Protein AF-A0A843TTU0-F1 (afdb_monomer_lite)

Organism: Colocasia esculenta (NCBI:txid4460)

Sequence (401 aa):
MVRTRQRRSTPIAGDSSRAPAEQRSKHRADRNPELNVPPDLNLLRVRGVFKKIMQPRFVDFPSLEDMFDGLKPLFQKQGWIPFLREQKTYSPKAVTEFFNNMGMSDQQAYYTTVKGITFQLTPNLFSRALQIPNRGVHILATHLNPSEYHTVITQQPYDSTKKIAKLNANTFPPLHRMIHHIITTVIAPKDGSRELVTELQKNLLYYLLLGEQINLPMLMFGLIKKCYSNPKRSMPYACPITSIISYAGIPLTAGQEAEEEQEAEEEQEAEEEEEDSEEEQPQEHMDMSGGDEDVPHLPIHPDFQHASQVPIVEDLKQFLADQLLQFKQHVDTRLNAIEDSHGQLQRHLDSIETGMTRLHDDFQQIKNFYNPPDPQAQNFTISSFGAQGACRPTTTGEDNP

InterPro domains:
  IPR046796 Putative plant retrotransposon-related domain [PF20167] (77-251)

Structure (mmCIF, N/CA/C/O backbone):
data_AF-A0A843TTU0-F1
#
_entry.id   AF-A0A843TTU0-F1
#
loop_
_atom_site.group_PDB
_atom_site.id
_atom_site.type_symbol
_atom_site.label_atom_id
_atom_site.label_alt_id
_atom_site.label_comp_id
_atom_site.label_asym_id
_atom_site.label_entity_id
_atom_site.label_seq_id
_atom_site.pdbx_PDB_ins_code
_atom_site.Cartn_x
_atom_site.Cartn_y
_atom_site.Cartn_z
_atom_site.occupancy
_atom_site.B_iso_or_equiv
_atom_site.auth_seq_id
_atom_site.auth_comp_id
_atom_site.auth_asym_id
_atom_site.auth_atom_id
_atom_site.pdbx_PDB_model_num
ATOM 1 N N . MET A 1 1 ? -69.366 -44.073 63.922 1.00 32.72 1 MET A N 1
ATOM 2 C CA . MET A 1 1 ? -68.531 -44.863 64.854 1.00 32.72 1 MET A CA 1
ATOM 3 C C . MET A 1 1 ? -67.324 -45.370 64.081 1.00 32.72 1 MET A C 1
ATOM 5 O O . MET A 1 1 ? -67.564 -45.969 63.048 1.00 32.72 1 MET A O 1
ATOM 9 N N . VAL A 1 2 ? -66.104 -45.197 64.630 1.00 29.89 2 VAL A N 1
ATOM 10 C CA . VAL A 1 2 ? -64.970 -46.152 64.495 1.00 29.89 2 VAL A CA 1
ATOM 11 C C . VAL A 1 2 ? -64.301 -46.143 63.094 1.00 29.89 2 VAL A C 1
ATOM 13 O O . VAL A 1 2 ? -64.960 -46.385 62.104 1.00 29.89 2 VAL A O 1
ATOM 16 N N . ARG A 1 3 ? -62.999 -45.899 62.877 1.00 30.39 3 ARG A N 1
ATOM 17 C CA . ARG A 1 3 ? -61.792 -45.941 63.721 1.00 30.39 3 ARG A CA 1
ATOM 18 C C . ARG A 1 3 ? -60.593 -45.401 62.892 1.00 30.39 3 ARG A C 1
ATOM 20 O O . ARG A 1 3 ? -60.542 -45.675 61.704 1.00 30.39 3 ARG A O 1
ATOM 27 N N . THR A 1 4 ? -59.677 -44.662 63.546 1.00 32.19 4 THR A N 1
ATOM 28 C CA . THR A 1 4 ? -58.181 -44.781 63.564 1.00 32.19 4 THR A CA 1
ATOM 29 C C . THR A 1 4 ? -57.414 -45.267 62.319 1.00 32.19 4 THR A C 1
ATOM 31 O O . THR A 1 4 ? -57.862 -46.182 61.654 1.00 32.19 4 THR A O 1
ATOM 34 N N . ARG A 1 5 ? -56.151 -44.925 62.021 1.00 29.94 5 ARG A N 1
ATOM 35 C CA . ARG A 1 5 ? -55.005 -44.169 62.596 1.00 29.94 5 ARG A CA 1
ATOM 36 C C . ARG A 1 5 ? -53.937 -44.254 61.470 1.00 29.94 5 ARG A C 1
ATOM 38 O O . ARG A 1 5 ? -53.825 -45.304 60.859 1.00 29.94 5 ARG A O 1
ATOM 45 N N . GLN A 1 6 ? -53.255 -43.197 61.028 1.00 29.34 6 GLN A N 1
ATOM 46 C CA . GLN A 1 6 ? -52.133 -42.493 61.671 1.00 29.34 6 GLN A CA 1
ATOM 47 C C . GLN A 1 6 ? -50.796 -43.272 61.694 1.00 29.34 6 GLN A C 1
ATOM 49 O O . GLN A 1 6 ? -50.726 -44.320 62.331 1.00 29.34 6 GLN A O 1
ATOM 54 N N . ARG A 1 7 ? -49.760 -42.650 61.086 1.00 30.75 7 ARG A N 1
ATOM 55 C CA . ARG A 1 7 ? -48.307 -42.535 61.436 1.00 30.75 7 ARG A CA 1
ATOM 56 C C . ARG A 1 7 ? -47.491 -42.527 60.126 1.00 30.75 7 ARG A C 1
ATOM 58 O O . ARG A 1 7 ? -47.520 -43.514 59.414 1.00 30.75 7 ARG A O 1
ATOM 65 N N . ARG A 1 8 ? -46.878 -41.442 59.622 1.00 28.28 8 ARG A N 1
ATOM 66 C CA . ARG A 1 8 ? -45.876 -40.492 60.171 1.00 28.28 8 ARG A CA 1
ATOM 67 C C . ARG A 1 8 ? -44.828 -41.132 61.084 1.00 28.28 8 ARG A C 1
ATOM 69 O O . ARG A 1 8 ? -45.134 -41.362 62.248 1.00 28.28 8 ARG A O 1
ATOM 76 N N . SER A 1 9 ? -43.603 -41.250 60.559 1.00 30.28 9 SER A N 1
ATOM 77 C CA . SER A 1 9 ? -42.347 -40.871 61.234 1.00 30.28 9 SER A CA 1
ATOM 78 C C . SER A 1 9 ? -41.134 -41.080 60.308 1.00 30.28 9 SER A C 1
ATOM 80 O O . SER A 1 9 ? -40.779 -42.213 60.000 1.00 30.28 9 SER A O 1
ATOM 82 N N . THR A 1 10 ? -40.507 -39.978 59.886 1.00 35.03 10 THR A N 1
ATOM 83 C CA . THR A 1 10 ? -39.053 -39.854 59.635 1.00 35.03 10 THR A CA 1
ATOM 84 C C . THR A 1 10 ? -38.299 -40.058 60.969 1.00 35.03 10 THR A C 1
ATOM 86 O O . THR A 1 10 ? -38.957 -39.891 62.005 1.00 35.03 10 THR A O 1
ATOM 89 N N . PRO A 1 11 ? -36.992 -40.433 61.024 1.00 40.19 11 PRO A N 1
ATOM 90 C CA . PRO A 1 11 ? -35.911 -39.417 60.976 1.00 40.19 11 PRO A CA 1
ATOM 91 C C . PRO A 1 11 ? -34.464 -39.854 60.560 1.00 40.19 11 PRO A C 1
ATOM 93 O O . PRO A 1 11 ? -34.026 -40.959 60.842 1.00 40.19 11 PRO A O 1
ATOM 96 N N . ILE A 1 12 ? -33.726 -38.887 59.979 1.00 27.14 12 ILE A N 1
ATOM 97 C CA . ILE A 1 12 ? -32.356 -38.393 60.314 1.00 27.14 12 ILE A CA 1
ATOM 98 C C . ILE A 1 12 ? -31.144 -39.366 60.291 1.00 27.14 12 ILE A C 1
ATOM 100 O O . ILE A 1 12 ? -31.050 -40.227 61.156 1.00 27.14 12 ILE A O 1
ATOM 104 N N . ALA A 1 13 ? -30.131 -39.097 59.438 1.00 28.84 13 ALA A N 1
ATOM 105 C CA . ALA A 1 13 ? -28.785 -38.602 59.841 1.00 28.84 13 ALA A CA 1
ATOM 106 C C . ALA A 1 13 ? -27.708 -38.679 58.722 1.00 28.84 13 ALA A C 1
ATOM 108 O O . ALA A 1 13 ? -27.515 -39.749 58.157 1.00 28.84 13 ALA A O 1
ATOM 109 N N . GLY A 1 14 ? -26.945 -37.583 58.529 1.00 27.16 14 GLY A N 1
ATOM 110 C CA . GLY A 1 14 ? -25.614 -37.510 57.873 1.00 27.16 14 GLY A CA 1
ATOM 111 C C . GLY A 1 14 ? -25.605 -37.683 56.343 1.00 27.16 14 GLY A C 1
ATOM 112 O O . GLY A 1 14 ? -26.389 -38.442 55.807 1.00 27.16 14 GLY A O 1
ATOM 113 N N . ASP A 1 15 ? -24.787 -37.030 55.525 1.00 28.80 15 ASP A N 1
ATOM 114 C CA . ASP A 1 15 ? -23.520 -36.342 55.755 1.00 28.80 15 ASP A CA 1
ATOM 115 C C . ASP A 1 15 ? -23.213 -35.379 54.573 1.00 28.80 15 ASP A C 1
ATOM 117 O O . ASP A 1 15 ? -23.905 -35.330 53.558 1.00 28.80 15 ASP A O 1
ATOM 121 N N . SER A 1 16 ? -22.173 -34.588 54.779 1.00 32.00 16 SER A N 1
ATOM 122 C CA . SER A 1 16 ? -21.597 -33.447 54.076 1.00 32.00 16 SER A CA 1
ATOM 123 C C . SER A 1 16 ? -21.369 -33.534 52.547 1.00 32.00 16 SER A C 1
ATOM 125 O O . SER A 1 16 ? -20.916 -34.534 52.009 1.00 32.00 16 SER A O 1
ATOM 127 N N . SER A 1 17 ? -21.517 -32.370 51.893 1.00 30.31 17 SER A N 1
ATOM 128 C CA . SER A 1 17 ? -20.562 -31.799 50.917 1.00 30.31 17 SER A CA 1
ATOM 129 C C . SER A 1 17 ? -20.277 -32.499 49.560 1.00 30.31 17 SER A C 1
ATOM 131 O O . SER A 1 17 ? -19.386 -33.332 49.450 1.00 30.31 17 SER A O 1
ATOM 133 N N . ARG A 1 18 ? -20.812 -31.854 48.500 1.00 27.27 18 ARG A N 1
ATOM 134 C CA . ARG A 1 18 ? -20.100 -31.369 47.280 1.00 27.27 18 ARG A CA 1
ATOM 135 C C . ARG A 1 18 ? -19.953 -32.327 46.069 1.00 27.27 18 ARG A C 1
ATOM 137 O O . ARG A 1 18 ? -19.423 -33.422 46.155 1.00 27.27 18 ARG A O 1
ATOM 144 N N . ALA A 1 19 ? -20.434 -31.820 44.924 1.00 28.50 19 ALA A N 1
ATOM 145 C CA . ALA A 1 19 ? -20.437 -32.369 43.551 1.00 28.50 19 ALA A CA 1
ATOM 146 C C . ALA A 1 19 ? -19.000 -32.510 42.949 1.00 28.50 19 ALA A C 1
ATOM 148 O O . ALA A 1 19 ? -18.078 -32.070 43.643 1.00 28.50 19 ALA A O 1
ATOM 149 N N . PRO A 1 20 ? -18.741 -32.996 41.694 1.00 40.78 20 PRO A N 1
ATOM 150 C CA . PRO A 1 20 ? -19.406 -32.549 40.452 1.00 40.78 20 PRO A CA 1
ATOM 151 C C . PRO A 1 20 ? -19.513 -33.544 39.262 1.00 40.78 20 PRO A C 1
ATOM 153 O O . PRO A 1 20 ? -19.162 -34.715 39.326 1.00 40.78 20 PRO A O 1
ATOM 156 N N . ALA A 1 21 ? -20.078 -32.990 38.185 1.00 34.69 21 ALA A N 1
ATOM 157 C CA . ALA A 1 21 ? -20.618 -33.567 36.962 1.00 34.69 21 ALA A CA 1
ATOM 158 C C . ALA A 1 21 ? -19.607 -33.939 35.854 1.00 34.69 21 ALA A C 1
ATOM 160 O O . ALA A 1 21 ? -18.644 -33.220 35.608 1.00 34.69 21 ALA A O 1
ATOM 161 N N . GLU A 1 22 ? -19.953 -34.981 35.096 1.00 31.78 22 GLU A N 1
ATOM 162 C CA . GLU A 1 22 ? -19.380 -35.457 33.824 1.00 31.78 22 GLU A CA 1
ATOM 163 C C . GLU A 1 22 ? -20.508 -36.258 33.131 1.00 31.78 22 GLU A C 1
ATOM 165 O O . GLU A 1 22 ? -21.276 -36.917 33.818 1.00 31.78 22 GLU A O 1
ATOM 170 N N . GLN A 1 23 ? -20.797 -36.279 31.831 1.00 31.81 23 GLN A N 1
ATOM 171 C CA . GLN A 1 23 ? -20.174 -35.836 30.591 1.00 31.81 23 GLN A CA 1
ATOM 172 C C . GLN A 1 23 ? -21.318 -35.612 29.581 1.00 31.81 23 GLN A C 1
ATOM 174 O O . GLN A 1 23 ? -22.177 -36.476 29.400 1.00 31.81 23 GLN A O 1
ATOM 179 N N . ARG A 1 24 ? -21.319 -34.490 28.854 1.00 30.81 24 ARG A N 1
ATOM 180 C CA . ARG A 1 24 ? -22.102 -34.355 27.614 1.00 30.81 24 ARG A CA 1
ATOM 181 C C . ARG A 1 24 ? -21.341 -33.462 26.642 1.00 30.81 24 ARG A C 1
ATOM 183 O O . ARG A 1 24 ? -21.425 -32.243 26.707 1.00 30.81 24 ARG A O 1
ATOM 190 N N . SER A 1 25 ? -20.554 -34.068 25.760 1.00 35.38 25 SER A N 1
ATOM 191 C CA . SER A 1 25 ? -19.905 -33.365 24.652 1.00 35.38 25 SER A CA 1
ATOM 192 C C . SER A 1 25 ? -19.553 -34.358 23.557 1.00 35.38 25 SER A C 1
ATOM 194 O O . SER A 1 25 ? -18.825 -35.310 23.828 1.00 35.38 25 SER A O 1
ATOM 196 N N . LYS A 1 26 ? -20.082 -34.129 22.349 1.00 36.53 26 LYS A N 1
ATOM 197 C CA . LYS A 1 26 ? -19.422 -34.357 21.049 1.00 36.53 26 LYS A CA 1
ATOM 198 C C . LYS A 1 26 ? -20.402 -34.040 19.915 1.00 36.53 26 LYS A C 1
ATOM 200 O O . LYS A 1 26 ? -21.086 -34.915 19.411 1.00 36.53 26 LYS A O 1
ATOM 205 N N . HIS A 1 27 ? -20.482 -32.756 19.578 1.00 33.41 27 HIS A N 1
ATOM 206 C CA . HIS A 1 27 ? -20.629 -32.236 18.213 1.00 33.41 27 HIS A CA 1
ATOM 207 C C . HIS A 1 27 ? -20.616 -30.708 18.298 1.00 33.41 27 HIS A C 1
ATOM 209 O O . HIS A 1 27 ? -21.650 -30.051 18.379 1.00 33.41 27 HIS A O 1
ATOM 215 N N . ARG A 1 28 ? -19.414 -30.127 18.348 1.00 32.75 28 ARG A N 1
ATOM 216 C CA . ARG A 1 28 ? -19.219 -28.689 18.167 1.00 32.75 28 ARG A CA 1
ATOM 217 C C . ARG A 1 28 ? -18.071 -28.505 17.185 1.00 32.75 28 ARG A C 1
ATOM 219 O O . ARG A 1 28 ? -16.944 -28.828 17.527 1.00 32.75 28 ARG A O 1
ATOM 226 N N . ALA A 1 29 ? -18.464 -28.068 15.991 1.00 32.69 29 ALA A N 1
ATOM 227 C CA . ALA A 1 29 ? -17.748 -27.294 14.985 1.00 32.69 29 ALA A CA 1
ATOM 228 C C . ALA A 1 29 ? -16.213 -27.342 14.996 1.00 32.69 29 ALA A C 1
ATOM 230 O O . ALA A 1 29 ? -15.583 -26.927 15.970 1.00 32.69 29 ALA A O 1
ATOM 231 N N . ASP A 1 30 ? -15.648 -27.691 13.839 1.00 36.50 30 ASP A N 1
ATOM 232 C CA . ASP A 1 30 ? -14.376 -27.146 13.362 1.00 36.50 30 ASP A CA 1
ATOM 233 C C . ASP A 1 30 ? -14.289 -25.654 13.716 1.00 36.50 30 ASP A C 1
ATOM 235 O O . ASP A 1 30 ? -14.996 -24.816 13.153 1.00 36.50 30 ASP A O 1
ATOM 239 N N . ARG A 1 31 ? -13.468 -25.318 14.713 1.00 43.53 31 ARG A N 1
ATOM 240 C CA . ARG A 1 31 ? -13.180 -23.936 15.095 1.00 43.53 31 ARG A CA 1
ATOM 241 C C . ARG A 1 31 ? -11.826 -23.543 14.549 1.00 43.53 31 ARG A C 1
ATOM 243 O O . ARG A 1 31 ? -10.838 -24.238 14.759 1.00 43.53 31 ARG A O 1
ATOM 250 N N . ASN A 1 32 ? -11.808 -22.385 13.906 1.00 45.91 32 ASN A N 1
ATOM 251 C CA . ASN A 1 32 ? -10.616 -21.726 13.405 1.00 45.91 32 ASN A CA 1
ATOM 252 C C . ASN A 1 32 ? -9.601 -21.524 14.556 1.00 45.91 32 ASN A C 1
ATOM 254 O O . ASN A 1 32 ? -9.927 -20.826 15.521 1.00 45.91 32 ASN A O 1
ATOM 258 N N . PRO A 1 33 ? -8.390 -22.106 14.493 1.00 48.16 33 PRO A N 1
ATOM 259 C CA . PRO A 1 33 ? -7.416 -22.032 15.587 1.00 48.16 33 PRO A CA 1
ATOM 260 C C . PRO A 1 33 ? -6.867 -20.616 15.843 1.00 48.16 33 PRO A C 1
ATOM 262 O O . PRO A 1 33 ? -6.312 -20.367 16.907 1.00 48.16 33 PRO A O 1
ATOM 265 N N . GLU A 1 34 ? -7.065 -19.670 14.918 1.00 46.44 34 GLU A N 1
ATOM 266 C CA . GLU A 1 34 ? -6.620 -18.268 15.043 1.00 46.44 34 GLU A CA 1
ATOM 267 C C . GLU A 1 34 ? -7.495 -17.400 15.973 1.00 46.44 34 GLU A C 1
ATOM 269 O O . GLU A 1 34 ? -7.132 -16.265 16.268 1.00 46.44 34 GLU A O 1
ATOM 274 N N . LEU A 1 35 ? -8.634 -17.912 16.453 1.00 52.53 3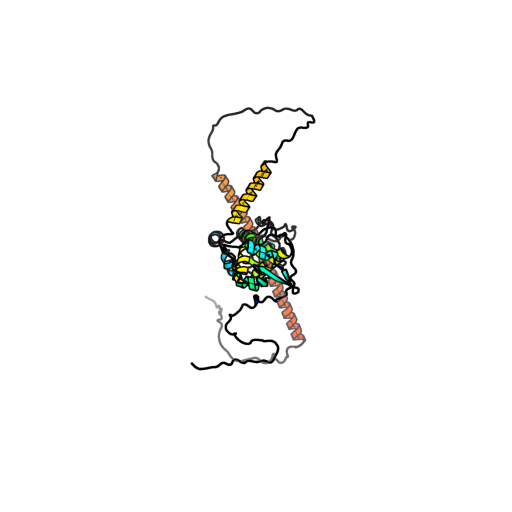5 LEU A N 1
ATOM 275 C CA . LEU A 1 35 ? -9.559 -17.177 17.334 1.00 52.53 35 LEU A CA 1
ATOM 276 C C . LEU A 1 35 ? -9.417 -17.549 18.820 1.00 52.53 35 LEU A C 1
ATOM 278 O O . LEU A 1 35 ? -10.199 -17.087 19.650 1.00 52.53 35 LEU A O 1
ATOM 282 N N . ASN A 1 36 ? -8.456 -18.406 19.179 1.00 51.28 36 ASN A N 1
ATOM 283 C CA . ASN A 1 36 ? -8.285 -18.855 20.559 1.00 51.28 36 ASN A CA 1
ATOM 284 C C . ASN A 1 36 ? -7.386 -17.873 21.327 1.00 51.28 36 ASN A C 1
ATOM 286 O O . ASN A 1 36 ? -6.169 -18.038 21.375 1.00 51.28 36 ASN A O 1
ATOM 290 N N . VAL A 1 37 ? -7.980 -16.814 21.880 1.00 57.47 37 VAL A N 1
ATOM 291 C CA . VAL A 1 37 ? -7.245 -15.829 22.686 1.00 57.47 37 VAL A CA 1
ATOM 292 C C . VAL A 1 37 ? -7.044 -16.366 24.109 1.00 57.47 37 VAL A C 1
ATOM 294 O O . VAL A 1 37 ? -8.020 -16.793 24.730 1.00 57.47 37 VAL A O 1
ATOM 297 N N . PRO A 1 38 ? -5.811 -16.363 24.647 1.00 56.38 38 PRO A N 1
ATOM 298 C CA . PRO A 1 38 ? -5.570 -16.749 26.032 1.00 56.38 38 PRO A CA 1
ATOM 299 C C . PRO A 1 38 ? -6.320 -15.833 27.023 1.00 56.38 38 PRO A C 1
ATOM 301 O O . PRO A 1 38 ? -6.417 -14.632 26.767 1.00 56.38 38 PRO A O 1
ATOM 304 N N . PRO A 1 39 ? -6.826 -16.357 28.157 1.00 51.25 39 PRO A N 1
ATOM 305 C CA . PRO A 1 39 ? -7.711 -15.608 29.060 1.00 51.25 39 PRO A CA 1
ATOM 306 C C . PRO A 1 39 ? -7.098 -14.361 29.720 1.00 51.25 39 PRO A C 1
ATOM 308 O O . PRO A 1 39 ? -7.848 -13.464 30.084 1.00 51.25 39 PRO A O 1
ATOM 311 N N . ASP A 1 40 ? -5.767 -14.266 29.820 1.00 54.31 40 ASP A N 1
ATOM 312 C CA . ASP A 1 40 ? -5.068 -13.226 30.590 1.00 54.31 40 ASP A CA 1
ATOM 313 C C . ASP A 1 40 ? -3.957 -12.545 29.768 1.00 54.31 40 ASP A C 1
ATOM 315 O O . ASP A 1 40 ? -2.768 -12.658 30.074 1.00 54.31 40 ASP A O 1
ATOM 319 N N . LEU A 1 41 ? -4.309 -11.853 28.678 1.00 61.84 41 LEU A N 1
ATOM 320 C CA . LEU A 1 41 ? -3.320 -11.045 27.957 1.00 61.84 41 LEU A CA 1
ATOM 321 C C . LEU A 1 41 ? -3.133 -9.675 28.611 1.00 61.84 41 LEU A C 1
ATOM 323 O O . LEU A 1 41 ? -3.986 -8.793 28.496 1.00 61.84 41 LEU A O 1
ATOM 327 N N . ASN A 1 42 ? -1.950 -9.460 29.185 1.00 70.69 42 ASN A N 1
ATOM 328 C CA . ASN A 1 42 ? -1.440 -8.119 29.446 1.00 70.69 42 ASN A CA 1
ATOM 329 C C . ASN A 1 42 ? -1.119 -7.452 28.104 1.00 70.69 42 ASN A C 1
ATOM 331 O O . ASN A 1 42 ? -0.081 -7.698 27.492 1.00 70.69 42 ASN A O 1
ATOM 335 N N . LEU A 1 43 ? -2.055 -6.645 27.611 1.00 75.69 43 LEU A N 1
ATOM 336 C CA . LEU A 1 43 ? -1.872 -5.867 26.395 1.00 75.69 43 LEU A CA 1
ATOM 337 C C . LEU A 1 43 ? -1.332 -4.487 26.750 1.00 75.69 43 LEU A C 1
ATOM 339 O O . LEU A 1 43 ? -2.016 -3.686 27.390 1.00 75.69 43 LEU A O 1
ATOM 343 N N . LEU A 1 44 ? -0.137 -4.177 26.258 1.00 76.88 44 LEU A N 1
ATOM 344 C CA . LEU A 1 44 ? 0.321 -2.798 26.167 1.00 76.88 44 LEU A CA 1
ATOM 345 C C . LEU A 1 44 ? -0.601 -2.087 25.179 1.00 76.88 44 LEU A C 1
ATOM 347 O O . LEU A 1 44 ? -0.644 -2.462 24.011 1.00 76.88 44 LEU A O 1
ATOM 351 N N . ARG A 1 45 ? -1.369 -1.103 25.651 1.00 76.88 45 ARG A N 1
ATOM 352 C CA . ARG A 1 45 ? -2.232 -0.258 24.816 1.00 76.88 45 ARG A CA 1
ATOM 353 C C . ARG A 1 45 ? -1.655 1.146 24.778 1.00 76.88 45 ARG A C 1
ATOM 355 O O . ARG A 1 45 ? -1.336 1.714 25.823 1.00 76.88 45 ARG A O 1
ATOM 362 N N . VAL A 1 46 ? -1.545 1.719 23.587 1.00 67.44 46 VAL A N 1
ATOM 363 C CA . VAL A 1 46 ? -1.184 3.130 23.439 1.00 67.44 46 VAL A CA 1
ATOM 364 C C . VAL A 1 46 ? -2.452 3.952 23.635 1.00 67.44 46 VAL A C 1
ATOM 366 O O . VAL A 1 46 ? -3.427 3.775 22.913 1.00 67.44 46 VAL A O 1
ATOM 369 N N . ARG A 1 47 ? -2.450 4.845 24.629 1.00 59.31 47 ARG A N 1
ATOM 370 C CA . ARG A 1 47 ? -3.524 5.827 24.810 1.00 59.31 47 ARG A CA 1
ATOM 371 C C . ARG A 1 47 ? -3.242 7.031 23.917 1.00 59.31 47 ARG A C 1
ATOM 373 O O . ARG A 1 47 ? -2.219 7.692 24.078 1.00 59.31 47 ARG A O 1
ATOM 380 N N . GLY A 1 48 ? -4.145 7.311 22.990 1.00 59.84 48 GLY A N 1
ATOM 381 C CA . GLY A 1 48 ? -4.109 8.486 22.129 1.00 59.84 48 GLY A CA 1
ATOM 382 C C . GLY A 1 48 ? -5.423 8.617 21.370 1.00 59.84 48 GLY A C 1
ATOM 383 O O . GLY A 1 48 ? -6.085 7.615 21.118 1.00 59.84 48 GLY A O 1
ATOM 384 N N . VAL A 1 49 ? -5.807 9.848 21.038 1.00 61.94 49 VAL A N 1
ATOM 385 C CA . VAL A 1 49 ? -6.969 10.111 20.183 1.00 61.94 49 VAL A CA 1
ATOM 386 C C . VAL A 1 49 ? -6.510 9.968 18.736 1.00 61.94 49 VAL A C 1
ATOM 388 O O . VAL A 1 49 ? -5.600 10.683 18.307 1.00 61.94 49 VAL A O 1
ATOM 391 N N . PHE A 1 50 ? -7.086 9.013 18.005 1.00 70.00 50 PHE A N 1
ATOM 392 C CA . PHE A 1 50 ? -6.830 8.881 16.573 1.00 70.00 50 PHE A CA 1
ATOM 393 C C . PHE A 1 50 ? -7.466 10.048 15.818 1.00 70.00 50 PHE A C 1
ATOM 395 O O . PHE A 1 50 ? -8.586 10.435 16.124 1.00 70.00 50 PHE A O 1
ATOM 402 N N . LYS A 1 51 ? -6.742 10.602 14.836 1.00 69.38 51 LYS A N 1
ATOM 403 C CA . LYS A 1 51 ? -7.142 11.834 14.133 1.00 69.38 51 LYS A CA 1
ATOM 404 C C . LYS A 1 51 ? -8.493 11.718 13.418 1.00 69.38 51 LYS A C 1
ATOM 406 O O . LYS A 1 51 ? -9.371 12.525 13.666 1.00 69.38 51 LYS A O 1
ATOM 411 N N . LYS A 1 52 ? -8.606 10.758 12.492 1.00 87.69 52 LYS A N 1
ATOM 412 C CA . LYS A 1 52 ? -9.806 10.488 11.683 1.00 87.69 52 LYS A CA 1
ATOM 413 C C . LYS A 1 52 ? -9.707 9.153 10.954 1.00 87.69 52 LYS A C 1
ATOM 415 O O . LYS A 1 52 ? -8.599 8.634 10.757 1.00 87.69 52 LYS A O 1
ATOM 420 N N . ILE A 1 53 ? -10.845 8.612 10.527 1.00 88.62 53 ILE A N 1
ATOM 421 C CA . ILE A 1 53 ? -10.903 7.481 9.596 1.00 88.62 53 ILE A CA 1
ATOM 422 C C . ILE A 1 53 ? -10.598 7.996 8.187 1.00 88.62 53 ILE A C 1
ATOM 424 O O . ILE A 1 53 ? -11.071 9.047 7.772 1.00 88.62 53 ILE A O 1
ATOM 428 N N . MET A 1 54 ? -9.753 7.283 7.443 1.00 88.00 54 MET A N 1
ATOM 429 C CA . MET A 1 54 ? -9.508 7.621 6.045 1.00 88.00 54 MET A CA 1
ATOM 430 C C . MET A 1 54 ? -10.688 7.172 5.185 1.00 88.00 54 MET A C 1
ATOM 432 O O . MET A 1 54 ? -11.035 5.990 5.200 1.00 88.00 54 MET A O 1
ATOM 436 N N . GLN A 1 55 ? -11.222 8.102 4.391 1.00 85.50 55 GLN A N 1
ATOM 437 C CA . GLN A 1 55 ? -12.269 7.842 3.403 1.00 85.50 55 GLN A CA 1
ATOM 438 C C . GLN A 1 55 ? -11.888 6.647 2.502 1.00 85.50 55 GLN A C 1
ATOM 440 O O . GLN A 1 55 ? -10.827 6.686 1.858 1.00 85.50 55 GLN A O 1
ATOM 445 N N . PRO A 1 56 ? -12.697 5.570 2.462 1.00 85.88 56 PRO A N 1
ATOM 446 C CA . PRO A 1 56 ? -12.444 4.421 1.603 1.00 85.88 56 PRO A CA 1
ATOM 447 C C . PRO A 1 56 ? -12.430 4.795 0.123 1.00 85.88 56 PRO A C 1
ATOM 449 O O . PRO A 1 56 ? -13.179 5.653 -0.339 1.00 85.88 56 PRO A O 1
ATOM 452 N N . ARG A 1 57 ? -11.569 4.129 -0.646 1.00 87.75 57 ARG A N 1
ATOM 453 C CA . ARG A 1 57 ? -11.450 4.315 -2.095 1.00 87.75 57 ARG A CA 1
ATOM 454 C C . ARG A 1 57 ? -11.377 2.951 -2.764 1.00 87.75 57 ARG A C 1
ATOM 456 O O . ARG A 1 57 ? -10.797 2.021 -2.204 1.00 87.75 57 ARG A O 1
ATOM 463 N N . PHE A 1 58 ? -11.929 2.860 -3.968 1.00 87.50 58 PHE A N 1
ATOM 464 C CA . PHE A 1 58 ? -11.982 1.632 -4.760 1.00 87.50 58 PHE A CA 1
ATOM 465 C C . PHE A 1 58 ? -11.495 1.897 -6.176 1.00 87.50 58 PHE A C 1
ATOM 467 O O . PHE A 1 58 ? -11.444 3.043 -6.624 1.00 87.50 58 PHE A O 1
ATOM 474 N N . VAL A 1 59 ? -11.123 0.825 -6.868 1.00 87.62 59 VAL A N 1
ATOM 475 C CA . VAL A 1 59 ? -10.668 0.888 -8.253 1.00 87.62 59 VAL A CA 1
ATOM 476 C C . VAL A 1 59 ? -11.781 0.386 -9.161 1.00 87.62 59 VAL A C 1
ATOM 478 O O . VAL A 1 59 ? -12.135 -0.796 -9.133 1.00 87.62 59 VAL A O 1
ATOM 481 N N . ASP A 1 60 ? -12.302 1.283 -9.992 1.00 87.38 60 ASP A N 1
ATOM 482 C CA . ASP A 1 60 ? -13.225 0.932 -11.064 1.00 87.38 60 ASP A CA 1
ATOM 483 C C . ASP A 1 60 ? -12.440 0.444 -12.289 1.00 87.38 60 ASP A C 1
ATOM 485 O O . ASP A 1 60 ? -12.028 1.216 -13.154 1.00 87.38 60 ASP A O 1
ATOM 489 N N . PHE A 1 61 ? -12.151 -0.859 -12.314 1.00 85.81 61 PHE A N 1
ATOM 490 C CA . PHE A 1 61 ? -11.381 -1.470 -13.397 1.00 85.81 61 PHE A CA 1
ATOM 491 C C . PHE A 1 61 ? -12.024 -1.317 -14.783 1.00 85.81 61 PHE A C 1
ATOM 493 O O . PHE A 1 61 ? -11.270 -0.961 -15.681 1.00 85.81 61 PHE A O 1
ATOM 500 N N . PRO A 1 62 ? -13.341 -1.541 -14.984 1.00 84.69 62 PRO A N 1
ATOM 501 C CA . PRO A 1 62 ? -13.992 -1.310 -16.275 1.00 84.69 62 PRO A CA 1
ATOM 502 C C . PRO A 1 62 ? -13.676 0.057 -16.890 1.00 84.69 62 PRO A C 1
ATOM 504 O O . PRO A 1 62 ? -13.181 0.113 -18.008 1.00 84.69 62 PRO A O 1
ATOM 507 N N . SER A 1 63 ? -13.860 1.144 -16.135 1.00 83.94 63 SER A N 1
ATOM 508 C CA . SER A 1 63 ? -13.598 2.502 -16.634 1.00 83.94 63 SER A CA 1
ATOM 509 C C . SER A 1 63 ? -12.113 2.776 -16.893 1.00 83.94 63 SER A C 1
ATOM 511 O O . SER A 1 63 ? -11.764 3.613 -17.720 1.00 83.94 63 SER A O 1
ATOM 513 N N . LEU A 1 64 ? -11.216 2.099 -16.170 1.00 85.19 64 LEU A N 1
ATOM 514 C CA . LEU A 1 64 ? -9.771 2.280 -16.318 1.00 85.19 64 LEU A CA 1
ATOM 515 C C . LEU A 1 64 ? -9.156 1.405 -17.413 1.00 85.19 64 LEU A C 1
ATOM 517 O O . LEU A 1 64 ? -8.113 1.781 -17.942 1.00 85.19 64 LEU A O 1
ATOM 521 N N . GLU A 1 65 ? -9.759 0.260 -17.743 1.00 82.19 65 GLU A N 1
ATOM 522 C CA . GLU A 1 65 ? -9.283 -0.631 -18.808 1.00 82.19 65 GLU A CA 1
ATOM 523 C C . GLU A 1 65 ? -9.272 0.083 -20.162 1.00 82.19 65 GLU A C 1
ATOM 525 O O . GLU A 1 65 ? -8.287 -0.036 -20.880 1.00 82.19 65 GLU A O 1
ATOM 530 N N . ASP A 1 66 ? -10.286 0.903 -20.451 1.00 82.88 66 ASP A N 1
ATOM 531 C CA . ASP A 1 66 ? -10.386 1.650 -21.713 1.00 82.88 66 ASP A CA 1
ATOM 532 C C . ASP A 1 66 ? -9.289 2.720 -21.878 1.00 82.88 66 ASP A C 1
ATOM 534 O O . ASP A 1 66 ? -8.958 3.119 -22.994 1.00 82.88 66 ASP A O 1
ATOM 538 N N . MET A 1 67 ? -8.718 3.206 -20.770 1.00 85.94 67 MET A N 1
ATOM 539 C CA . MET A 1 67 ? -7.687 4.253 -20.768 1.00 85.94 67 MET A CA 1
ATOM 540 C C . MET A 1 67 ? -6.267 3.713 -20.557 1.00 85.94 67 MET A C 1
ATOM 542 O O . MET A 1 67 ? -5.295 4.359 -20.951 1.00 85.94 67 MET A O 1
ATOM 546 N N . PHE A 1 68 ? -6.127 2.568 -19.888 1.00 87.50 68 PHE A N 1
ATOM 547 C CA . PHE A 1 68 ? -4.847 2.034 -19.432 1.00 87.50 68 PHE A CA 1
ATOM 548 C C . PHE A 1 68 ? -4.752 0.528 -19.681 1.00 87.50 68 PHE A C 1
ATOM 550 O O . PHE A 1 68 ? -4.925 -0.293 -18.768 1.00 87.50 68 PHE A O 1
ATOM 557 N N . ASP A 1 69 ? -4.379 0.174 -20.909 1.00 83.69 69 ASP A N 1
ATOM 558 C CA . ASP A 1 69 ? -4.067 -1.201 -21.287 1.00 83.69 69 ASP A CA 1
ATOM 559 C C . ASP A 1 69 ? -3.036 -1.821 -20.326 1.00 83.69 69 ASP A C 1
ATOM 561 O O . ASP A 1 69 ? -1.986 -1.249 -20.022 1.00 83.69 69 ASP A O 1
ATOM 565 N N . GLY A 1 70 ? -3.340 -3.017 -19.818 1.00 83.56 70 GLY A N 1
ATOM 566 C CA . GLY A 1 70 ? -2.443 -3.773 -18.935 1.00 83.56 70 GLY A CA 1
ATOM 567 C C . GLY A 1 70 ? -2.553 -3.463 -17.435 1.00 83.56 70 GLY A C 1
ATOM 568 O O . GLY A 1 70 ? -1.988 -4.211 -16.632 1.00 83.56 70 GLY A O 1
ATOM 569 N N . LEU A 1 71 ? -3.340 -2.460 -17.020 1.00 90.25 71 LEU A N 1
ATOM 570 C CA . LEU A 1 71 ? -3.508 -2.112 -15.602 1.00 90.25 71 LEU A CA 1
ATOM 571 C C . LEU A 1 71 ? -4.145 -3.249 -14.786 1.00 90.25 71 LEU A C 1
ATOM 573 O O . LEU A 1 71 ? -3.611 -3.678 -13.762 1.00 90.25 71 LEU A O 1
ATOM 577 N N . LYS A 1 72 ? -5.289 -3.771 -15.234 1.00 90.62 72 LYS A N 1
ATOM 578 C CA . LYS A 1 72 ? -5.977 -4.868 -14.538 1.00 90.62 72 LYS A CA 1
ATOM 579 C C . LYS A 1 72 ? -5.170 -6.170 -14.542 1.00 90.62 72 LYS A C 1
ATOM 581 O O . LYS A 1 72 ? -5.053 -6.750 -13.461 1.00 90.62 72 LYS A O 1
ATOM 586 N N . PRO A 1 73 ? -4.560 -6.624 -15.659 1.00 92.06 73 PRO A N 1
ATOM 587 C CA . PRO A 1 73 ? -3.655 -7.775 -15.643 1.00 92.06 73 PRO A CA 1
ATOM 588 C C . PRO A 1 73 ? -2.549 -7.674 -14.587 1.00 92.06 73 PRO A C 1
ATOM 590 O O . PRO A 1 73 ? -2.270 -8.659 -13.899 1.00 92.06 73 PRO A O 1
ATOM 593 N N . LEU A 1 74 ? -1.969 -6.483 -14.398 1.00 92.81 74 LEU A N 1
ATOM 594 C CA . LEU A 1 74 ? -0.941 -6.239 -13.386 1.00 92.81 74 LEU A CA 1
ATOM 595 C C . LEU A 1 74 ? -1.461 -6.546 -11.974 1.00 92.81 74 LEU A C 1
ATOM 597 O O . LEU A 1 74 ? -0.824 -7.302 -11.240 1.00 92.81 74 LEU A O 1
ATOM 601 N N . PHE A 1 75 ? -2.642 -6.048 -11.601 1.00 93.56 75 PHE A N 1
ATOM 602 C CA . PHE A 1 75 ? -3.238 -6.321 -10.284 1.00 93.56 75 PHE A CA 1
ATOM 603 C C . PHE A 1 75 ? -3.853 -7.722 -10.157 1.00 93.56 75 PHE A C 1
ATOM 605 O O . PHE A 1 75 ? -3.919 -8.283 -9.059 1.00 93.56 75 PHE A O 1
ATOM 612 N N . GLN A 1 76 ? -4.265 -8.324 -11.270 1.00 93.44 76 GLN A N 1
ATOM 613 C CA . GLN A 1 76 ? -4.728 -9.707 -11.315 1.00 93.44 76 GLN A CA 1
ATOM 614 C C . GLN A 1 76 ? -3.590 -10.685 -11.035 1.00 93.44 76 GLN A C 1
ATOM 616 O O . GLN A 1 76 ? -3.781 -11.618 -10.257 1.00 93.44 76 GLN A O 1
ATOM 621 N N . LYS A 1 77 ? -2.388 -10.428 -11.567 1.00 93.62 77 LYS A N 1
ATOM 622 C CA . LYS A 1 77 ? -1.179 -11.207 -11.256 1.00 93.62 77 LYS A CA 1
ATOM 623 C C . LYS A 1 77 ? -0.849 -11.194 -9.759 1.00 93.62 77 LYS A C 1
ATOM 625 O O . LYS A 1 77 ? -0.372 -12.194 -9.227 1.00 93.62 77 LYS A O 1
ATOM 630 N N . GLN A 1 78 ? -1.145 -10.089 -9.074 1.00 94.25 78 GLN A N 1
ATOM 631 C CA . GLN A 1 78 ? -0.980 -9.965 -7.622 1.00 94.25 78 GLN A CA 1
ATOM 632 C C . GLN A 1 78 ? -2.065 -10.698 -6.816 1.00 94.25 78 GLN A C 1
ATOM 634 O O . GLN A 1 78 ? -1.897 -10.936 -5.622 1.00 94.25 78 GLN A O 1
ATOM 639 N N . GLY A 1 79 ? -3.196 -11.043 -7.439 1.00 92.94 79 GLY A N 1
ATOM 640 C CA . GLY A 1 79 ? -4.373 -11.559 -6.738 1.00 92.94 79 GLY A CA 1
ATOM 641 C C . GLY A 1 79 ? -5.103 -10.491 -5.917 1.00 92.94 79 GLY A C 1
ATOM 642 O O . GLY A 1 79 ? -5.745 -10.822 -4.926 1.00 92.94 79 GLY A O 1
ATOM 643 N N . TRP A 1 80 ? -4.989 -9.211 -6.289 1.00 93.31 80 TRP A N 1
ATOM 644 C CA . TRP A 1 80 ? -5.555 -8.092 -5.518 1.00 93.31 80 TRP A CA 1
ATOM 645 C C . TRP A 1 80 ? -6.922 -7.622 -6.013 1.00 93.31 80 TRP A C 1
ATOM 647 O O . TRP A 1 80 ? -7.538 -6.775 -5.376 1.00 93.31 80 TRP A O 1
ATOM 657 N N . ILE A 1 81 ? -7.426 -8.171 -7.120 1.00 91.06 81 ILE A N 1
ATOM 658 C CA . ILE A 1 81 ? -8.715 -7.766 -7.702 1.00 91.06 81 ILE A CA 1
ATOM 659 C C . ILE A 1 81 ? -9.879 -7.831 -6.694 1.00 91.06 81 ILE A C 1
ATOM 661 O O . ILE A 1 81 ? -10.628 -6.856 -6.643 1.00 91.06 81 ILE A O 1
ATOM 665 N N . PRO A 1 82 ? -10.038 -8.884 -5.859 1.00 87.38 82 PRO A N 1
ATOM 666 C CA . PRO A 1 82 ? -11.114 -8.919 -4.862 1.00 87.38 82 PRO A CA 1
ATOM 667 C C . PRO A 1 82 ? -11.012 -7.794 -3.826 1.00 87.38 82 PRO A C 1
ATOM 669 O O . PRO A 1 82 ? -12.026 -7.272 -3.380 1.00 87.38 82 PRO A O 1
ATOM 672 N N . PHE A 1 83 ? -9.787 -7.403 -3.471 1.00 89.44 83 PHE A N 1
ATOM 673 C CA . PHE A 1 83 ? -9.520 -6.342 -2.505 1.00 89.44 83 PHE A CA 1
ATOM 674 C C . PHE A 1 83 ? -9.708 -4.939 -3.094 1.00 89.44 83 PHE A C 1
ATOM 676 O O . PHE A 1 83 ? -10.234 -4.066 -2.415 1.00 89.44 83 PHE A O 1
ATOM 683 N N . LEU A 1 84 ? -9.272 -4.722 -4.339 1.00 89.75 84 LEU A N 1
ATOM 684 C CA . LEU A 1 84 ? -9.318 -3.416 -5.007 1.00 89.75 84 LEU A CA 1
ATOM 685 C C . LEU A 1 84 ? -10.716 -3.054 -5.529 1.00 89.75 84 LEU A C 1
ATOM 687 O O . LEU A 1 84 ? -10.989 -1.878 -5.770 1.00 89.75 84 LEU A O 1
ATOM 691 N N . ARG A 1 85 ? -11.586 -4.053 -5.719 1.00 83.62 85 ARG A N 1
ATOM 692 C CA . ARG A 1 85 ? -12.987 -3.851 -6.091 1.00 83.62 85 ARG A CA 1
ATOM 693 C C . ARG A 1 85 ? -13.790 -3.309 -4.902 1.00 83.62 85 ARG A C 1
ATOM 695 O O . ARG A 1 85 ? -13.414 -3.459 -3.746 1.00 83.62 85 ARG A O 1
ATOM 702 N N . GLU A 1 86 ? -14.902 -2.670 -5.231 1.00 65.62 86 GLU A N 1
ATOM 703 C CA . GLU A 1 86 ? -15.839 -2.005 -4.332 1.00 65.62 86 GLU A CA 1
ATOM 704 C C . GLU A 1 86 ? -16.149 -2.771 -3.027 1.00 65.62 86 GLU A C 1
ATOM 706 O O . GLU A 1 86 ? -16.715 -3.865 -3.048 1.00 65.62 86 GLU A O 1
ATOM 711 N N . GLN A 1 87 ? -15.816 -2.161 -1.882 1.00 65.94 87 GLN A N 1
ATOM 712 C CA . GLN A 1 87 ? -16.220 -2.610 -0.544 1.00 65.94 87 GLN A CA 1
ATOM 713 C C . GLN A 1 87 ? -17.156 -1.556 0.057 1.00 65.94 87 GLN A C 1
ATOM 715 O O . GLN A 1 87 ? -16.718 -0.628 0.727 1.00 65.94 87 GLN A O 1
ATOM 720 N N . LYS A 1 88 ? -18.455 -1.668 -0.227 1.00 64.06 88 LYS A N 1
ATOM 721 C CA . LYS A 1 88 ? -19.419 -0.561 -0.070 1.00 64.06 88 LYS A CA 1
ATOM 722 C C . LYS A 1 88 ? -19.661 -0.069 1.357 1.00 64.06 88 LYS A C 1
ATOM 724 O O . LYS A 1 88 ? -20.132 1.046 1.520 1.00 64.06 88 LYS A O 1
ATOM 729 N N . THR A 1 89 ? -19.392 -0.875 2.382 1.00 80.56 89 THR A N 1
ATOM 730 C CA . THR A 1 89 ? -19.855 -0.563 3.741 1.00 80.56 89 THR A CA 1
ATOM 731 C C . THR A 1 89 ? -18.769 -0.789 4.782 1.00 80.56 89 THR A C 1
ATOM 733 O O . THR A 1 89 ? -18.177 -1.870 4.838 1.00 80.56 89 THR A O 1
ATOM 736 N N . TYR A 1 90 ? -18.566 0.198 5.653 1.00 88.81 90 TYR A N 1
ATOM 737 C CA . TYR A 1 90 ? -17.801 0.064 6.890 1.00 88.81 90 TYR A CA 1
ATOM 738 C C . TYR A 1 90 ? -18.608 0.612 8.068 1.00 88.81 90 TYR A C 1
ATOM 740 O O . TYR A 1 90 ? -19.514 1.414 7.873 1.00 88.81 90 TYR A O 1
ATOM 748 N N . SER A 1 91 ? -18.296 0.156 9.282 1.00 89.06 91 SER A N 1
ATOM 749 C CA . SER A 1 91 ? -18.863 0.725 10.513 1.00 89.06 91 SER A CA 1
ATOM 750 C C . SER A 1 91 ? -17.807 1.618 11.173 1.00 89.06 91 SER A C 1
ATOM 752 O O . SER A 1 91 ? -16.813 1.080 11.677 1.00 89.06 91 SER A O 1
ATOM 754 N N . PRO A 1 92 ? -17.988 2.953 11.180 1.00 89.31 92 PRO A N 1
ATOM 755 C CA . PRO A 1 92 ? -17.054 3.894 11.799 1.00 89.31 92 PRO A CA 1
ATOM 756 C C . PRO A 1 92 ? -16.761 3.548 13.261 1.00 89.31 92 PRO A C 1
ATOM 758 O O . PRO A 1 92 ? -15.600 3.418 13.654 1.00 89.31 92 PRO A O 1
ATOM 761 N N . LYS A 1 93 ? -17.808 3.260 14.047 1.00 89.50 93 LYS A N 1
ATOM 762 C CA . LYS A 1 93 ? -17.698 2.854 15.458 1.00 89.50 93 LYS A CA 1
ATOM 763 C C . LYS A 1 93 ? -16.835 1.603 15.635 1.00 89.50 93 LYS A C 1
ATOM 765 O O . LYS A 1 93 ? -15.939 1.593 16.477 1.00 89.50 93 LYS A O 1
ATOM 770 N N . ALA A 1 94 ? -17.053 0.568 14.820 1.00 90.81 94 ALA A N 1
ATOM 771 C CA . ALA A 1 94 ? -16.288 -0.677 14.914 1.00 90.81 94 ALA A CA 1
ATOM 772 C C . ALA A 1 94 ? -14.816 -0.497 14.503 1.00 90.81 94 ALA A C 1
ATOM 774 O O . ALA A 1 94 ? -13.928 -1.091 15.115 1.00 90.81 94 ALA A O 1
ATOM 775 N N . VAL A 1 95 ? -14.546 0.328 13.487 1.00 91.69 95 VAL A N 1
ATOM 776 C CA . VAL A 1 95 ? -13.179 0.655 13.049 1.00 91.69 95 VAL A CA 1
ATOM 777 C C . VAL A 1 95 ? -12.451 1.462 14.124 1.00 91.69 95 VAL A C 1
ATOM 779 O O . VAL A 1 95 ? -11.317 1.142 14.477 1.00 91.69 95 VAL A O 1
ATOM 782 N N . THR A 1 96 ? -13.109 2.462 14.703 1.00 90.31 96 THR A N 1
ATOM 783 C CA . THR A 1 96 ? -12.550 3.260 15.798 1.00 90.31 96 THR A CA 1
ATOM 784 C C . THR A 1 96 ? -12.276 2.398 17.032 1.00 90.31 96 THR A C 1
ATOM 786 O O . THR A 1 96 ? -11.186 2.461 17.602 1.00 90.31 96 THR A O 1
ATOM 789 N N . GLU A 1 97 ? -13.213 1.524 17.415 1.00 90.56 97 GLU A N 1
ATOM 790 C CA . GLU A 1 97 ? -13.020 0.568 18.512 1.00 90.56 97 GLU A CA 1
ATOM 791 C C . GLU A 1 97 ? -11.829 -0.367 18.241 1.00 90.56 97 GLU A C 1
ATOM 793 O O . GLU A 1 97 ? -10.994 -0.576 19.125 1.00 90.56 97 GLU A O 1
ATOM 798 N N . PHE A 1 98 ? -11.693 -0.861 17.006 1.00 92.69 98 PHE A N 1
ATOM 799 C CA . PHE A 1 98 ? -10.585 -1.718 16.582 1.00 92.69 98 PHE A CA 1
ATOM 800 C C . PHE A 1 98 ? -9.215 -1.071 16.818 1.00 92.69 98 PHE A C 1
ATOM 802 O O . PHE A 1 98 ? -8.313 -1.730 17.342 1.00 92.69 98 PHE A O 1
ATOM 809 N N . PHE A 1 99 ? -9.035 0.199 16.446 1.00 91.06 99 PHE A N 1
ATOM 810 C CA . PHE A 1 99 ? -7.756 0.891 16.636 1.00 91.06 99 PHE A CA 1
ATOM 811 C C . PHE A 1 99 ? -7.527 1.296 18.098 1.00 91.06 99 PHE A C 1
ATOM 813 O O . PHE A 1 99 ? -6.420 1.115 18.605 1.00 91.06 99 PHE A O 1
ATOM 820 N N . ASN A 1 100 ? -8.565 1.763 18.799 1.00 88.56 100 ASN A N 1
ATOM 821 C CA . ASN A 1 100 ? -8.482 2.175 20.206 1.00 88.56 100 ASN A CA 1
ATOM 822 C C . ASN A 1 100 ? -8.145 1.019 21.156 1.00 88.56 100 ASN A C 1
ATOM 824 O O . ASN A 1 100 ? -7.427 1.199 22.141 1.00 88.56 100 ASN A O 1
ATOM 828 N N . ASN A 1 101 ? -8.659 -0.177 20.867 1.00 89.69 101 ASN A N 1
ATOM 829 C CA . ASN A 1 101 ? -8.425 -1.366 21.682 1.00 89.69 101 ASN A CA 1
ATOM 830 C C . ASN A 1 101 ? -7.235 -2.202 21.210 1.00 89.69 101 ASN A C 1
ATOM 832 O O . ASN A 1 101 ? -6.949 -3.241 21.814 1.00 89.69 101 ASN A O 1
ATOM 836 N N . MET A 1 102 ? -6.536 -1.767 20.158 1.00 90.00 102 MET A N 1
ATOM 837 C CA . MET A 1 102 ? -5.345 -2.455 19.690 1.00 90.00 102 MET A CA 1
ATOM 838 C C . MET A 1 102 ? -4.265 -2.428 20.774 1.00 90.00 102 MET A C 1
ATOM 840 O O . MET A 1 102 ? -3.976 -1.397 21.383 1.00 90.00 102 MET A O 1
ATOM 844 N N . GLY A 1 103 ? -3.647 -3.577 21.009 1.00 88.56 103 GLY A N 1
ATOM 845 C CA . GLY A 1 103 ? -2.583 -3.719 21.983 1.00 88.56 103 GLY A CA 1
ATOM 846 C C . GLY A 1 103 ? -1.561 -4.764 21.579 1.00 88.56 103 GLY A C 1
ATOM 847 O O . GLY A 1 103 ? -1.826 -5.649 20.764 1.00 88.56 103 GLY A O 1
ATOM 848 N N . MET A 1 104 ? -0.370 -4.641 22.151 1.00 88.50 104 MET A N 1
ATOM 849 C CA . MET A 1 104 ? 0.739 -5.556 21.927 1.00 88.50 104 MET A CA 1
ATOM 850 C C . MET A 1 104 ? 0.952 -6.429 23.166 1.00 88.50 104 MET A C 1
ATOM 852 O O . MET A 1 104 ? 1.030 -5.924 24.282 1.00 88.50 104 MET A O 1
ATOM 856 N N . SER A 1 105 ? 1.041 -7.736 22.953 1.00 86.56 105 SER A N 1
ATOM 857 C CA . SER A 1 105 ? 1.442 -8.725 23.956 1.00 86.56 105 SER A CA 1
ATOM 858 C C . SER A 1 105 ? 2.963 -8.734 24.140 1.00 86.56 105 SER A C 1
ATOM 860 O O . SER A 1 105 ? 3.706 -8.327 23.244 1.00 86.56 105 SER A O 1
ATOM 862 N N . ASP A 1 106 ? 3.432 -9.293 25.256 1.00 77.12 106 ASP A N 1
ATOM 863 C CA . ASP A 1 106 ? 4.852 -9.504 25.573 1.00 77.12 106 ASP A CA 1
ATOM 864 C C . ASP A 1 106 ? 5.631 -10.241 24.467 1.00 77.12 106 ASP A C 1
ATOM 866 O O . ASP A 1 106 ? 6.817 -9.994 24.260 1.00 77.12 106 ASP A O 1
ATOM 870 N N . GLN A 1 107 ? 4.964 -11.100 23.688 1.00 78.88 107 GLN A N 1
ATOM 871 C CA . GLN A 1 107 ? 5.563 -11.824 22.556 1.00 78.88 107 GLN A CA 1
ATOM 872 C C . GLN A 1 107 ? 5.558 -11.029 21.232 1.00 78.88 107 GLN A C 1
ATOM 874 O O . GLN A 1 107 ? 5.684 -11.616 20.160 1.00 78.88 107 GLN A O 1
ATOM 879 N N . GLN A 1 108 ? 5.358 -9.706 21.271 1.00 80.25 108 GLN A N 1
ATOM 880 C CA . GLN A 1 108 ? 5.217 -8.830 20.091 1.00 80.25 108 GLN A CA 1
ATOM 881 C C . GLN A 1 108 ? 4.050 -9.194 19.151 1.00 80.25 108 GLN A C 1
ATOM 883 O O . GLN A 1 108 ? 3.989 -8.748 18.000 1.00 80.25 108 GLN A O 1
ATOM 888 N N . ALA A 1 109 ? 3.096 -9.985 19.640 1.00 87.88 109 ALA A N 1
ATOM 889 C CA . ALA A 1 109 ? 1.850 -10.271 18.947 1.00 87.88 109 ALA A CA 1
ATOM 890 C C . ALA A 1 109 ? 0.845 -9.137 19.183 1.00 87.88 109 ALA A C 1
ATOM 892 O O . ALA A 1 109 ? 0.732 -8.619 20.293 1.00 87.88 109 ALA A O 1
ATOM 893 N N . TYR A 1 110 ? 0.107 -8.762 18.141 1.00 91.25 110 TYR A N 1
ATOM 894 C CA . TYR A 1 110 ? -0.893 -7.702 18.215 1.00 91.25 110 TYR A CA 1
ATOM 895 C C . TYR A 1 110 ? -2.288 -8.293 18.343 1.00 91.25 110 TYR A C 1
ATOM 897 O O . TYR A 1 110 ? -2.626 -9.248 17.646 1.00 91.25 110 TYR A O 1
ATOM 905 N N . TYR A 1 111 ? -3.095 -7.696 19.205 1.00 92.06 111 TYR A N 1
ATOM 906 C CA . TYR A 1 111 ? -4.477 -8.075 19.458 1.00 92.06 111 TYR A CA 1
ATOM 907 C C . TYR A 1 111 ? -5.350 -6.834 19.424 1.00 92.06 111 TYR A C 1
ATOM 909 O O . TYR A 1 111 ? -4.870 -5.722 19.630 1.00 92.06 111 TYR A O 1
ATOM 917 N N . THR A 1 112 ? -6.635 -7.028 19.190 1.00 91.75 112 THR A N 1
ATOM 918 C CA . THR A 1 112 ? -7.641 -5.981 19.349 1.00 91.75 112 THR A CA 1
ATOM 919 C C . THR A 1 112 ? -8.921 -6.585 19.901 1.00 91.75 112 THR A C 1
ATOM 921 O O . THR A 1 112 ? -9.155 -7.785 19.743 1.00 91.75 112 THR A O 1
ATOM 924 N N . THR A 1 113 ? -9.722 -5.756 20.562 1.00 90.56 113 THR A N 1
ATOM 925 C CA . THR A 1 113 ? -11.017 -6.123 21.130 1.00 90.56 113 THR A CA 1
ATOM 926 C C . THR A 1 113 ? -12.091 -5.25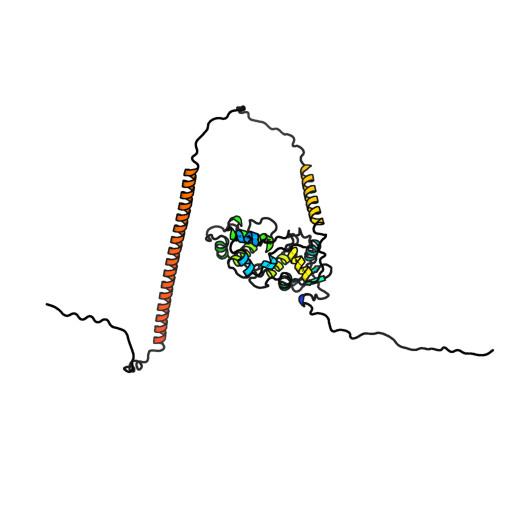3 20.494 1.00 90.56 113 THR A C 1
ATOM 928 O O . THR A 1 113 ? -12.015 -4.033 20.588 1.00 90.56 113 THR A O 1
ATOM 931 N N . VAL A 1 114 ? -13.095 -5.868 19.875 1.00 90.50 114 VAL A N 1
ATOM 932 C CA . VAL A 1 114 ? -14.242 -5.162 19.283 1.00 90.50 114 VAL A CA 1
ATOM 933 C C . VAL A 1 114 ? -15.523 -5.834 19.763 1.00 90.50 114 VAL A C 1
ATOM 935 O O . VAL A 1 114 ? -15.630 -7.061 19.703 1.00 90.50 114 VAL A O 1
ATOM 938 N N . LYS A 1 115 ? -16.480 -5.061 20.292 1.00 87.56 115 LYS A N 1
ATOM 939 C CA . LYS A 1 115 ? -17.716 -5.570 20.920 1.00 87.56 115 LYS A CA 1
ATOM 940 C C . LYS A 1 115 ? -17.458 -6.682 21.954 1.00 87.56 115 LYS A C 1
ATOM 942 O O . LYS A 1 115 ? -18.201 -7.658 22.042 1.00 87.56 115 LYS A O 1
ATOM 947 N N . GLY A 1 116 ? -16.369 -6.560 22.718 1.00 84.06 116 GLY A N 1
ATOM 948 C CA . GLY A 1 116 ? -15.972 -7.525 23.754 1.00 84.06 116 GLY A CA 1
ATOM 949 C C . GLY A 1 116 ? -15.321 -8.819 23.247 1.00 84.06 116 GLY A C 1
ATOM 950 O O . GLY A 1 116 ? -14.937 -9.656 24.062 1.00 84.06 116 GLY A O 1
ATOM 951 N N . ILE A 1 117 ? -15.150 -8.990 21.933 1.00 87.19 117 ILE A N 1
ATOM 952 C CA . ILE A 1 117 ? -14.445 -10.135 21.347 1.00 87.19 117 ILE A CA 1
ATOM 953 C C . ILE A 1 117 ? -13.016 -9.714 21.020 1.00 87.19 117 ILE A C 1
ATOM 955 O O . ILE A 1 117 ? -12.789 -8.814 20.212 1.00 87.19 117 ILE A O 1
ATOM 959 N N . THR A 1 118 ? -12.048 -10.378 21.650 1.00 89.56 118 THR A N 1
ATOM 960 C CA . THR A 1 118 ? -10.623 -10.187 21.365 1.00 89.56 118 THR A CA 1
ATOM 961 C C . THR A 1 118 ? -10.165 -11.197 20.321 1.00 89.56 118 THR A C 1
ATOM 963 O O . THR A 1 118 ? -10.544 -12.364 20.391 1.00 89.56 118 THR A O 1
ATOM 966 N N . PHE A 1 119 ? -9.325 -10.777 19.377 1.00 89.94 119 PHE A N 1
ATOM 967 C CA . PHE A 1 119 ? -8.687 -11.665 18.400 1.00 89.94 119 PHE A CA 1
ATOM 968 C C . PHE A 1 119 ? -7.272 -11.191 18.050 1.00 89.94 119 PHE A C 1
ATOM 970 O O . PHE A 1 119 ? -6.924 -10.021 18.237 1.00 89.94 119 PHE A O 1
ATOM 977 N N . GLN A 1 120 ? -6.436 -12.116 17.571 1.00 92.62 120 GLN A N 1
ATOM 978 C CA . GLN A 1 120 ? -5.056 -11.826 17.181 1.00 92.62 120 GLN A CA 1
ATOM 979 C C . GLN A 1 120 ? -4.993 -11.273 15.755 1.00 92.62 120 GLN A C 1
ATOM 981 O O . GLN A 1 120 ? -5.567 -11.840 14.829 1.00 92.62 120 GLN A O 1
ATOM 986 N N . LEU A 1 121 ? -4.225 -10.206 15.554 1.00 93.94 121 LEU A N 1
ATOM 987 C CA . LEU A 1 121 ? -3.944 -9.640 14.240 1.00 93.94 121 LEU A CA 1
ATOM 988 C C . LEU A 1 121 ? -2.727 -10.337 13.628 1.00 93.94 121 LEU A C 1
ATOM 990 O O . LEU A 1 121 ? -1.597 -10.162 14.087 1.00 93.94 121 LEU A O 1
ATOM 994 N N . THR A 1 122 ? -2.958 -11.115 12.571 1.00 94.00 122 THR A N 1
ATOM 995 C CA . THR A 1 122 ? -1.900 -11.782 11.803 1.00 94.00 122 THR A CA 1
ATOM 996 C C . THR A 1 122 ? -2.088 -11.547 10.303 1.00 94.00 122 THR A C 1
ATOM 998 O O . THR A 1 122 ? -3.218 -11.453 9.833 1.00 94.00 122 THR A O 1
ATOM 1001 N N . PRO A 1 123 ? -1.020 -11.519 9.494 1.00 94.44 123 PRO A N 1
ATOM 1002 C CA . PRO A 1 123 ? -1.149 -11.448 8.035 1.00 94.44 123 PRO A CA 1
ATOM 1003 C C . PRO A 1 123 ? -2.001 -12.587 7.435 1.00 94.44 123 PRO A C 1
ATOM 1005 O O . PRO A 1 123 ? -2.683 -12.392 6.433 1.00 94.44 123 PRO A O 1
ATOM 1008 N N . ASN A 1 124 ? -2.033 -13.763 8.072 1.00 95.06 124 ASN A N 1
ATOM 1009 C CA . ASN A 1 124 ? -2.912 -14.863 7.663 1.00 95.06 124 ASN A CA 1
ATOM 1010 C C . ASN A 1 124 ? -4.397 -14.534 7.855 1.00 95.06 124 ASN A C 1
ATOM 1012 O O . ASN A 1 124 ? -5.191 -14.809 6.955 1.00 95.06 124 ASN A O 1
ATOM 1016 N N . LEU A 1 125 ? -4.764 -13.895 8.971 1.00 94.19 125 LEU A N 1
ATOM 1017 C CA . LEU A 1 125 ? -6.131 -13.423 9.203 1.00 94.19 125 LEU A CA 1
ATOM 1018 C C . LEU A 1 125 ? -6.584 -12.490 8.070 1.00 94.19 125 LEU A C 1
ATOM 1020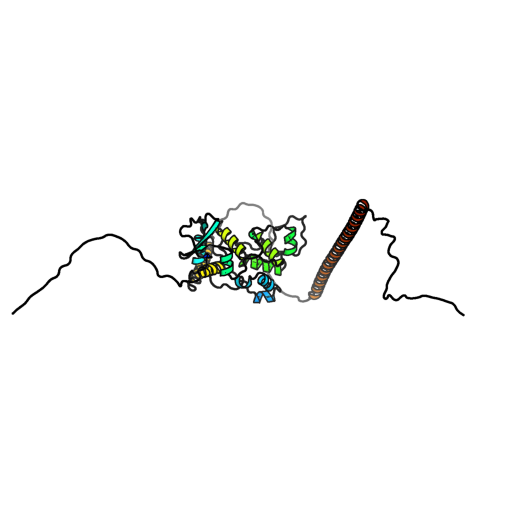 O O . LEU A 1 125 ? -7.672 -12.654 7.528 1.00 94.19 125 LEU A O 1
ATOM 1024 N N . PHE A 1 126 ? -5.721 -11.555 7.670 1.00 94.25 126 PHE A N 1
ATOM 1025 C CA . PHE A 1 126 ? -6.005 -10.572 6.621 1.00 94.25 126 PHE A CA 1
ATOM 1026 C C . PHE A 1 126 ? -6.171 -11.262 5.266 1.00 94.25 126 PHE A C 1
ATOM 1028 O O . PHE A 1 126 ? -7.105 -10.974 4.527 1.00 94.25 126 PHE A O 1
ATOM 1035 N N . SER A 1 127 ? -5.285 -12.212 4.964 1.00 94.62 127 SER A N 1
ATOM 1036 C CA . SER A 1 127 ? -5.343 -13.019 3.747 1.00 94.62 127 SER A CA 1
ATOM 1037 C C . SER A 1 127 ? -6.650 -13.794 3.618 1.00 94.62 127 SER A C 1
ATOM 1039 O O . SER A 1 127 ? -7.274 -13.757 2.560 1.00 94.62 127 SER A O 1
ATOM 1041 N N . ARG A 1 128 ? -7.093 -14.446 4.698 1.00 93.31 128 ARG A N 1
ATOM 1042 C CA . ARG A 1 128 ? -8.337 -15.225 4.714 1.00 93.31 128 ARG A CA 1
ATOM 1043 C C . ARG A 1 128 ? -9.574 -14.337 4.646 1.00 93.31 128 ARG A C 1
ATOM 1045 O O . ARG A 1 128 ? -10.461 -14.613 3.847 1.00 93.31 128 ARG A O 1
ATOM 1052 N N . ALA A 1 129 ? -9.611 -13.268 5.440 1.00 91.50 129 ALA A N 1
ATOM 1053 C CA . ALA A 1 129 ? -10.750 -12.357 5.487 1.00 91.50 129 ALA A CA 1
ATOM 1054 C C . ALA A 1 129 ? -10.951 -11.598 4.166 1.00 91.50 129 ALA A C 1
ATOM 1056 O O . ALA A 1 129 ? -12.080 -11.432 3.716 1.00 91.50 129 ALA A O 1
ATOM 1057 N N . LEU A 1 130 ? -9.860 -11.157 3.530 1.00 91.50 130 LEU A N 1
ATOM 1058 C CA . LEU A 1 130 ? -9.899 -10.327 2.319 1.00 91.50 130 LEU A CA 1
ATOM 1059 C C . LEU A 1 130 ? -9.697 -11.126 1.024 1.00 91.50 130 LEU A C 1
ATOM 1061 O O . LEU A 1 130 ? -9.709 -10.542 -0.055 1.00 91.50 130 LEU A O 1
ATOM 1065 N N . GLN A 1 131 ? -9.493 -12.444 1.121 1.00 91.81 131 GLN A N 1
ATOM 1066 C CA . GLN A 1 131 ? -9.229 -13.341 -0.012 1.00 91.81 131 GLN A CA 1
ATOM 1067 C C . GLN A 1 131 ? -8.043 -12.886 -0.882 1.00 91.81 131 GLN A C 1
ATOM 1069 O O . GLN A 1 131 ? -8.083 -12.950 -2.110 1.00 91.81 131 GLN A O 1
ATOM 1074 N N . ILE A 1 132 ? -6.967 -12.431 -0.234 1.00 94.00 132 ILE A N 1
ATOM 1075 C CA . ILE A 1 132 ? -5.731 -11.976 -0.890 1.00 94.00 132 ILE A CA 1
ATOM 1076 C C . ILE A 1 132 ? -4.555 -12.904 -0.554 1.00 94.00 132 ILE A C 1
ATOM 1078 O O . ILE A 1 132 ? -4.507 -13.445 0.552 1.00 94.00 132 ILE A O 1
ATOM 1082 N N . PRO A 1 133 ? -3.566 -13.090 -1.446 1.00 94.31 133 PRO A N 1
ATOM 1083 C CA . PRO A 1 133 ? -2.424 -13.963 -1.170 1.00 94.31 133 PRO A CA 1
ATOM 1084 C C . PRO A 1 133 ? -1.507 -13.432 -0.052 1.00 94.31 133 PRO A C 1
ATOM 1086 O O . PRO A 1 133 ? -1.058 -12.289 -0.104 1.00 94.31 133 PRO A O 1
ATOM 1089 N N . ASN A 1 134 ? -1.145 -14.281 0.918 1.00 95.00 134 ASN A N 1
ATOM 1090 C CA . ASN A 1 134 ? -0.081 -14.004 1.900 1.00 95.00 134 ASN A CA 1
ATOM 1091 C C . ASN A 1 134 ? 1.280 -14.541 1.420 1.00 95.00 134 ASN A C 1
ATOM 1093 O O . ASN A 1 134 ? 1.854 -15.450 2.018 1.00 95.00 134 ASN A O 1
ATOM 1097 N N . ARG A 1 135 ? 1.768 -14.039 0.284 1.00 93.62 135 ARG A N 1
ATOM 1098 C CA . ARG A 1 135 ? 3.063 -14.429 -0.300 1.00 93.62 135 ARG A CA 1
ATOM 1099 C C . ARG A 1 135 ? 3.677 -13.265 -1.071 1.00 93.62 135 ARG A C 1
ATOM 1101 O O . ARG A 1 135 ? 2.969 -12.327 -1.421 1.00 93.62 135 ARG A O 1
ATOM 1108 N N . GLY A 1 136 ? 4.972 -13.352 -1.357 1.00 92.75 136 GLY A N 1
ATOM 1109 C CA . GLY A 1 136 ? 5.705 -12.325 -2.096 1.00 92.75 136 GLY A CA 1
ATOM 1110 C C . GLY A 1 136 ? 6.599 -11.455 -1.213 1.00 92.75 136 GLY A C 1
ATOM 1111 O O . GLY A 1 136 ? 6.859 -11.777 -0.054 1.00 92.75 136 GLY A O 1
ATOM 1112 N N . VAL A 1 137 ? 7.086 -10.353 -1.777 1.00 92.75 137 VAL A N 1
ATOM 1113 C CA . VAL A 1 137 ? 8.097 -9.478 -1.172 1.00 92.75 137 VAL A CA 1
ATOM 1114 C C . VAL A 1 137 ? 7.529 -8.680 0.007 1.00 92.75 137 VAL A C 1
ATOM 1116 O O . VAL A 1 137 ? 6.423 -8.134 -0.049 1.00 92.75 137 VAL A O 1
ATOM 1119 N N . HIS A 1 138 ? 8.320 -8.576 1.079 1.00 92.62 138 HIS A N 1
ATOM 1120 C CA . HIS A 1 138 ? 8.012 -7.814 2.292 1.00 92.62 138 HIS A CA 1
ATOM 1121 C C . HIS A 1 138 ? 8.493 -6.359 2.165 1.00 92.62 138 HIS A C 1
ATOM 1123 O O . HIS A 1 138 ? 9.516 -5.970 2.724 1.00 92.62 138 HIS A O 1
ATOM 1129 N N . ILE A 1 139 ? 7.725 -5.537 1.451 1.00 91.00 139 ILE A N 1
ATOM 1130 C CA . ILE A 1 139 ? 8.154 -4.200 1.001 1.00 91.00 139 ILE A CA 1
ATOM 1131 C C . ILE A 1 139 ? 8.551 -3.226 2.118 1.00 91.00 139 ILE A C 1
ATOM 1133 O O . ILE A 1 139 ? 9.394 -2.354 1.911 1.00 91.00 139 ILE A O 1
ATOM 1137 N N . LEU A 1 140 ? 7.946 -3.335 3.303 1.00 87.75 140 LEU A N 1
ATOM 1138 C CA . LEU A 1 140 ? 8.217 -2.404 4.405 1.00 87.75 140 LEU A CA 1
ATOM 1139 C C . LEU A 1 140 ? 9.659 -2.470 4.925 1.00 87.75 140 LEU A C 1
ATOM 1141 O O . LEU A 1 140 ? 10.103 -1.499 5.530 1.00 87.75 140 LEU A O 1
ATOM 1145 N N . ALA A 1 141 ? 10.353 -3.589 4.706 1.00 79.94 141 ALA A N 1
ATOM 1146 C CA . ALA A 1 141 ? 11.754 -3.785 5.076 1.00 79.94 141 ALA A CA 1
ATOM 1147 C C . ALA A 1 141 ? 12.714 -3.590 3.888 1.00 79.94 141 ALA A C 1
ATOM 1149 O O . ALA A 1 141 ? 13.920 -3.777 4.031 1.00 79.94 141 ALA A O 1
ATOM 1150 N N . THR A 1 142 ? 12.191 -3.254 2.708 1.00 85.44 142 THR A N 1
ATOM 1151 C CA . THR A 1 142 ? 12.993 -3.122 1.496 1.00 85.44 142 THR A CA 1
ATOM 1152 C C . THR A 1 142 ? 13.555 -1.713 1.364 1.00 85.44 142 THR A C 1
ATOM 1154 O O . THR A 1 142 ? 12.849 -0.723 1.557 1.00 85.44 142 THR A O 1
ATOM 1157 N N . HIS A 1 143 ? 14.820 -1.626 0.969 1.00 84.38 143 HIS A N 1
ATOM 1158 C CA . HIS A 1 143 ? 15.483 -0.381 0.613 1.00 84.38 143 HIS A CA 1
ATOM 1159 C C . HIS A 1 143 ? 16.014 -0.524 -0.807 1.00 84.38 143 HIS A C 1
ATOM 1161 O O . HIS A 1 143 ? 16.823 -1.411 -1.061 1.00 84.38 143 HIS A O 1
ATOM 1167 N N . LEU A 1 144 ? 15.519 0.311 -1.720 1.00 85.94 144 LEU A N 1
ATOM 1168 C CA . LEU A 1 144 ? 15.964 0.322 -3.108 1.00 85.94 144 LEU A CA 1
ATOM 1169 C C . LEU A 1 144 ? 16.999 1.419 -3.315 1.00 85.94 144 LEU A C 1
ATOM 1171 O O . LEU A 1 144 ? 16.852 2.540 -2.814 1.00 85.94 144 LEU A O 1
ATOM 1175 N N . ASN A 1 145 ? 18.015 1.117 -4.116 1.00 86.06 145 ASN A N 1
ATOM 1176 C CA . ASN A 1 145 ? 18.960 2.140 -4.534 1.00 86.06 145 ASN A CA 1
ATOM 1177 C C . ASN A 1 145 ? 18.321 3.043 -5.601 1.00 86.06 145 ASN A C 1
ATOM 1179 O O . ASN A 1 145 ? 17.557 2.562 -6.442 1.00 86.06 145 ASN A O 1
ATOM 1183 N N . PRO A 1 146 ? 18.641 4.349 -5.636 1.00 84.31 146 PRO A N 1
ATOM 1184 C CA . PRO A 1 146 ? 18.130 5.252 -6.667 1.00 84.31 146 PRO A CA 1
ATOM 1185 C C . PRO A 1 146 ? 18.349 4.781 -8.104 1.00 84.31 146 PRO A C 1
ATOM 1187 O O . PRO A 1 146 ? 17.454 4.929 -8.931 1.00 84.31 146 PRO A O 1
ATOM 1190 N N . SER A 1 147 ? 19.489 4.152 -8.380 1.00 85.00 147 SER A N 1
ATOM 1191 C CA . SER A 1 147 ? 19.805 3.576 -9.688 1.00 85.00 147 SER A CA 1
ATOM 1192 C C . SER A 1 147 ? 18.883 2.427 -10.099 1.00 85.00 147 SER A C 1
ATOM 1194 O O . SER A 1 147 ? 18.698 2.204 -11.290 1.00 85.00 147 SER A O 1
ATOM 1196 N N . GLU A 1 148 ? 18.308 1.700 -9.138 1.00 84.56 148 GLU A N 1
ATOM 1197 C CA . GLU A 1 148 ? 17.420 0.565 -9.402 1.00 84.56 148 GLU A CA 1
ATOM 1198 C C . GLU A 1 148 ? 16.032 1.059 -9.804 1.00 84.56 148 GLU A C 1
ATOM 1200 O O . GLU A 1 148 ? 15.501 0.675 -10.845 1.00 84.56 148 GLU A O 1
ATOM 1205 N N . TYR A 1 149 ? 15.443 1.951 -9.000 1.00 89.25 149 TYR A N 1
ATOM 1206 C CA . TYR A 1 149 ? 14.052 2.342 -9.208 1.00 89.25 149 TYR A CA 1
ATOM 1207 C C . TYR A 1 149 ? 13.873 3.482 -10.204 1.00 89.25 149 TYR A C 1
ATOM 1209 O O . TYR A 1 149 ? 12.807 3.561 -10.810 1.00 89.25 149 TYR A O 1
ATOM 1217 N N . HIS A 1 150 ? 14.848 4.390 -10.355 1.00 89.31 150 HIS A N 1
ATOM 1218 C CA . HIS A 1 150 ? 14.625 5.637 -11.091 1.00 89.31 150 HIS A CA 1
ATOM 1219 C C . HIS A 1 150 ? 14.225 5.351 -12.535 1.00 89.31 150 HIS A C 1
ATOM 1221 O O . HIS A 1 150 ? 13.121 5.709 -12.929 1.00 89.31 150 HIS A O 1
ATOM 1227 N N . THR A 1 151 ? 15.053 4.613 -13.273 1.00 89.88 151 THR A N 1
ATOM 1228 C CA . THR A 1 151 ? 14.791 4.298 -14.681 1.00 89.88 151 THR A CA 1
ATOM 1229 C C . THR A 1 151 ? 13.500 3.510 -14.874 1.00 89.88 151 THR A C 1
ATOM 1231 O O . THR A 1 151 ? 12.750 3.784 -15.806 1.00 89.88 151 THR A O 1
ATOM 1234 N N . VAL A 1 152 ? 13.193 2.571 -13.976 1.00 92.12 152 VAL A N 1
ATOM 1235 C CA . VAL A 1 152 ? 11.969 1.760 -14.066 1.00 92.12 152 VAL A CA 1
ATOM 1236 C C . VAL A 1 152 ? 10.720 2.610 -13.821 1.00 92.12 152 VAL A C 1
ATOM 1238 O O . VAL A 1 152 ? 9.739 2.490 -14.548 1.00 92.12 152 VAL A O 1
ATOM 1241 N N . ILE A 1 153 ? 10.749 3.496 -12.825 1.00 92.62 153 ILE A N 1
ATOM 1242 C CA . ILE A 1 153 ? 9.589 4.301 -12.429 1.00 92.62 153 ILE A CA 1
ATOM 1243 C C . ILE A 1 153 ? 9.385 5.507 -13.354 1.00 92.62 153 ILE A C 1
ATOM 1245 O O . ILE A 1 153 ? 8.251 5.800 -13.730 1.00 92.62 153 ILE A O 1
ATOM 1249 N N . THR A 1 154 ? 10.445 6.234 -13.704 1.00 90.88 154 THR A N 1
ATOM 1250 C CA . THR A 1 154 ? 10.339 7.474 -14.490 1.00 90.88 154 THR A CA 1
ATOM 1251 C C . THR A 1 154 ? 10.431 7.228 -15.991 1.00 90.88 154 THR A C 1
ATOM 1253 O O . THR A 1 154 ? 10.049 8.106 -16.757 1.00 90.88 154 THR A O 1
ATOM 1256 N N . GLN A 1 155 ? 10.926 6.058 -16.416 1.00 89.44 155 GLN A N 1
ATOM 1257 C CA . GLN A 1 155 ? 11.328 5.777 -17.801 1.00 89.44 155 GLN A CA 1
ATOM 1258 C C . GLN A 1 155 ? 12.399 6.752 -18.331 1.00 89.44 155 GLN A C 1
ATOM 1260 O O . GLN A 1 155 ? 12.582 6.891 -19.540 1.00 89.44 155 GLN A O 1
ATOM 1265 N N . GLN A 1 156 ? 13.137 7.413 -17.430 1.00 87.12 156 GLN A N 1
ATOM 1266 C CA . GLN A 1 156 ? 14.239 8.322 -17.746 1.00 87.12 156 GLN A CA 1
ATOM 1267 C C . GLN A 1 156 ? 15.570 7.745 -17.252 1.00 87.12 156 GLN A C 1
ATOM 1269 O O . GLN A 1 156 ? 15.595 7.071 -16.222 1.00 87.12 156 GLN A O 1
ATOM 1274 N N . PRO A 1 157 ? 16.689 7.993 -17.955 1.00 84.75 157 PRO A N 1
ATOM 1275 C CA . PRO A 1 157 ? 17.988 7.503 -17.517 1.00 84.75 157 PRO A CA 1
ATOM 1276 C C . PRO A 1 157 ? 18.355 8.092 -16.154 1.00 84.75 157 PRO A C 1
ATOM 1278 O O . PRO A 1 157 ? 18.243 9.297 -15.925 1.00 84.75 157 PRO A O 1
ATOM 1281 N N . TYR A 1 158 ? 18.816 7.228 -15.254 1.00 84.19 158 TYR A N 1
ATOM 1282 C CA . TYR A 1 158 ? 19.333 7.650 -13.961 1.00 84.19 158 TYR A CA 1
ATOM 1283 C C . TYR A 1 158 ? 20.665 8.395 -14.120 1.00 84.19 158 TYR A C 1
ATOM 1285 O O . TYR A 1 158 ? 21.642 7.842 -14.621 1.00 84.19 158 TYR A O 1
ATOM 1293 N N . ASP A 1 159 ? 20.704 9.642 -13.654 1.00 82.38 159 ASP A N 1
ATOM 1294 C CA . ASP A 1 159 ? 21.895 10.490 -13.648 1.00 82.38 159 ASP A CA 1
ATOM 1295 C C . ASP A 1 159 ? 22.417 10.637 -12.213 1.00 82.38 159 ASP A C 1
ATOM 1297 O O . ASP A 1 159 ? 21.860 11.382 -11.404 1.00 82.38 159 ASP A O 1
ATOM 1301 N N . SER A 1 160 ? 23.496 9.917 -11.891 1.00 79.31 160 SER A N 1
ATOM 1302 C CA . SER A 1 160 ? 24.109 9.929 -10.558 1.00 79.31 160 SER A CA 1
ATOM 1303 C C . SER A 1 160 ? 24.847 11.229 -10.229 1.00 79.31 160 SER A C 1
ATOM 1305 O O . SER A 1 160 ? 25.221 11.433 -9.076 1.00 79.31 160 SER A O 1
ATOM 1307 N N . THR A 1 161 ? 25.108 12.086 -11.222 1.00 76.75 161 THR A N 1
ATOM 1308 C CA . THR A 1 161 ? 25.843 13.347 -11.029 1.00 76.75 161 THR A CA 1
ATOM 1309 C C . THR A 1 161 ? 24.936 14.471 -10.537 1.00 76.75 161 THR A C 1
ATOM 1311 O O . THR A 1 161 ? 25.390 15.408 -9.877 1.00 76.75 161 THR A O 1
ATOM 1314 N N . LYS A 1 162 ? 23.629 14.359 -10.796 1.00 73.56 162 LYS A N 1
ATOM 1315 C CA . LYS A 1 162 ? 22.619 15.280 -10.280 1.00 73.56 162 LYS A CA 1
ATOM 1316 C C . LYS A 1 162 ? 22.215 14.860 -8.874 1.00 73.56 162 LYS A C 1
ATOM 1318 O O . LYS A 1 162 ? 21.995 13.684 -8.592 1.00 73.56 162 LYS A O 1
ATOM 1323 N N . LYS A 1 163 ? 22.045 15.837 -7.977 1.00 67.44 163 LYS A N 1
ATOM 1324 C CA . LYS A 1 163 ? 21.354 15.584 -6.706 1.00 67.44 163 LYS A CA 1
ATOM 1325 C C . LYS A 1 163 ? 19.972 15.032 -7.044 1.00 67.44 163 LYS A C 1
ATOM 1327 O O . LYS A 1 163 ? 19.191 15.721 -7.696 1.00 67.44 163 LYS A O 1
ATOM 1332 N N . ILE A 1 164 ? 19.683 13.805 -6.614 1.00 65.81 164 ILE A N 1
ATOM 1333 C CA . ILE A 1 164 ? 18.381 13.178 -6.844 1.00 65.81 164 ILE A CA 1
ATOM 1334 C C . ILE A 1 164 ? 17.333 14.032 -6.136 1.00 65.81 164 ILE A C 1
ATOM 1336 O O . ILE A 1 164 ? 17.218 14.014 -4.908 1.00 65.81 164 ILE A O 1
ATOM 1340 N N . ALA A 1 165 ? 16.588 14.816 -6.912 1.00 67.25 165 ALA A N 1
ATOM 1341 C CA . ALA A 1 165 ? 15.423 15.511 -6.405 1.00 67.25 165 ALA A CA 1
ATOM 1342 C C . ALA A 1 165 ? 14.416 14.471 -5.898 1.00 67.25 165 ALA A C 1
ATOM 1344 O O . ALA A 1 165 ? 14.325 13.358 -6.428 1.00 67.25 165 ALA A O 1
ATOM 1345 N N . LYS A 1 166 ? 13.659 14.817 -4.851 1.00 80.44 166 LYS A N 1
ATOM 1346 C CA . LYS A 1 166 ? 12.579 13.946 -4.377 1.00 80.44 166 LYS A CA 1
ATOM 1347 C C . LYS A 1 166 ? 11.638 13.664 -5.555 1.00 80.44 166 LYS A C 1
ATOM 1349 O O . LYS A 1 166 ? 11.226 14.601 -6.234 1.00 80.44 166 LYS A O 1
ATOM 1354 N N . LEU A 1 167 ? 11.317 12.391 -5.795 1.00 85.50 167 LEU A N 1
ATOM 1355 C CA . LEU A 1 167 ? 10.424 12.020 -6.892 1.00 85.50 167 LEU A CA 1
ATOM 1356 C C . LEU A 1 167 ? 9.045 12.655 -6.693 1.00 85.50 167 LEU A C 1
ATOM 1358 O O . LEU A 1 167 ? 8.474 12.590 -5.598 1.00 85.50 167 LEU A O 1
ATOM 1362 N N . ASN A 1 168 ? 8.522 13.230 -7.772 1.00 87.69 168 ASN A N 1
ATOM 1363 C CA . ASN A 1 168 ? 7.173 13.767 -7.841 1.00 87.69 168 ASN A CA 1
ATOM 1364 C C . ASN A 1 168 ? 6.341 12.892 -8.790 1.00 87.69 168 ASN A C 1
ATOM 1366 O O . ASN A 1 168 ? 6.796 12.558 -9.880 1.00 87.69 168 ASN A O 1
ATOM 1370 N N . ALA A 1 169 ? 5.123 12.529 -8.394 1.00 88.31 169 ALA A N 1
ATOM 1371 C CA . ALA A 1 169 ? 4.217 11.720 -9.210 1.00 88.31 169 ALA A CA 1
ATOM 1372 C C . ALA A 1 169 ? 3.930 12.339 -10.597 1.00 88.31 169 ALA A C 1
ATOM 1374 O O . ALA A 1 169 ? 3.682 11.621 -11.568 1.00 88.31 169 ALA A O 1
ATOM 1375 N N . ASN A 1 170 ? 4.031 13.666 -10.717 1.00 87.56 170 ASN A N 1
ATOM 1376 C CA . ASN A 1 170 ? 3.852 14.401 -11.970 1.00 87.56 170 ASN A CA 1
ATOM 1377 C C . ASN A 1 170 ? 4.966 14.140 -12.995 1.00 87.56 170 ASN A C 1
ATOM 1379 O O . ASN A 1 170 ? 4.766 14.388 -14.180 1.00 87.56 170 ASN A O 1
ATOM 1383 N N . THR A 1 171 ? 6.119 13.604 -12.580 1.00 87.62 171 THR A N 1
ATOM 1384 C CA . THR A 1 171 ? 7.191 13.218 -13.512 1.00 87.62 171 THR A CA 1
ATOM 1385 C C . THR A 1 171 ? 7.007 11.807 -14.063 1.00 87.62 171 THR A C 1
ATOM 1387 O O . THR A 1 171 ? 7.804 11.368 -14.886 1.00 87.62 171 THR A O 1
ATOM 1390 N N . PHE A 1 172 ? 6.003 11.059 -13.593 1.00 92.62 172 PHE A N 1
ATOM 1391 C CA . PHE A 1 172 ? 5.777 9.687 -14.035 1.00 92.62 172 PHE A CA 1
ATOM 1392 C C . PHE A 1 172 ? 5.013 9.644 -15.362 1.00 92.62 172 PHE A C 1
ATOM 1394 O O . PHE A 1 172 ? 4.124 10.483 -15.571 1.00 92.62 172 PHE A O 1
ATOM 1401 N N . PRO A 1 173 ? 5.292 8.639 -16.215 1.00 92.81 173 PRO A N 1
ATOM 1402 C CA . PRO A 1 173 ? 4.444 8.304 -17.353 1.00 92.81 173 PRO A CA 1
ATOM 1403 C C . PRO A 1 173 ? 2.982 8.087 -16.924 1.00 92.81 173 PRO A C 1
ATOM 1405 O O . PRO A 1 173 ? 2.751 7.662 -15.786 1.00 92.81 173 PRO A O 1
ATOM 1408 N N . PRO A 1 174 ? 1.991 8.306 -17.810 1.00 92.94 174 PRO A N 1
ATOM 1409 C CA . PRO A 1 174 ? 0.571 8.238 -17.453 1.00 92.94 174 PRO A CA 1
ATOM 1410 C C . PRO A 1 174 ? 0.165 6.950 -16.720 1.00 92.94 174 PRO A C 1
ATOM 1412 O O . PRO A 1 174 ? -0.440 7.017 -15.651 1.00 92.94 174 PRO A O 1
ATOM 1415 N N . LEU A 1 175 ? 0.574 5.781 -17.227 1.00 92.69 175 LEU A N 1
ATOM 1416 C CA . LEU A 1 175 ? 0.274 4.490 -16.598 1.00 92.69 175 LEU A CA 1
ATOM 1417 C C . LEU A 1 175 ? 0.903 4.363 -15.201 1.00 92.69 175 LEU A C 1
ATOM 1419 O O . LEU A 1 175 ? 0.245 3.951 -14.249 1.00 92.69 175 LEU A O 1
ATOM 1423 N N . HIS A 1 176 ? 2.171 4.751 -15.050 1.00 94.50 176 HIS A N 1
ATOM 1424 C CA . HIS A 1 176 ? 2.877 4.676 -13.768 1.00 94.50 176 HIS A CA 1
ATOM 1425 C C . HIS A 1 176 ? 2.272 5.639 -12.742 1.00 94.50 176 HIS A C 1
ATOM 1427 O O . HIS A 1 176 ? 2.165 5.302 -11.562 1.00 94.50 176 HIS A O 1
ATOM 1433 N N . ARG A 1 177 ? 1.823 6.817 -13.193 1.00 94.25 177 ARG A N 1
ATOM 1434 C CA . ARG A 1 177 ? 1.084 7.779 -12.371 1.00 94.25 177 ARG A CA 1
ATOM 1435 C C . ARG A 1 177 ? -0.256 7.210 -11.914 1.00 94.25 177 ARG A C 1
ATOM 1437 O O . ARG A 1 177 ? -0.600 7.372 -10.748 1.00 94.25 177 ARG A O 1
ATOM 1444 N N . MET A 1 178 ? -0.976 6.500 -12.783 1.00 94.00 178 MET A N 1
ATOM 1445 C CA . MET A 1 178 ? -2.225 5.825 -12.414 1.00 94.00 178 MET A CA 1
ATOM 1446 C C . MET A 1 178 ? -1.990 4.715 -11.377 1.00 94.00 178 MET A C 1
ATOM 1448 O O . MET A 1 178 ? -2.673 4.661 -10.355 1.00 94.00 178 MET A O 1
ATOM 1452 N N . ILE A 1 179 ? -0.967 3.875 -11.568 1.00 95.00 179 ILE A N 1
ATOM 1453 C CA . ILE A 1 179 ? -0.591 2.848 -10.580 1.00 95.00 179 ILE A CA 1
ATOM 1454 C C . ILE A 1 179 ? -0.216 3.506 -9.246 1.00 95.00 179 ILE A C 1
ATOM 1456 O O . ILE A 1 179 ? -0.671 3.071 -8.189 1.00 95.00 179 ILE A O 1
ATOM 1460 N N . HIS A 1 180 ? 0.572 4.585 -9.277 1.00 95.06 180 HIS A N 1
ATOM 1461 C CA . HIS A 1 180 ? 0.909 5.366 -8.085 1.00 95.06 180 HIS A CA 1
ATOM 1462 C C . HIS A 1 180 ? -0.336 5.939 -7.398 1.00 95.06 180 HIS A C 1
ATOM 1464 O O . HIS A 1 180 ? -0.457 5.842 -6.176 1.00 95.06 180 HIS A O 1
ATOM 1470 N N . HIS A 1 181 ? -1.303 6.449 -8.160 1.00 92.94 181 HIS A N 1
ATOM 1471 C CA . HIS A 1 181 ? -2.570 6.923 -7.617 1.00 92.94 181 HIS A CA 1
ATOM 1472 C C . HIS A 1 181 ? -3.311 5.810 -6.864 1.00 92.94 181 HIS A C 1
ATOM 1474 O O . HIS A 1 181 ? -3.664 6.001 -5.699 1.00 92.94 181 HIS A O 1
ATOM 1480 N N . ILE A 1 182 ? -3.451 4.621 -7.459 1.00 93.94 182 ILE A N 1
ATOM 1481 C CA . ILE A 1 182 ? -4.058 3.447 -6.804 1.00 93.94 182 ILE A CA 1
ATOM 1482 C C . ILE A 1 182 ? -3.275 3.054 -5.543 1.00 93.94 182 ILE A C 1
ATOM 1484 O O . ILE A 1 182 ? -3.867 2.759 -4.499 1.00 93.94 182 ILE A O 1
ATOM 1488 N N . ILE A 1 183 ? -1.938 3.106 -5.593 1.00 95.00 183 ILE A N 1
ATOM 1489 C CA . ILE A 1 183 ? -1.095 2.846 -4.423 1.00 95.00 183 ILE A CA 1
ATOM 1490 C C . ILE A 1 183 ? -1.420 3.822 -3.290 1.00 95.00 183 ILE A C 1
ATOM 1492 O O . ILE A 1 183 ? -1.599 3.401 -2.153 1.00 95.00 183 ILE A O 1
ATOM 1496 N N . THR A 1 184 ? -1.479 5.121 -3.576 1.00 93.75 184 THR A N 1
ATOM 1497 C CA . THR A 1 184 ? -1.627 6.159 -2.540 1.00 93.75 184 THR A CA 1
ATOM 1498 C C . THR A 1 184 ? -3.044 6.322 -2.001 1.00 93.75 184 THR A C 1
ATOM 1500 O O . THR A 1 184 ? -3.212 6.924 -0.938 1.00 93.75 184 THR A O 1
ATOM 1503 N N . THR A 1 185 ? -4.046 5.807 -2.712 1.00 90.62 185 THR A N 1
ATOM 1504 C CA . THR A 1 185 ? -5.463 5.918 -2.342 1.00 90.62 185 THR A CA 1
ATOM 1505 C C . THR A 1 185 ? -6.011 4.639 -1.723 1.00 90.62 185 THR A C 1
ATOM 1507 O O . THR A 1 185 ? -6.727 4.727 -0.731 1.00 90.62 185 THR A O 1
ATOM 1510 N N . VAL A 1 186 ? -5.644 3.467 -2.252 1.00 91.88 186 VAL A N 1
ATOM 1511 C CA . VAL A 1 186 ? -6.232 2.181 -1.844 1.00 91.88 186 VAL A CA 1
ATOM 1512 C C . VAL A 1 186 ? -5.219 1.290 -1.123 1.00 91.88 186 VAL A C 1
ATOM 1514 O O . VAL A 1 186 ? -5.469 0.839 -0.008 1.00 91.88 186 VAL A O 1
ATOM 1517 N N . ILE A 1 187 ? -4.055 1.032 -1.732 1.00 93.88 187 ILE A N 1
ATOM 1518 C CA . ILE A 1 187 ? -3.120 -0.006 -1.246 1.00 93.88 187 ILE A CA 1
ATOM 1519 C C . ILE A 1 187 ? -2.358 0.444 -0.001 1.00 93.88 187 ILE A C 1
ATOM 1521 O O . ILE A 1 187 ? -2.280 -0.289 0.980 1.00 93.88 187 ILE A O 1
ATOM 1525 N N . ALA A 1 188 ? -1.778 1.640 -0.037 1.00 93.19 188 ALA A N 1
ATOM 1526 C CA . ALA A 1 188 ? -1.049 2.268 1.055 1.00 93.19 188 ALA A CA 1
ATOM 1527 C C . ALA A 1 188 ? -1.554 3.709 1.231 1.00 93.19 188 ALA A C 1
ATOM 1529 O O . ALA A 1 188 ? -0.844 4.658 0.864 1.00 93.19 188 ALA A O 1
ATOM 1530 N N . PRO A 1 189 ? -2.776 3.874 1.780 1.00 90.75 189 PRO A N 1
ATOM 1531 C CA . PRO A 1 189 ? -3.410 5.173 1.916 1.00 90.75 189 PRO A CA 1
ATOM 1532 C C . PRO A 1 189 ? -2.504 6.167 2.649 1.00 90.75 189 PRO A C 1
ATOM 1534 O O . PRO A 1 189 ? -1.939 5.874 3.712 1.00 90.75 189 PRO A O 1
ATOM 1537 N N . LYS A 1 190 ? -2.344 7.352 2.055 1.00 85.19 190 LYS A N 1
ATOM 1538 C CA . LYS A 1 190 ? -1.580 8.468 2.621 1.00 85.19 190 LYS A CA 1
ATOM 1539 C C . LYS A 1 190 ? -2.502 9.653 2.891 1.00 85.19 190 LYS A C 1
ATOM 1541 O O . LYS A 1 190 ? -3.341 9.986 2.057 1.00 85.19 190 LYS A O 1
ATOM 1546 N N . ASP A 1 191 ? -2.291 10.279 4.043 1.00 77.06 191 ASP A N 1
ATOM 1547 C CA . ASP A 1 191 ? -2.902 11.555 4.401 1.00 77.06 191 ASP A CA 1
ATOM 1548 C C . ASP A 1 191 ? -1.986 12.719 3.968 1.00 77.06 191 ASP A C 1
ATOM 1550 O O . ASP A 1 191 ? -0.756 12.621 4.079 1.00 77.06 191 ASP A O 1
ATOM 1554 N N . GLY A 1 192 ? -2.569 13.794 3.437 1.00 77.88 192 GLY A N 1
ATOM 1555 C CA . GLY A 1 192 ? -1.851 14.948 2.876 1.00 77.88 192 GLY A CA 1
ATOM 1556 C C . GLY A 1 192 ? -1.352 14.786 1.428 1.00 77.88 192 GLY A C 1
ATOM 1557 O O . GLY A 1 192 ? -1.864 13.976 0.654 1.00 77.88 192 GLY A O 1
ATOM 1558 N N . SER A 1 193 ? -0.343 15.587 1.043 1.00 78.88 193 SER A N 1
ATOM 1559 C CA . SER A 1 193 ? 0.116 15.708 -0.355 1.00 78.88 193 SER A CA 1
ATOM 1560 C C . SER A 1 193 ? 0.497 14.362 -0.979 1.00 78.88 193 SER A C 1
ATOM 1562 O O . SER A 1 193 ? 1.338 13.616 -0.457 1.00 78.88 193 SER A O 1
ATOM 1564 N N . ARG A 1 194 ? -0.102 14.072 -2.137 1.00 82.94 194 ARG A N 1
ATOM 1565 C CA . ARG A 1 194 ? 0.139 12.855 -2.927 1.00 82.94 194 ARG A CA 1
ATOM 1566 C C . ARG A 1 194 ? 1.187 13.049 -4.018 1.00 82.94 194 ARG A C 1
ATOM 1568 O O . ARG A 1 194 ? 1.620 12.066 -4.603 1.00 82.94 194 ARG A O 1
ATOM 1575 N N . GLU A 1 195 ? 1.640 14.277 -4.245 1.00 84.56 195 GLU A N 1
ATOM 1576 C CA . GLU A 1 195 ? 2.651 14.580 -5.259 1.00 84.56 195 GLU A CA 1
ATOM 1577 C C . GLU A 1 195 ? 4.017 14.017 -4.871 1.00 84.56 195 GLU A C 1
ATOM 1579 O O . GLU A 1 195 ? 4.707 13.416 -5.690 1.00 84.56 195 GLU A O 1
ATOM 1584 N N . LEU A 1 196 ? 4.395 14.164 -3.596 1.00 88.75 196 LEU A N 1
ATOM 1585 C CA . LEU A 1 196 ? 5.678 13.683 -3.102 1.00 88.75 196 LEU A CA 1
ATOM 1586 C C . LEU A 1 196 ? 5.652 12.174 -2.846 1.00 88.75 196 LEU A C 1
ATOM 1588 O O . LEU A 1 196 ? 4.952 11.689 -1.941 1.00 88.75 196 LEU A O 1
ATOM 1592 N N . VAL A 1 197 ? 6.497 11.453 -3.579 1.00 90.38 197 VAL A N 1
ATOM 1593 C CA . VAL A 1 197 ? 6.564 9.993 -3.526 1.00 90.38 197 VAL A CA 1
ATOM 1594 C C . VAL A 1 197 ? 7.459 9.538 -2.375 1.00 90.38 197 VAL A C 1
ATOM 1596 O O . VAL A 1 197 ? 8.656 9.819 -2.321 1.00 90.38 197 VAL A O 1
ATOM 1599 N N . THR A 1 198 ? 6.857 8.831 -1.422 1.00 90.69 198 THR A N 1
ATOM 1600 C CA . THR A 1 198 ? 7.550 8.273 -0.247 1.00 90.69 198 THR A CA 1
ATOM 1601 C C . THR A 1 198 ? 8.338 7.006 -0.594 1.00 90.69 198 THR A C 1
ATOM 1603 O O . THR A 1 198 ? 8.045 6.354 -1.593 1.00 90.69 198 THR A O 1
ATOM 1606 N N . GLU A 1 199 ? 9.282 6.597 0.263 1.00 90.19 199 GLU A N 1
ATOM 1607 C CA . GLU A 1 199 ? 10.061 5.358 0.069 1.00 90.19 199 GLU A CA 1
ATOM 1608 C C . GLU A 1 199 ? 9.178 4.127 -0.158 1.00 90.19 199 GLU A C 1
ATOM 1610 O O . GLU A 1 199 ? 9.361 3.381 -1.114 1.00 90.19 199 GLU A O 1
ATOM 1615 N N . LEU A 1 200 ? 8.139 3.981 0.666 1.00 92.75 200 LEU A N 1
ATOM 1616 C CA . LEU A 1 200 ? 7.179 2.890 0.545 1.00 92.75 200 LEU A CA 1
ATOM 1617 C C . LEU A 1 200 ? 6.487 2.875 -0.825 1.00 92.75 200 LEU A C 1
ATOM 1619 O O . LEU A 1 200 ? 6.317 1.818 -1.423 1.00 92.75 200 LEU A O 1
ATOM 1623 N N . GLN A 1 201 ? 6.083 4.046 -1.316 1.00 93.38 201 GLN A N 1
ATOM 1624 C CA . GLN A 1 201 ? 5.396 4.171 -2.601 1.00 93.38 201 GLN A CA 1
ATOM 1625 C C . GLN A 1 201 ? 6.339 3.889 -3.770 1.00 93.38 201 GLN A C 1
ATOM 1627 O O . GLN A 1 201 ? 5.915 3.246 -4.726 1.00 93.38 201 GLN A O 1
ATOM 1632 N N . LYS A 1 202 ? 7.611 4.307 -3.677 1.00 92.94 202 LYS A N 1
ATOM 1633 C CA . LYS A 1 202 ? 8.639 3.957 -4.668 1.00 92.94 202 LYS A CA 1
ATOM 1634 C C . LYS A 1 202 ? 8.824 2.447 -4.741 1.00 92.94 202 LYS A C 1
ATOM 1636 O O . LYS A 1 202 ? 8.738 1.888 -5.826 1.00 92.94 202 LYS A O 1
ATOM 1641 N N . ASN A 1 203 ? 8.988 1.787 -3.595 1.00 94.06 203 ASN A N 1
ATOM 1642 C CA . ASN A 1 203 ? 9.150 0.337 -3.555 1.00 94.06 203 ASN A CA 1
ATOM 1643 C C . ASN A 1 203 ? 7.918 -0.385 -4.118 1.00 94.06 203 ASN A C 1
ATOM 1645 O O . ASN A 1 203 ? 8.060 -1.279 -4.945 1.00 94.06 203 ASN A O 1
ATOM 1649 N N . LEU A 1 204 ? 6.707 0.019 -3.712 1.00 95.44 204 LEU A N 1
ATOM 1650 C CA . LEU A 1 204 ? 5.461 -0.558 -4.230 1.00 95.44 204 LEU A CA 1
ATOM 1651 C C . LEU A 1 204 ? 5.363 -0.429 -5.745 1.00 95.44 204 LEU A C 1
ATOM 1653 O O . LEU A 1 204 ? 5.099 -1.417 -6.423 1.00 95.44 204 LEU A O 1
ATOM 1657 N N . LEU A 1 205 ? 5.601 0.772 -6.267 1.00 95.44 205 LEU A N 1
ATOM 1658 C CA . LEU A 1 205 ? 5.532 1.027 -7.697 1.00 95.44 205 LEU A CA 1
ATOM 1659 C C . LEU A 1 205 ? 6.592 0.218 -8.452 1.00 95.44 205 LEU A C 1
ATOM 1661 O O . LEU A 1 205 ? 6.257 -0.453 -9.418 1.00 95.44 205 LEU A O 1
ATOM 1665 N N . TYR A 1 206 ? 7.837 0.206 -7.974 1.00 95.31 206 TYR A N 1
ATOM 1666 C CA . TYR A 1 206 ? 8.930 -0.557 -8.577 1.00 95.31 206 TYR A CA 1
ATOM 1667 C C . TYR A 1 206 ? 8.613 -2.055 -8.696 1.00 95.31 206 TYR A C 1
ATOM 1669 O O . TYR A 1 206 ? 8.649 -2.602 -9.796 1.00 95.31 206 TYR A O 1
ATOM 1677 N N . TYR A 1 207 ? 8.242 -2.718 -7.595 1.00 94.94 207 TYR A N 1
ATOM 1678 C CA . TYR A 1 207 ? 7.952 -4.157 -7.621 1.00 94.94 207 TYR A CA 1
ATOM 1679 C C . TYR A 1 207 ? 6.691 -4.497 -8.423 1.00 94.94 207 TYR A C 1
ATOM 1681 O O . TYR A 1 207 ? 6.653 -5.540 -9.075 1.00 94.94 207 TYR A O 1
ATOM 1689 N N . LEU A 1 208 ? 5.683 -3.615 -8.432 1.00 95.06 208 LEU A N 1
ATOM 1690 C CA . LEU A 1 208 ? 4.509 -3.787 -9.290 1.00 95.06 208 LEU A CA 1
ATOM 1691 C C . LEU A 1 208 ? 4.872 -3.716 -10.775 1.00 95.06 208 LEU A C 1
ATOM 1693 O O . LEU A 1 208 ? 4.377 -4.535 -11.547 1.00 95.06 208 LEU A O 1
ATOM 1697 N N . LEU A 1 209 ? 5.748 -2.786 -11.166 1.00 94.06 209 LEU A N 1
ATOM 1698 C CA . LEU A 1 209 ? 6.205 -2.636 -12.550 1.00 94.06 209 LEU A CA 1
ATOM 1699 C C . LEU A 1 209 ? 7.090 -3.802 -13.006 1.00 94.06 209 LEU A C 1
ATOM 1701 O O . LEU A 1 209 ? 6.977 -4.237 -14.147 1.00 94.06 209 LEU A O 1
ATOM 1705 N N . LEU A 1 210 ? 7.904 -4.370 -12.110 1.00 93.00 210 LEU A N 1
ATOM 1706 C CA . LEU A 1 210 ? 8.607 -5.634 -12.372 1.00 93.00 210 LEU A CA 1
ATOM 1707 C C . LEU A 1 210 ? 7.657 -6.842 -12.446 1.00 93.00 210 LEU A C 1
ATOM 1709 O O . LEU A 1 210 ? 8.038 -7.923 -12.894 1.00 93.00 210 LEU A O 1
ATOM 1713 N N . GLY A 1 211 ? 6.410 -6.683 -11.997 1.00 91.44 211 GLY A N 1
ATOM 1714 C CA . GLY A 1 211 ? 5.436 -7.763 -11.910 1.00 91.44 211 GLY A CA 1
ATOM 1715 C C . GLY A 1 211 ? 5.790 -8.804 -10.846 1.00 91.44 211 GLY A C 1
ATOM 1716 O O . GLY A 1 211 ? 5.335 -9.946 -10.956 1.00 91.44 211 GLY A O 1
ATOM 1717 N N . GLU A 1 212 ? 6.593 -8.431 -9.852 1.00 93.06 212 GLU A N 1
ATOM 1718 C CA . GLU A 1 212 ? 6.927 -9.269 -8.704 1.00 93.06 212 GLU A CA 1
ATOM 1719 C C . GLU A 1 212 ? 5.745 -9.355 -7.745 1.00 93.06 212 GLU A C 1
ATOM 1721 O O . GLU A 1 212 ? 4.998 -8.390 -7.573 1.00 93.06 212 GLU A O 1
ATOM 1726 N N . GLN A 1 213 ? 5.553 -10.514 -7.112 1.00 94.12 213 GLN A N 1
ATOM 1727 C CA . GLN A 1 213 ? 4.452 -10.676 -6.163 1.00 94.12 213 GLN A CA 1
ATOM 1728 C C . GLN A 1 213 ? 4.748 -9.936 -4.862 1.00 94.12 213 GLN A C 1
ATOM 1730 O O . GLN A 1 213 ? 5.819 -10.094 -4.275 1.00 94.12 213 GLN A O 1
ATOM 1735 N N . ILE A 1 214 ? 3.775 -9.171 -4.379 1.00 95.81 214 ILE A N 1
ATOM 1736 C CA . ILE A 1 214 ? 3.902 -8.355 -3.173 1.00 95.81 214 ILE A CA 1
ATOM 1737 C C . ILE A 1 214 ? 2.988 -8.901 -2.080 1.00 95.81 214 ILE A C 1
ATOM 1739 O O . ILE A 1 214 ? 1.797 -9.134 -2.298 1.00 95.81 214 ILE A O 1
ATOM 1743 N N . ASN A 1 215 ? 3.528 -9.027 -0.866 1.00 95.44 215 ASN A N 1
ATOM 1744 C CA . ASN A 1 215 ? 2.751 -9.482 0.279 1.00 95.44 215 ASN A CA 1
ATOM 1745 C C . ASN A 1 215 ? 1.880 -8.342 0.846 1.00 95.44 215 ASN A C 1
ATOM 1747 O O . ASN A 1 215 ? 2.279 -7.619 1.765 1.00 95.44 215 ASN A O 1
ATOM 1751 N N . LEU A 1 216 ? 0.678 -8.181 0.281 1.00 95.62 216 LEU A N 1
ATOM 1752 C CA . LEU A 1 216 ? -0.290 -7.162 0.697 1.00 95.62 216 LEU A CA 1
ATOM 1753 C C . LEU A 1 216 ? -0.781 -7.333 2.146 1.00 95.62 216 LEU A C 1
ATOM 1755 O O . LEU A 1 216 ? -0.772 -6.335 2.868 1.00 95.62 216 LEU A O 1
ATOM 1759 N N . PRO A 1 217 ? -1.135 -8.542 2.634 1.00 95.81 217 PRO A N 1
ATOM 1760 C CA . PRO A 1 217 ? -1.459 -8.739 4.047 1.00 95.81 217 PRO A CA 1
ATOM 1761 C C . PRO A 1 217 ? -0.383 -8.220 5.001 1.00 95.81 217 PRO A C 1
ATOM 1763 O O . PRO A 1 217 ? -0.689 -7.547 5.986 1.00 95.81 217 PRO A O 1
ATOM 1766 N N . MET A 1 218 ? 0.887 -8.491 4.691 1.00 95.31 218 MET A N 1
ATOM 1767 C CA . MET A 1 218 ? 2.013 -8.024 5.496 1.00 95.31 218 MET A CA 1
ATOM 1768 C C . MET A 1 218 ? 2.158 -6.502 5.462 1.00 95.31 218 MET A C 1
ATOM 1770 O O . MET A 1 218 ? 2.431 -5.879 6.490 1.00 95.31 218 MET A O 1
ATOM 1774 N N . LEU A 1 219 ? 1.966 -5.898 4.285 1.00 95.81 219 LEU A N 1
ATOM 1775 C CA . LEU A 1 219 ? 1.965 -4.449 4.122 1.00 95.81 219 LEU A CA 1
ATOM 1776 C C . LEU A 1 219 ? 0.868 -3.803 4.975 1.00 95.81 219 LEU A C 1
ATOM 1778 O O . LEU A 1 219 ? 1.171 -2.912 5.768 1.00 95.81 219 LEU A O 1
ATOM 1782 N N . MET A 1 220 ? -0.375 -4.273 4.845 1.00 95.00 220 MET A N 1
ATOM 1783 C CA . MET A 1 220 ? -1.521 -3.754 5.596 1.00 95.00 220 MET A CA 1
ATOM 1784 C C . MET A 1 220 ? -1.290 -3.874 7.100 1.00 95.00 220 MET A C 1
ATOM 1786 O O . MET A 1 220 ? -1.431 -2.892 7.831 1.00 95.00 220 MET A O 1
ATOM 1790 N N . PHE A 1 221 ? -0.853 -5.051 7.554 1.00 94.81 221 PHE A N 1
ATOM 1791 C CA . PHE A 1 221 ? -0.521 -5.291 8.953 1.00 94.81 221 PHE A CA 1
ATOM 1792 C C . PHE A 1 221 ? 0.543 -4.311 9.460 1.00 94.81 221 PHE A C 1
ATOM 1794 O O . PHE A 1 221 ? 0.387 -3.701 10.518 1.00 94.81 221 PHE A O 1
ATOM 1801 N N . GLY A 1 222 ? 1.606 -4.085 8.687 1.00 93.94 222 GLY A N 1
ATOM 1802 C CA . GLY A 1 222 ? 2.647 -3.132 9.053 1.00 93.94 222 GLY A CA 1
ATOM 1803 C C . GLY A 1 222 ? 2.197 -1.666 9.036 1.00 93.94 222 GLY A C 1
ATOM 1804 O O . GLY A 1 222 ? 2.686 -0.883 9.851 1.00 93.94 222 GLY A O 1
ATOM 1805 N N . LEU A 1 223 ? 1.256 -1.271 8.171 1.00 92.81 223 LEU A N 1
ATOM 1806 C CA . LEU A 1 223 ? 0.672 0.076 8.208 1.00 92.81 223 LEU A CA 1
ATOM 1807 C C . LEU A 1 223 ? -0.246 0.276 9.417 1.00 92.81 223 LEU A C 1
ATOM 1809 O O . LEU A 1 223 ? -0.150 1.313 10.068 1.00 92.81 223 LEU A O 1
ATOM 1813 N N . ILE A 1 224 ? -1.048 -0.726 9.781 1.00 92.81 224 ILE A N 1
ATOM 1814 C CA . ILE A 1 224 ? -1.866 -0.695 11.002 1.00 92.81 224 ILE A CA 1
ATOM 1815 C C . ILE A 1 224 ? -0.969 -0.606 12.244 1.00 92.81 224 ILE A C 1
ATOM 1817 O O . ILE A 1 224 ? -1.204 0.231 13.115 1.00 92.81 224 ILE A O 1
ATOM 1821 N N . LYS A 1 225 ? 0.135 -1.368 12.292 1.00 91.25 225 LYS A N 1
ATOM 1822 C CA . LYS A 1 225 ? 1.151 -1.239 13.353 1.00 91.25 225 LYS A CA 1
ATOM 1823 C C . LYS A 1 225 ? 1.722 0.179 13.451 1.00 91.25 225 LYS A C 1
ATOM 1825 O O . LYS A 1 225 ? 1.937 0.671 14.554 1.00 91.25 225 LYS A O 1
ATOM 1830 N N . LYS A 1 226 ? 1.955 0.854 12.319 1.00 88.94 226 LYS A N 1
ATOM 1831 C CA . LYS A 1 226 ? 2.419 2.253 12.313 1.00 88.94 226 LYS A CA 1
ATOM 1832 C C . LYS A 1 226 ? 1.377 3.216 12.890 1.00 88.94 226 LYS A C 1
ATOM 1834 O O . LYS A 1 226 ? 1.783 4.186 13.521 1.00 88.94 226 LYS A O 1
ATOM 1839 N N . CYS A 1 227 ? 0.080 2.962 12.701 1.00 87.50 227 CYS A N 1
ATOM 1840 C CA . CYS A 1 227 ? -0.984 3.735 13.354 1.00 87.50 227 CYS A CA 1
ATOM 1841 C C . CYS A 1 227 ? -1.005 3.486 14.866 1.00 87.50 227 CYS A C 1
ATOM 1843 O O . CYS A 1 227 ? -1.073 4.440 15.629 1.00 87.50 227 CYS A O 1
ATOM 1845 N N . TYR A 1 228 ? -0.835 2.236 15.307 1.00 85.81 228 TYR A N 1
ATOM 1846 C CA . TYR A 1 228 ? -0.703 1.917 16.733 1.00 85.81 228 TYR A CA 1
ATOM 1847 C C . TYR A 1 228 ? 0.484 2.646 17.392 1.00 85.81 228 TYR A C 1
ATOM 1849 O O . TYR A 1 228 ? 0.350 3.210 18.474 1.00 85.81 228 TYR A O 1
ATOM 1857 N N . SER A 1 229 ? 1.648 2.683 16.734 1.00 85.50 229 SER A N 1
ATOM 1858 C CA . SER A 1 229 ? 2.830 3.384 17.258 1.00 85.50 229 SER A CA 1
ATOM 1859 C C . SER A 1 229 ? 2.734 4.912 17.188 1.00 85.50 229 SER A C 1
ATOM 1861 O O . SER A 1 229 ? 3.488 5.594 17.878 1.00 85.50 229 SER A O 1
ATOM 1863 N N . ASN A 1 230 ? 1.860 5.463 16.344 1.00 84.94 230 ASN A N 1
ATOM 1864 C CA . ASN A 1 230 ? 1.683 6.902 16.179 1.00 84.94 230 ASN A CA 1
ATOM 1865 C C . ASN A 1 230 ? 0.187 7.246 16.053 1.00 84.94 230 ASN A C 1
ATOM 1867 O O . ASN A 1 230 ? -0.318 7.337 14.929 1.00 84.94 230 ASN A O 1
ATOM 1871 N N . PRO A 1 231 ? -0.510 7.491 17.179 1.00 77.75 231 PRO A N 1
ATOM 1872 C CA . PRO A 1 231 ? -1.954 7.730 17.187 1.00 77.75 231 PRO A CA 1
ATOM 1873 C C . PRO A 1 231 ? -2.359 9.024 16.465 1.00 77.75 231 PRO A C 1
ATOM 1875 O O . PRO A 1 231 ? -3.506 9.174 16.073 1.00 77.75 231 PRO A O 1
ATOM 1878 N N . LYS A 1 232 ? -1.423 9.944 16.182 1.00 81.38 232 LYS A N 1
ATOM 1879 C CA . LYS A 1 232 ? -1.708 11.142 15.368 1.00 81.38 232 LYS A CA 1
ATOM 1880 C C . LYS A 1 232 ? -1.960 10.819 13.890 1.00 81.38 232 LYS A C 1
ATOM 1882 O O . LYS A 1 232 ? -2.318 11.712 13.125 1.00 81.38 232 LYS A O 1
ATOM 1887 N N . ARG A 1 233 ? -1.706 9.582 13.458 1.00 84.31 233 ARG A N 1
ATOM 1888 C CA . ARG A 1 233 ? -1.925 9.133 12.083 1.00 84.31 233 ARG A CA 1
ATOM 1889 C C . ARG A 1 233 ? -3.392 8.758 11.875 1.00 84.31 233 ARG A C 1
ATOM 1891 O O . ARG A 1 233 ? -3.983 8.075 12.705 1.00 84.31 233 ARG A O 1
ATOM 1898 N N . SER A 1 234 ? -3.941 9.146 10.731 1.00 87.56 234 SER A N 1
ATOM 1899 C CA . SER A 1 234 ? -5.285 8.755 10.300 1.00 87.56 234 SER A CA 1
ATOM 1900 C C . SER A 1 234 ? -5.395 7.235 10.120 1.00 87.56 234 SER A C 1
ATOM 1902 O O . SER A 1 234 ? -4.420 6.573 9.748 1.00 87.56 234 SER A O 1
ATOM 1904 N N . MET A 1 235 ? -6.569 6.680 10.420 1.00 90.69 235 MET A N 1
ATOM 1905 C CA . MET A 1 235 ? -6.850 5.243 10.434 1.00 90.69 235 MET A CA 1
ATOM 1906 C C . MET A 1 235 ? -7.147 4.738 9.013 1.00 90.69 235 MET A C 1
ATOM 1908 O O . MET A 1 235 ? -8.183 5.096 8.449 1.00 90.69 235 MET A O 1
ATOM 1912 N N . PRO A 1 236 ? -6.264 3.929 8.397 1.00 91.56 236 PRO A N 1
ATOM 1913 C CA . PRO A 1 236 ? -6.491 3.405 7.057 1.00 91.56 236 PRO A CA 1
ATOM 1914 C C . PRO A 1 236 ? -7.419 2.181 7.084 1.00 91.56 236 PRO A C 1
ATOM 1916 O O . PRO A 1 236 ? -7.604 1.546 8.120 1.00 91.56 236 PRO A O 1
ATOM 1919 N N . TYR A 1 237 ? -7.893 1.780 5.903 1.00 92.12 237 TYR A N 1
ATOM 1920 C CA . TYR A 1 237 ? -8.543 0.485 5.661 1.00 92.12 237 TYR A CA 1
ATOM 1921 C C . TYR A 1 237 ? -9.872 0.249 6.395 1.00 92.12 237 TYR A C 1
ATOM 1923 O O . TYR A 1 237 ? -10.131 -0.870 6.833 1.00 92.12 237 TYR A O 1
ATOM 1931 N N . ALA A 1 238 ? -10.750 1.249 6.471 1.00 91.75 238 ALA A N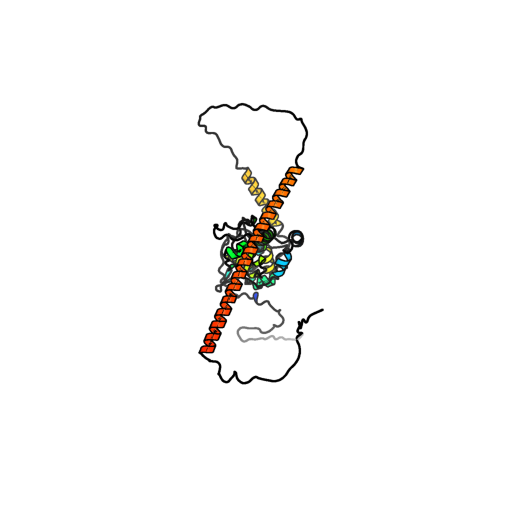 1
ATOM 1932 C CA . ALA A 1 238 ? -12.037 1.110 7.155 1.00 91.75 238 ALA A CA 1
ATOM 1933 C C . ALA A 1 238 ? -12.875 -0.098 6.663 1.00 91.75 238 ALA A C 1
ATOM 1935 O O . ALA A 1 238 ? -13.294 -0.935 7.471 1.00 91.75 238 ALA A O 1
ATOM 1936 N N . CYS A 1 239 ? -13.048 -0.264 5.344 1.00 91.31 239 CYS A N 1
ATOM 1937 C CA . CYS A 1 239 ? -13.793 -1.402 4.783 1.00 91.31 239 CYS A CA 1
ATOM 1938 C C . CYS A 1 239 ? -13.068 -2.755 4.947 1.00 91.31 239 CYS A C 1
ATOM 1940 O O . CYS A 1 239 ? -13.701 -3.715 5.405 1.00 91.31 239 CYS A O 1
ATOM 1942 N N . PRO A 1 240 ? -11.746 -2.865 4.689 1.00 92.25 240 PRO A N 1
ATOM 1943 C CA . PRO A 1 240 ? -11.036 -4.111 4.961 1.00 92.25 240 PRO A CA 1
ATOM 1944 C C . PRO A 1 240 ? -11.062 -4.515 6.440 1.00 92.25 240 PRO A C 1
ATOM 1946 O O . PRO A 1 240 ? -11.215 -5.693 6.751 1.00 92.25 240 PRO A O 1
ATOM 1949 N N . ILE A 1 241 ? -10.963 -3.557 7.364 1.00 93.31 241 ILE A N 1
ATOM 1950 C CA . ILE A 1 241 ? -11.045 -3.818 8.807 1.00 93.31 241 ILE A CA 1
ATOM 1951 C C . ILE A 1 241 ? -12.435 -4.319 9.188 1.00 93.31 241 ILE A C 1
ATOM 1953 O O . ILE A 1 241 ? -12.547 -5.319 9.890 1.00 93.31 241 ILE A O 1
ATOM 1957 N N . THR A 1 242 ? -13.490 -3.697 8.664 1.00 92.00 242 THR A N 1
ATOM 1958 C CA . THR A 1 242 ? -14.878 -4.164 8.828 1.00 92.00 242 THR A CA 1
ATOM 1959 C C . THR A 1 242 ? -15.030 -5.618 8.362 1.00 92.00 242 THR A C 1
ATOM 1961 O O . THR A 1 242 ? -15.608 -6.444 9.069 1.00 92.00 242 THR A O 1
ATOM 1964 N N . SER A 1 243 ? -14.432 -5.972 7.221 1.00 91.12 243 SER A N 1
ATOM 1965 C CA . SER A 1 243 ? -14.437 -7.347 6.700 1.00 91.12 243 SER A CA 1
ATOM 1966 C C . SER A 1 243 ? -13.678 -8.323 7.609 1.00 91.12 243 SER A C 1
ATOM 1968 O O . SER A 1 243 ? -14.140 -9.437 7.848 1.00 91.12 243 SER A O 1
ATOM 1970 N N . ILE A 1 244 ? -12.543 -7.901 8.177 1.00 92.38 244 ILE A N 1
ATOM 1971 C CA . ILE A 1 244 ? -11.772 -8.692 9.151 1.00 92.38 244 ILE A CA 1
ATOM 1972 C C . ILE A 1 244 ? -12.574 -8.915 10.442 1.00 92.38 244 ILE A C 1
ATOM 1974 O O . ILE A 1 244 ? -12.610 -10.034 10.950 1.00 92.38 244 ILE A O 1
ATOM 1978 N N . ILE A 1 245 ? -13.243 -7.879 10.952 1.00 91.88 245 ILE A N 1
ATOM 1979 C CA . ILE A 1 245 ? -14.098 -7.954 12.147 1.00 91.88 245 ILE A CA 1
ATOM 1980 C C . ILE A 1 245 ? -15.267 -8.920 11.907 1.00 91.88 245 ILE A C 1
ATOM 1982 O O . ILE A 1 245 ? -15.542 -9.783 12.742 1.00 91.88 245 ILE A O 1
ATOM 1986 N N . SER A 1 246 ? -15.909 -8.831 10.740 1.00 90.12 246 SER A N 1
ATOM 1987 C CA . SER A 1 246 ? -16.976 -9.754 10.345 1.00 90.12 246 SER A CA 1
ATOM 1988 C C . SER A 1 246 ? -16.473 -11.199 10.254 1.00 90.12 246 SER A C 1
ATOM 1990 O O . SER A 1 246 ? -17.094 -12.107 10.809 1.00 90.12 246 SER A O 1
ATOM 1992 N N . TYR A 1 247 ? -15.300 -11.416 9.649 1.00 90.56 247 TYR A N 1
ATOM 1993 C CA . TYR A 1 247 ? -14.663 -12.733 9.573 1.00 90.56 247 TYR A CA 1
ATOM 1994 C C . TYR A 1 247 ? -14.293 -13.300 10.956 1.00 90.56 247 TYR A C 1
ATOM 1996 O O . TYR A 1 247 ? -14.357 -14.511 11.166 1.00 90.56 247 TYR A O 1
ATOM 2004 N N . ALA A 1 248 ? -13.970 -12.441 11.928 1.00 86.50 248 ALA A N 1
ATOM 2005 C CA . ALA A 1 248 ? -13.749 -12.838 13.319 1.00 86.50 248 ALA A CA 1
ATOM 2006 C C . ALA A 1 248 ? -15.041 -13.267 14.054 1.00 86.50 248 ALA A C 1
ATOM 2008 O O . ALA A 1 248 ? -14.979 -13.688 15.209 1.00 86.50 248 ALA A O 1
ATOM 2009 N N . GLY A 1 249 ? -16.203 -13.204 13.392 1.00 84.56 249 GLY A N 1
ATOM 2010 C CA . GLY A 1 249 ? -17.496 -13.631 13.929 1.00 84.56 249 GLY A CA 1
ATOM 2011 C C . GLY A 1 249 ? -18.241 -12.543 14.702 1.00 84.56 249 GLY A C 1
ATOM 2012 O O . GLY A 1 249 ? -19.165 -12.859 15.451 1.00 84.56 249 GLY A O 1
ATOM 2013 N N . ILE A 1 250 ? -17.849 -11.275 14.544 1.00 84.44 250 ILE A N 1
ATOM 2014 C CA . ILE A 1 250 ? -18.485 -10.138 15.213 1.00 84.44 250 ILE A CA 1
ATOM 2015 C C . ILE A 1 250 ? -19.571 -9.569 14.285 1.00 84.44 250 ILE A C 1
ATOM 2017 O O . ILE A 1 250 ? -19.248 -9.079 13.199 1.00 84.44 250 ILE A O 1
ATOM 2021 N N . PRO A 1 251 ? -20.860 -9.604 14.673 1.00 79.44 251 PRO A N 1
ATOM 2022 C CA . PRO A 1 251 ? -21.927 -9.054 13.851 1.00 79.44 251 PRO A CA 1
ATOM 2023 C C . PRO A 1 251 ? -21.834 -7.524 13.806 1.00 79.44 251 PRO A C 1
ATOM 2025 O O . PRO A 1 251 ? -21.834 -6.833 14.834 1.00 79.44 251 PRO A O 1
ATOM 2028 N N . LEU A 1 252 ? -21.771 -6.989 12.592 1.00 77.56 252 LEU A N 1
ATOM 2029 C CA . LEU A 1 252 ? -21.841 -5.561 12.311 1.00 77.56 252 LEU A CA 1
ATOM 2030 C C . LEU A 1 252 ? -23.257 -5.271 11.815 1.00 77.56 252 LEU A C 1
ATOM 2032 O O . LEU A 1 252 ? -23.712 -5.872 10.847 1.00 77.56 252 LEU A O 1
ATOM 2036 N N . THR A 1 253 ? -23.986 -4.418 12.529 1.00 58.88 253 THR A N 1
ATOM 2037 C CA . THR A 1 253 ? -25.315 -3.950 12.130 1.00 58.88 253 THR A CA 1
ATOM 2038 C C . THR A 1 253 ? -25.136 -3.034 10.927 1.00 58.88 253 THR A C 1
ATOM 2040 O O . THR A 1 253 ? -24.769 -1.875 11.073 1.00 58.88 253 THR A O 1
ATOM 2043 N N . ALA A 1 254 ? -25.299 -3.580 9.725 1.00 49.81 254 ALA A N 1
ATOM 2044 C CA . ALA A 1 254 ? -25.282 -2.793 8.503 1.00 49.81 254 ALA A CA 1
ATOM 2045 C C . ALA A 1 254 ? -26.613 -2.034 8.381 1.00 49.81 254 ALA A C 1
ATOM 2047 O O . ALA A 1 254 ? -27.663 -2.675 8.373 1.00 49.81 254 ALA A O 1
ATOM 2048 N N . GLY A 1 255 ? -26.564 -0.702 8.264 1.00 47.34 255 GLY A N 1
ATOM 2049 C CA . GLY A 1 255 ? -27.645 0.038 7.600 1.00 47.34 255 GLY A CA 1
ATOM 2050 C C . GLY A 1 255 ? -28.263 1.267 8.270 1.00 47.34 255 GLY A C 1
ATOM 2051 O O . GLY A 1 255 ? -29.281 1.697 7.754 1.00 47.34 255 GLY A O 1
ATOM 2052 N N . GLN A 1 256 ? -27.736 1.839 9.360 1.00 41.50 256 GLN A N 1
ATOM 2053 C CA . GLN A 1 256 ? -28.320 3.083 9.922 1.00 41.50 256 GLN A CA 1
ATOM 2054 C C . GLN A 1 256 ? -27.303 4.143 10.374 1.00 41.50 256 GLN A C 1
ATOM 2056 O O . GLN A 1 256 ? -27.695 5.248 10.698 1.00 41.50 256 GLN A O 1
ATOM 2061 N N . GLU A 1 257 ? -26.002 3.841 10.379 1.00 47.75 257 GLU A N 1
ATOM 2062 C CA . GLU A 1 257 ? -24.987 4.730 10.980 1.00 47.75 257 GLU A CA 1
ATOM 2063 C C . GLU A 1 257 ? -24.113 5.460 9.942 1.00 47.75 257 GLU A C 1
ATOM 2065 O O . GLU A 1 257 ? -23.201 6.180 10.320 1.00 47.75 257 GLU A O 1
ATOM 2070 N N . ALA A 1 258 ? -24.333 5.232 8.640 1.00 47.16 258 ALA A N 1
ATOM 2071 C CA . ALA A 1 258 ? -23.545 5.853 7.565 1.00 47.16 258 ALA A CA 1
ATOM 2072 C C . ALA A 1 258 ? -24.161 7.160 7.034 1.00 47.16 258 ALA A C 1
ATOM 2074 O O . ALA A 1 258 ? -23.458 7.926 6.387 1.00 47.16 258 ALA A O 1
ATOM 2075 N N . GLU A 1 259 ? -25.448 7.397 7.302 1.00 48.44 259 GLU A N 1
ATOM 2076 C CA . GLU A 1 259 ? -26.161 8.622 6.913 1.00 48.44 259 GLU A CA 1
ATOM 2077 C C . GLU A 1 259 ? -26.038 9.691 8.018 1.00 48.44 259 GLU A C 1
ATOM 2079 O O . GLU A 1 259 ? -25.742 10.840 7.713 1.00 48.44 259 GLU A O 1
ATOM 2084 N N . GLU A 1 260 ? -26.084 9.297 9.300 1.00 48.84 260 GLU A N 1
ATOM 2085 C CA . GLU A 1 260 ? -25.951 10.224 10.445 1.00 48.84 260 GLU A CA 1
ATOM 2086 C C . GLU A 1 260 ? -24.570 10.912 10.547 1.00 48.84 260 GLU A C 1
ATOM 2088 O O . GLU A 1 260 ? -24.478 12.015 11.073 1.00 48.84 260 GLU A O 1
ATOM 2093 N N . GLU A 1 261 ? -23.482 10.296 10.063 1.00 54.56 261 GLU A N 1
ATOM 2094 C CA . GLU A 1 261 ? -22.145 10.927 10.082 1.00 54.56 261 GLU A CA 1
ATOM 2095 C C . GLU A 1 261 ? -21.882 11.813 8.849 1.00 54.56 261 GLU A C 1
ATOM 2097 O O . GLU A 1 261 ? -21.049 12.709 8.932 1.00 54.56 261 GLU A O 1
ATOM 2102 N N . GLN A 1 262 ? -22.591 11.603 7.728 1.00 53.81 262 GLN A N 1
ATOM 2103 C CA . GLN A 1 262 ? -22.504 12.497 6.562 1.00 53.81 262 GLN A CA 1
ATOM 2104 C C . GLN A 1 262 ? -23.237 13.815 6.825 1.00 53.81 262 GLN A C 1
ATOM 2106 O O . GLN A 1 262 ? -22.702 14.869 6.505 1.00 53.81 262 GLN A O 1
ATOM 2111 N N . GLU A 1 263 ? -24.398 13.755 7.486 1.00 54.50 263 GLU A N 1
ATOM 2112 C CA . GLU A 1 263 ? -25.114 14.953 7.944 1.00 54.50 263 GLU A CA 1
ATOM 2113 C C . GLU A 1 263 ? -24.304 15.718 9.009 1.00 54.50 263 GLU A C 1
ATOM 2115 O O . GLU A 1 263 ? -24.226 16.940 8.956 1.00 54.50 263 GLU A O 1
ATOM 2120 N N . ALA A 1 264 ? -23.607 15.022 9.916 1.00 53.06 264 ALA A N 1
ATOM 2121 C CA . ALA A 1 264 ? -22.806 15.672 10.958 1.00 53.06 264 ALA A CA 1
ATOM 2122 C C . ALA A 1 264 ? -21.482 16.300 10.463 1.00 53.06 264 ALA A C 1
ATOM 2124 O O . ALA A 1 264 ? -21.004 17.250 11.082 1.00 53.06 264 ALA A O 1
ATOM 2125 N N . GLU A 1 265 ? -20.860 15.777 9.394 1.00 59.69 265 GLU A N 1
ATOM 2126 C CA . GLU A 1 265 ? -19.681 16.409 8.766 1.00 59.69 265 GLU A CA 1
ATOM 2127 C C . GLU A 1 265 ? -20.087 17.634 7.919 1.00 59.69 265 GLU A C 1
ATOM 2129 O O . GLU A 1 265 ? -19.388 18.644 7.970 1.00 59.69 265 GLU A O 1
ATOM 2134 N N . GLU A 1 266 ? -21.230 17.592 7.215 1.00 56.50 266 GLU A N 1
ATOM 2135 C CA . GLU A 1 266 ? -21.770 18.757 6.485 1.00 56.50 266 GLU A CA 1
ATOM 2136 C C . GLU A 1 266 ? -22.218 19.886 7.432 1.00 56.50 266 GLU A C 1
ATOM 2138 O O . GLU A 1 266 ? -21.998 21.057 7.127 1.00 56.50 266 GLU A O 1
ATOM 2143 N N . GLU A 1 267 ? -22.787 19.561 8.599 1.00 60.19 267 GLU A N 1
ATOM 2144 C CA . GLU A 1 267 ? -23.144 20.560 9.618 1.00 60.19 267 GLU A CA 1
ATOM 2145 C C . GLU A 1 267 ? -21.905 21.230 10.246 1.00 60.19 267 GLU A C 1
ATOM 2147 O O . GLU A 1 267 ? -21.928 22.429 10.502 1.00 60.19 267 GLU A O 1
ATOM 2152 N N . GLN A 1 268 ? -20.798 20.500 10.435 1.00 56.16 268 GLN A N 1
ATOM 2153 C CA . GLN A 1 268 ? -19.555 21.067 10.984 1.00 56.16 268 GLN A CA 1
ATOM 2154 C C . GLN A 1 268 ? -18.798 21.943 9.979 1.00 56.16 268 GLN A C 1
ATOM 2156 O O . GLN A 1 268 ? -18.259 22.976 10.370 1.00 56.16 268 GLN A O 1
ATOM 2161 N N . GLU A 1 269 ? -18.765 21.571 8.693 1.00 62.28 269 GLU A N 1
ATOM 2162 C CA . GLU A 1 269 ? -18.173 22.427 7.652 1.00 62.28 269 GLU A CA 1
ATOM 2163 C C . GLU A 1 269 ? -18.993 23.717 7.450 1.00 62.28 269 GLU A C 1
ATOM 2165 O O . GLU A 1 269 ? -18.413 24.772 7.207 1.00 62.28 269 GLU A O 1
ATOM 2170 N N . ALA A 1 270 ? -20.320 23.668 7.625 1.00 57.94 270 ALA A N 1
ATOM 2171 C CA . ALA A 1 270 ? -21.171 24.858 7.569 1.00 57.94 270 ALA A CA 1
ATOM 2172 C C . ALA A 1 270 ? -20.967 25.807 8.768 1.00 57.94 270 ALA A C 1
ATOM 2174 O O . ALA A 1 270 ? -20.995 27.023 8.590 1.00 57.94 270 ALA A O 1
ATOM 2175 N N . GLU A 1 271 ? -20.733 25.276 9.973 1.00 60.94 271 GLU A N 1
ATOM 2176 C CA . GLU A 1 271 ? -20.445 26.088 11.166 1.00 60.94 271 GLU A CA 1
ATOM 2177 C C . GLU A 1 271 ? -19.049 26.746 11.107 1.00 60.94 271 GLU A C 1
ATOM 2179 O O . GLU A 1 271 ? -18.902 27.898 11.515 1.00 60.94 271 GLU A O 1
ATOM 2184 N N . GLU A 1 272 ? -18.036 26.066 10.549 1.00 58.22 272 GLU A N 1
ATOM 2185 C CA . GLU A 1 272 ? -16.689 26.638 10.365 1.00 58.22 272 GLU A CA 1
ATOM 2186 C C . GLU A 1 272 ? -16.660 27.752 9.294 1.00 58.22 272 GLU A C 1
ATOM 2188 O O . GLU A 1 272 ? -15.907 28.717 9.437 1.00 58.22 272 GLU A O 1
ATOM 2193 N N . GLU A 1 273 ? -17.494 27.671 8.247 1.00 59.06 273 GLU A N 1
ATOM 2194 C CA . GLU A 1 273 ? -17.613 28.738 7.237 1.00 59.06 273 GLU A CA 1
ATOM 2195 C C . GLU A 1 273 ? -18.397 29.970 7.737 1.00 59.06 273 GLU A C 1
ATOM 2197 O O . GLU A 1 273 ? -18.130 31.084 7.277 1.00 59.06 273 GLU A O 1
ATOM 2202 N N . GLU A 1 274 ? -19.330 29.814 8.688 1.00 58.50 274 GLU A N 1
ATOM 2203 C CA . GLU A 1 274 ? -20.019 30.957 9.307 1.00 58.50 274 GLU A CA 1
ATOM 2204 C C . GLU A 1 274 ? -19.109 31.722 10.290 1.00 58.50 274 GLU A C 1
ATOM 2206 O O . GLU A 1 274 ? -19.113 32.956 10.261 1.00 58.50 274 GLU A O 1
ATOM 2211 N N . GLU A 1 275 ? -18.259 31.041 11.075 1.00 54.00 275 GLU A N 1
ATOM 2212 C CA . GLU A 1 275 ? -17.305 31.697 11.997 1.00 54.00 275 GLU A CA 1
ATOM 2213 C C . GLU A 1 275 ? -16.225 32.528 11.270 1.00 54.00 275 GLU A C 1
ATOM 2215 O O . GLU A 1 275 ? -15.873 33.612 11.740 1.00 54.00 275 GLU A O 1
ATOM 2220 N N . ASP A 1 276 ? -15.747 32.097 10.096 1.00 45.31 276 ASP A N 1
ATOM 2221 C CA . ASP A 1 276 ? -14.724 32.826 9.315 1.00 45.31 276 ASP A CA 1
ATOM 2222 C C . ASP A 1 276 ? -15.276 34.115 8.658 1.00 45.31 276 ASP A C 1
ATOM 2224 O O . ASP A 1 276 ? -14.521 34.987 8.220 1.00 45.31 276 ASP A O 1
ATOM 2228 N N . SER A 1 277 ? -16.605 34.266 8.598 1.00 52.22 277 SER A N 1
ATOM 2229 C CA . SER A 1 277 ? -17.276 35.429 8.002 1.00 52.22 277 SER A CA 1
ATOM 2230 C C . SER A 1 277 ? -17.579 36.562 8.997 1.00 52.22 277 SER A C 1
ATOM 2232 O O . SER A 1 277 ? -17.864 37.688 8.576 1.00 52.22 277 SER A O 1
ATOM 2234 N N . GLU A 1 278 ? -17.469 36.307 10.307 1.00 53.50 278 GLU A N 1
ATOM 2235 C CA . GLU A 1 278 ? -17.760 37.292 11.362 1.00 53.50 278 GLU A CA 1
ATOM 2236 C C . GLU A 1 278 ? -16.518 38.062 11.874 1.00 53.50 278 GLU A C 1
ATOM 2238 O O . GLU A 1 278 ? -16.670 39.037 12.616 1.00 53.50 278 GLU A O 1
ATOM 2243 N N . GLU A 1 279 ? -15.294 37.711 11.446 1.00 44.00 279 GLU A N 1
ATOM 2244 C CA . GLU A 1 279 ? -14.036 38.301 11.958 1.00 44.00 279 GLU A CA 1
ATOM 2245 C C . GLU A 1 279 ? -13.413 39.457 11.135 1.00 44.00 279 GLU A C 1
ATOM 2247 O O . GLU A 1 279 ? -12.344 39.957 11.496 1.00 44.00 279 GLU A O 1
ATOM 2252 N N . GLU A 1 280 ? -14.064 39.992 10.092 1.00 44.53 280 GLU A N 1
ATOM 2253 C CA . GLU A 1 280 ? -13.555 41.197 9.404 1.00 44.53 280 GLU A CA 1
ATOM 2254 C C . GLU A 1 280 ? -14.185 42.508 9.923 1.00 44.53 280 GLU A C 1
ATOM 2256 O O . GLU A 1 280 ? -15.287 42.907 9.542 1.00 44.53 280 GLU A O 1
ATOM 2261 N N . GLN A 1 281 ? -13.431 43.248 10.749 1.00 35.53 281 GLN A N 1
ATOM 2262 C CA . GLN A 1 281 ? -13.679 44.666 11.065 1.00 35.53 281 GLN A CA 1
ATOM 2263 C C . GLN A 1 281 ? -12.392 45.530 11.003 1.00 35.53 281 GLN A C 1
ATOM 2265 O O . GLN A 1 281 ? -11.280 45.008 11.073 1.00 35.53 281 GLN A O 1
ATOM 2270 N N . PRO A 1 282 ? -12.523 46.859 10.792 1.00 40.03 282 PRO A N 1
ATOM 2271 C CA . PRO A 1 282 ? -11.776 47.595 9.766 1.00 40.03 282 PRO A CA 1
ATOM 2272 C C . PRO A 1 282 ? -10.470 48.247 10.250 1.00 40.03 282 PRO A C 1
ATOM 2274 O O . PRO A 1 282 ? -10.381 48.764 11.362 1.00 40.03 282 PRO A O 1
ATOM 2277 N N . GLN A 1 283 ? -9.462 48.297 9.373 1.00 33.94 283 GLN A N 1
ATOM 2278 C CA . GLN A 1 283 ? -8.182 48.962 9.642 1.00 33.94 283 GLN A CA 1
ATOM 2279 C C . GLN A 1 283 ? -8.267 50.488 9.473 1.00 33.94 283 GLN A C 1
ATOM 2281 O O . GLN A 1 283 ? -8.476 51.000 8.372 1.00 33.94 283 GLN A O 1
ATOM 2286 N N . GLU A 1 284 ? -8.027 51.214 10.570 1.00 34.19 284 GLU A N 1
ATOM 2287 C CA . GLU A 1 284 ? -7.808 52.660 10.576 1.00 34.19 284 GLU A CA 1
ATOM 2288 C C . GLU A 1 284 ? -6.349 53.040 10.256 1.00 34.19 284 GLU A C 1
ATOM 2290 O O . GLU A 1 284 ? -5.385 52.605 10.885 1.00 34.19 284 GLU A O 1
ATOM 2295 N N . HIS A 1 285 ? -6.258 53.905 9.252 1.00 39.56 285 HIS A N 1
ATOM 2296 C CA . HIS A 1 285 ? -5.279 54.943 8.931 1.00 39.56 285 HIS A CA 1
ATOM 2297 C C . HIS A 1 285 ? -4.180 55.281 9.973 1.00 39.56 285 HIS A C 1
ATOM 2299 O O . HIS A 1 285 ? -4.462 55.781 11.060 1.00 39.56 285 HIS A O 1
ATOM 2305 N N . MET A 1 286 ? -2.908 55.234 9.550 1.00 32.31 286 MET A N 1
ATOM 2306 C CA . MET A 1 286 ? -1.908 56.240 9.937 1.00 32.31 286 MET A CA 1
ATOM 2307 C C . MET A 1 286 ? -0.990 56.577 8.761 1.00 32.31 286 MET A C 1
ATOM 2309 O O . MET A 1 286 ? -0.461 55.711 8.071 1.00 32.31 286 MET A O 1
ATOM 2313 N N . ASP A 1 287 ? -0.859 57.881 8.567 1.00 34.28 287 ASP A N 1
ATOM 2314 C CA . ASP A 1 287 ? -0.217 58.595 7.473 1.00 34.28 287 ASP A CA 1
ATOM 2315 C C . ASP A 1 287 ? 1.223 58.965 7.856 1.00 34.28 287 ASP A C 1
ATOM 2317 O O . ASP A 1 287 ? 1.443 59.363 8.997 1.00 34.28 287 ASP A O 1
ATOM 2321 N N . MET A 1 288 ? 2.169 58.877 6.914 1.00 31.31 288 MET A N 1
ATOM 2322 C CA . MET A 1 288 ? 3.407 59.672 6.899 1.00 31.31 288 MET A CA 1
ATOM 2323 C C . MET A 1 288 ? 3.943 59.805 5.458 1.00 31.31 288 MET A C 1
ATOM 2325 O O . MET A 1 288 ? 4.785 59.032 5.008 1.00 31.31 288 MET A O 1
ATOM 2329 N N . SER A 1 289 ? 3.460 60.844 4.775 1.00 35.94 289 SER A N 1
ATOM 2330 C CA . SER A 1 289 ? 4.220 61.852 4.008 1.00 35.94 289 SER A CA 1
ATOM 2331 C C . SER A 1 289 ? 5.279 61.435 2.963 1.00 35.94 289 SER A C 1
ATOM 2333 O O . SER A 1 289 ? 6.381 61.013 3.316 1.00 35.94 289 SER A O 1
ATOM 2335 N N . GLY A 1 290 ? 5.041 61.868 1.715 1.00 30.38 290 GLY A N 1
ATOM 2336 C CA . GLY A 1 290 ? 6.028 62.643 0.945 1.00 30.38 290 GLY A CA 1
ATOM 2337 C C . GLY A 1 290 ? 6.307 62.187 -0.491 1.00 30.38 290 GLY A C 1
ATOM 2338 O O . GLY A 1 290 ? 7.022 61.212 -0.689 1.00 30.38 290 GLY A O 1
ATOM 2339 N N . GLY A 1 291 ? 5.861 62.985 -1.471 1.00 30.23 291 GLY A N 1
ATOM 2340 C CA . GLY A 1 291 ? 6.420 63.011 -2.830 1.00 30.23 291 GLY A CA 1
ATOM 2341 C C . GLY A 1 291 ? 5.373 63.058 -3.940 1.00 30.23 291 GLY A C 1
ATOM 2342 O O . GLY A 1 291 ? 4.902 62.013 -4.374 1.00 30.23 291 GLY A O 1
ATOM 2343 N N . ASP A 1 292 ? 5.035 64.268 -4.388 1.00 38.69 292 ASP A N 1
ATOM 2344 C CA . ASP A 1 292 ? 4.355 64.532 -5.660 1.00 38.69 292 ASP A CA 1
ATOM 2345 C C . ASP A 1 292 ? 5.133 63.917 -6.835 1.00 38.69 292 ASP A C 1
ATOM 2347 O O . ASP A 1 292 ? 6.352 64.063 -6.870 1.00 38.69 292 ASP A O 1
ATOM 2351 N N . GLU A 1 293 ? 4.436 63.289 -7.792 1.00 35.72 293 GLU A N 1
ATOM 2352 C CA . GLU A 1 293 ? 4.691 63.427 -9.240 1.00 35.72 293 GLU A CA 1
ATOM 2353 C C . GLU A 1 293 ? 3.603 62.704 -10.078 1.00 35.72 293 GLU A C 1
ATOM 2355 O O . GLU A 1 293 ? 3.464 61.483 -10.068 1.00 35.72 293 GLU A O 1
ATOM 2360 N N . ASP A 1 294 ? 2.804 63.527 -10.767 1.00 34.69 294 ASP A N 1
ATOM 2361 C CA . ASP A 1 294 ? 2.111 63.353 -12.054 1.00 34.69 294 ASP A CA 1
ATOM 2362 C C . ASP A 1 294 ? 1.390 62.036 -12.422 1.00 34.69 294 ASP A C 1
ATOM 2364 O O . ASP A 1 294 ? 1.963 61.066 -12.917 1.00 34.69 294 ASP A O 1
ATOM 2368 N N . VAL A 1 295 ? 0.052 62.101 -12.390 1.00 37.81 295 VAL A N 1
ATOM 2369 C CA . VAL A 1 295 ? -0.854 61.226 -13.154 1.00 37.81 295 VAL A CA 1
ATOM 2370 C C . VAL A 1 295 ? -1.342 61.962 -14.408 1.00 37.81 295 VAL A C 1
ATOM 2372 O O . VAL A 1 295 ? -1.917 63.044 -14.280 1.00 37.81 295 VAL A O 1
ATOM 2375 N N . PRO A 1 296 ? -1.282 61.354 -15.607 1.00 35.69 296 PRO A N 1
ATOM 2376 C CA . PRO A 1 296 ? -2.206 61.686 -16.681 1.00 35.69 296 PRO A CA 1
ATOM 2377 C C . PRO A 1 296 ? -3.342 60.657 -16.741 1.00 35.69 296 PRO A C 1
ATOM 2379 O O . PRO A 1 296 ? -3.130 59.453 -16.883 1.00 35.69 296 PRO A O 1
ATOM 2382 N N . HIS A 1 297 ? -4.566 61.173 -16.651 1.00 35.16 297 HIS A N 1
ATOM 2383 C CA . HIS A 1 297 ? -5.824 60.456 -16.820 1.00 35.16 297 HIS A CA 1
ATOM 2384 C C . HIS A 1 297 ? -5.925 59.707 -18.158 1.00 35.16 297 HIS A C 1
ATOM 2386 O O . HIS A 1 297 ? -5.637 60.263 -19.217 1.00 35.16 297 HIS A O 1
ATOM 2392 N N . LEU A 1 298 ? -6.481 58.494 -18.118 1.00 29.89 298 LEU A N 1
ATOM 2393 C CA . LEU A 1 298 ? -7.111 57.848 -19.271 1.00 29.89 298 LEU A CA 1
ATOM 2394 C C . LEU A 1 298 ? -8.634 58.061 -19.201 1.00 29.89 298 LEU A C 1
ATOM 2396 O O . LEU A 1 298 ? -9.251 57.635 -18.222 1.00 29.89 298 LEU A O 1
ATOM 2400 N N . PRO A 1 299 ? -9.254 58.704 -20.209 1.00 32.34 299 PRO A N 1
ATOM 2401 C CA . PRO A 1 299 ? -10.698 58.743 -20.364 1.00 32.34 299 PRO A CA 1
ATOM 2402 C C . PRO A 1 299 ? -11.219 57.613 -21.270 1.00 32.34 299 PRO A C 1
ATOM 2404 O O . PRO A 1 299 ? -10.487 56.928 -21.981 1.00 32.34 299 PRO A O 1
ATOM 2407 N N . ILE A 1 300 ? -12.531 57.440 -21.187 1.00 35.47 300 ILE A N 1
ATOM 2408 C CA . ILE A 1 300 ? -13.365 56.316 -21.616 1.00 35.47 300 ILE A CA 1
ATOM 2409 C C . ILE A 1 300 ? -13.788 56.385 -23.112 1.00 35.47 300 ILE A C 1
ATOM 2411 O O . ILE A 1 300 ? -14.260 57.435 -23.536 1.00 35.47 300 ILE A O 1
ATOM 2415 N N . HIS A 1 301 ? -13.740 55.220 -23.804 1.00 32.69 301 HIS A N 1
ATOM 2416 C CA . HIS A 1 301 ? -14.519 54.721 -24.988 1.00 32.69 301 HIS A CA 1
ATOM 2417 C C . HIS A 1 301 ? -14.498 55.497 -26.339 1.00 32.69 301 HIS A C 1
ATOM 2419 O O . HIS A 1 301 ? -14.069 56.645 -26.359 1.00 32.69 301 HIS A O 1
ATOM 2425 N N . PRO A 1 302 ? -15.069 54.983 -27.468 1.00 52.00 302 PRO A N 1
ATOM 2426 C CA . PRO A 1 302 ? -15.384 53.615 -27.938 1.00 52.00 302 PRO A CA 1
ATOM 2427 C C . PRO A 1 302 ? -14.924 53.331 -29.408 1.00 52.00 302 PRO A C 1
ATOM 2429 O O . PRO A 1 302 ? -14.362 54.184 -30.082 1.00 52.00 302 PRO A O 1
ATOM 2432 N N . ASP A 1 303 ? -15.266 52.126 -29.883 1.00 28.66 303 ASP A N 1
ATOM 2433 C CA . ASP A 1 303 ? -15.681 51.745 -31.251 1.00 28.66 303 ASP A CA 1
ATOM 2434 C C . ASP A 1 303 ? -14.873 50.709 -32.055 1.00 28.66 303 ASP A C 1
ATOM 2436 O O . ASP A 1 303 ? -13.697 50.833 -32.390 1.00 28.66 303 ASP A O 1
ATOM 2440 N N . PHE A 1 304 ? -15.637 49.666 -32.396 1.00 44.22 304 PHE A N 1
ATOM 2441 C CA . PHE A 1 304 ? -15.428 48.657 -33.420 1.00 44.22 304 PHE A CA 1
ATOM 2442 C C . PHE A 1 304 ? -15.237 49.291 -34.803 1.00 44.22 304 PHE A C 1
ATOM 2444 O O . PHE A 1 304 ? -16.066 50.094 -35.217 1.00 44.22 304 PHE A O 1
ATOM 2451 N N . GLN A 1 305 ? -14.258 48.791 -35.563 1.00 36.03 305 GLN A N 1
ATOM 2452 C CA . GLN A 1 305 ? -14.413 48.200 -36.907 1.00 36.03 305 GLN A CA 1
ATOM 2453 C C . GLN A 1 305 ? -13.038 48.094 -37.583 1.00 36.03 305 GLN A C 1
ATOM 2455 O O . GLN A 1 305 ? -12.385 49.099 -37.826 1.00 36.03 305 GLN A O 1
ATOM 2460 N N . HIS A 1 306 ? -12.600 46.876 -37.908 1.00 34.62 306 HIS A N 1
ATOM 2461 C CA . HIS A 1 306 ? -12.335 46.439 -39.285 1.00 34.62 306 HIS A CA 1
ATOM 2462 C C . HIS A 1 306 ? -11.835 44.988 -39.297 1.00 34.62 306 HIS A C 1
ATOM 2464 O O . HIS A 1 306 ? -11.116 44.522 -38.420 1.00 34.62 306 HIS A O 1
ATOM 2470 N N . ALA A 1 307 ? -12.322 44.264 -40.295 1.00 32.16 307 ALA A N 1
ATOM 2471 C CA . ALA A 1 307 ? -12.228 42.829 -40.461 1.00 32.16 307 ALA A CA 1
ATOM 2472 C C . ALA A 1 307 ? -10.899 42.354 -41.079 1.00 32.16 307 ALA A C 1
ATOM 2474 O O . ALA A 1 307 ? -10.253 43.092 -41.815 1.00 32.16 307 ALA A O 1
ATOM 2475 N N . SER A 1 308 ? -10.669 41.041 -40.930 1.00 39.19 308 SER A N 1
ATOM 2476 C CA . SER A 1 308 ? -10.051 40.138 -41.919 1.00 39.19 308 SER A CA 1
ATOM 2477 C C . SER A 1 308 ? -8.519 40.141 -42.059 1.00 39.19 308 SER A C 1
ATOM 2479 O O . SER A 1 308 ? -7.951 41.004 -42.719 1.00 39.19 308 SER A O 1
ATOM 2481 N N . GLN A 1 309 ? -7.860 39.089 -41.551 1.00 42.41 309 GLN A N 1
ATOM 2482 C CA . GLN A 1 309 ? -7.296 37.984 -42.358 1.00 42.41 309 GLN A CA 1
ATOM 2483 C C . GLN A 1 309 ? -6.625 36.926 -41.452 1.00 42.41 309 GLN A C 1
ATOM 2485 O O . GLN A 1 309 ? -5.961 37.247 -40.473 1.00 42.41 309 GLN A O 1
ATOM 2490 N N . VAL A 1 310 ? -6.847 35.651 -41.775 1.00 54.09 310 VAL A N 1
ATOM 2491 C CA . VAL A 1 310 ? -6.366 34.447 -41.071 1.00 54.09 310 VAL A CA 1
ATOM 2492 C C . VAL A 1 310 ? -4.970 34.049 -41.575 1.00 54.09 310 VAL A C 1
ATOM 2494 O O . VAL A 1 310 ? -4.824 33.888 -42.786 1.00 54.09 310 VAL A O 1
ATOM 2497 N N . PRO A 1 311 ? -4.012 33.737 -40.677 1.00 50.62 311 PRO A N 1
ATOM 2498 C CA . PRO A 1 311 ? -2.941 32.790 -40.977 1.00 50.62 311 PRO A CA 1
ATOM 2499 C C . PRO A 1 311 ? -2.793 31.774 -39.828 1.00 50.62 311 PRO A C 1
ATOM 2501 O O . PRO A 1 311 ? -1.814 31.777 -39.104 1.00 50.62 311 PRO A O 1
ATOM 2504 N N . ILE A 1 312 ? -3.796 30.926 -39.587 1.00 60.03 312 ILE A N 1
ATOM 2505 C CA . ILE A 1 312 ? -3.751 29.971 -38.455 1.00 60.03 312 ILE A CA 1
ATOM 2506 C C . ILE A 1 312 ? -3.264 28.583 -38.911 1.00 60.03 312 ILE A C 1
ATOM 2508 O O . ILE A 1 312 ? -2.748 27.800 -38.121 1.00 60.03 312 ILE A O 1
ATOM 2512 N N . VAL A 1 313 ? -3.407 28.257 -40.199 1.00 60.06 313 VAL A N 1
ATOM 2513 C CA . VAL A 1 313 ? -3.183 26.892 -40.701 1.00 60.06 313 VAL A CA 1
ATOM 2514 C C . VAL A 1 313 ? -1.711 26.622 -41.030 1.00 60.06 313 VAL A C 1
ATOM 2516 O O . VAL A 1 313 ? -1.206 25.553 -40.690 1.00 60.06 313 VAL A O 1
ATOM 2519 N N . GLU A 1 314 ? -1.005 27.565 -41.655 1.00 66.62 314 GLU A N 1
ATOM 2520 C CA . GLU A 1 314 ? 0.414 27.402 -42.006 1.00 66.62 314 GLU A CA 1
ATOM 2521 C C . GLU A 1 314 ? 1.330 27.402 -40.772 1.00 66.62 314 GLU A C 1
ATOM 2523 O O . GLU A 1 314 ? 2.210 26.545 -40.684 1.00 66.62 314 GLU A O 1
ATOM 2528 N N . ASP A 1 315 ? 1.059 28.246 -39.773 1.00 73.38 315 ASP A N 1
ATOM 2529 C CA . ASP A 1 315 ? 1.827 28.282 -38.519 1.00 73.38 315 ASP A CA 1
ATOM 2530 C C . ASP A 1 315 ? 1.662 26.984 -37.711 1.00 73.38 315 ASP A C 1
ATOM 2532 O O . ASP A 1 315 ? 2.625 26.458 -37.149 1.00 73.38 315 ASP A O 1
ATOM 2536 N N . LEU A 1 316 ? 0.458 26.398 -37.716 1.00 70.00 316 LEU A N 1
ATOM 2537 C CA . LEU A 1 316 ? 0.198 25.118 -37.055 1.00 70.00 316 LEU A CA 1
ATOM 2538 C C . LEU A 1 316 ? 0.879 23.946 -37.780 1.00 70.00 316 LEU A C 1
ATOM 2540 O O . LEU A 1 316 ? 1.407 23.038 -37.135 1.00 70.00 316 LEU A O 1
ATOM 2544 N N . LYS A 1 317 ? 0.895 23.961 -39.121 1.00 75.81 317 LYS A N 1
ATOM 2545 C CA . LYS A 1 317 ? 1.629 22.967 -39.922 1.00 75.81 317 LYS A CA 1
ATOM 2546 C C . LYS A 1 317 ? 3.130 23.048 -39.660 1.00 75.81 317 LYS A C 1
ATOM 2548 O O . LYS A 1 317 ? 3.764 22.004 -39.518 1.00 75.81 317 LYS A O 1
ATOM 2553 N N . GLN A 1 318 ? 3.678 24.259 -39.567 1.00 82.38 318 GLN A N 1
ATOM 2554 C CA . GLN A 1 318 ? 5.094 24.462 -39.280 1.00 82.38 318 GLN A CA 1
ATOM 2555 C C . GLN A 1 318 ? 5.445 23.985 -37.867 1.00 82.38 318 GLN A C 1
ATOM 2557 O O . GLN A 1 318 ? 6.408 23.243 -37.692 1.00 82.38 318 GLN A O 1
ATOM 2562 N N . PHE A 1 319 ? 4.604 24.297 -36.878 1.00 83.06 319 PHE A N 1
ATOM 2563 C CA . PHE A 1 319 ? 4.774 23.809 -35.510 1.00 83.06 319 PHE A CA 1
ATOM 2564 C C . PHE A 1 319 ? 4.752 22.274 -35.426 1.00 83.06 319 PHE A C 1
ATOM 2566 O O . PHE A 1 319 ? 5.616 21.671 -34.790 1.00 83.06 319 PHE A O 1
ATOM 2573 N N . LEU A 1 320 ? 3.799 21.620 -36.099 1.00 84.00 320 LEU A N 1
ATOM 2574 C CA . LEU A 1 320 ? 3.719 20.156 -36.142 1.00 84.00 320 LEU A CA 1
ATOM 2575 C C . LEU A 1 320 ? 4.933 19.528 -36.843 1.00 84.00 320 LEU A C 1
ATOM 2577 O O . LEU A 1 320 ? 5.440 18.509 -36.373 1.00 84.00 320 LEU A O 1
ATOM 2581 N N . ALA A 1 321 ? 5.419 20.130 -37.932 1.00 87.81 321 ALA A N 1
ATOM 2582 C CA . ALA A 1 321 ? 6.619 19.672 -38.629 1.00 87.81 321 ALA A CA 1
ATOM 2583 C C . ALA A 1 321 ? 7.868 19.775 -37.738 1.00 87.81 321 ALA A C 1
ATOM 2585 O O . ALA A 1 321 ? 8.654 18.827 -37.672 1.00 87.81 321 ALA A O 1
ATOM 2586 N N . ASP A 1 322 ? 8.007 20.875 -36.996 1.00 86.81 322 ASP A N 1
ATOM 2587 C CA . ASP A 1 322 ? 9.120 21.088 -36.071 1.00 86.81 322 ASP A CA 1
ATOM 2588 C C . ASP A 1 322 ? 9.077 20.096 -34.898 1.00 86.81 322 ASP A C 1
ATOM 2590 O O . ASP A 1 322 ? 10.108 19.526 -34.531 1.00 86.81 322 ASP A O 1
ATOM 2594 N N . GLN A 1 323 ? 7.890 19.806 -34.351 1.00 87.25 323 GLN A N 1
ATOM 2595 C CA . GLN A 1 323 ? 7.720 18.780 -33.312 1.00 87.25 323 GLN A CA 1
ATOM 2596 C C . GLN A 1 323 ? 8.087 17.380 -33.818 1.00 87.25 323 GLN A C 1
ATOM 2598 O O . GLN A 1 323 ? 8.772 16.621 -33.127 1.00 87.25 323 GLN A O 1
ATOM 2603 N N . LEU A 1 324 ? 7.680 17.037 -35.043 1.00 88.88 324 LEU A N 1
ATOM 2604 C CA . LEU A 1 324 ? 7.987 15.738 -35.638 1.00 88.88 324 LEU A CA 1
ATOM 2605 C C . LEU A 1 324 ? 9.489 15.588 -35.928 1.00 88.88 324 LEU A C 1
ATOM 2607 O O . LEU A 1 324 ? 10.055 14.509 -35.742 1.00 88.88 324 LEU A O 1
ATOM 2611 N N . LEU A 1 325 ? 10.150 16.675 -36.336 1.00 90.44 325 LEU A N 1
ATOM 2612 C CA . LEU A 1 325 ? 11.591 16.707 -36.572 1.00 90.44 325 LEU A CA 1
ATOM 2613 C C . LEU A 1 325 ? 12.386 16.560 -35.268 1.00 90.44 325 LEU A C 1
ATOM 2615 O O . LEU A 1 325 ? 13.336 15.778 -35.226 1.00 90.44 325 LEU A O 1
ATOM 2619 N N . GLN A 1 326 ? 11.974 17.246 -34.198 1.00 86.75 326 GLN A N 1
ATOM 2620 C CA . GLN A 1 326 ? 12.588 17.102 -32.873 1.00 86.75 326 GLN A CA 1
ATOM 2621 C C . GLN A 1 326 ? 12.426 15.680 -32.331 1.00 86.75 326 GLN A C 1
ATOM 2623 O O . GLN A 1 326 ? 13.386 15.092 -31.828 1.00 86.75 326 GLN A O 1
ATOM 2628 N N . PHE A 1 327 ? 11.235 15.094 -32.484 1.00 88.94 327 PHE A N 1
ATOM 2629 C CA . PHE A 1 327 ? 10.998 13.708 -32.096 1.00 88.94 327 PHE A CA 1
ATOM 2630 C C . PHE A 1 327 ? 11.893 12.744 -32.882 1.00 88.94 327 PHE A C 1
ATOM 2632 O O . PHE A 1 327 ? 12.538 11.882 -32.285 1.00 88.94 327 PHE A O 1
ATOM 2639 N N . LYS A 1 328 ? 12.005 12.925 -34.203 1.00 90.81 328 LYS A N 1
ATOM 2640 C CA . LYS A 1 328 ? 12.882 12.104 -35.045 1.00 90.81 328 LYS A CA 1
ATOM 2641 C C . LYS A 1 328 ? 14.346 12.195 -34.604 1.00 90.81 328 LYS A C 1
ATOM 2643 O O . LYS A 1 328 ? 14.972 11.165 -34.391 1.00 90.81 328 LYS A O 1
ATOM 2648 N N . GLN A 1 329 ? 14.871 13.402 -34.388 1.00 89.69 329 GLN A N 1
ATOM 2649 C CA . GLN A 1 329 ? 16.249 13.602 -33.918 1.00 89.69 329 GLN A CA 1
ATOM 2650 C C . GLN A 1 329 ? 16.498 12.942 -32.558 1.00 89.69 329 GLN A C 1
ATOM 2652 O O . GLN A 1 329 ? 17.562 12.363 -32.327 1.00 89.69 329 GLN A O 1
ATOM 2657 N N . HIS A 1 330 ? 15.513 13.003 -31.661 1.00 86.69 330 HIS A N 1
ATOM 2658 C CA . HIS A 1 330 ? 15.588 12.331 -30.372 1.00 86.69 330 HIS A CA 1
ATOM 2659 C C . HIS A 1 330 ? 15.658 10.807 -30.534 1.00 86.69 330 HIS A C 1
ATOM 2661 O O . HIS A 1 330 ? 16.502 10.164 -29.908 1.00 86.69 330 HIS A O 1
ATOM 2667 N N . VAL A 1 331 ? 14.813 10.231 -31.394 1.00 87.38 331 VAL A N 1
ATOM 2668 C CA . VAL A 1 331 ? 14.821 8.793 -31.696 1.00 87.38 331 VAL A CA 1
ATOM 2669 C C . VAL A 1 331 ? 16.147 8.370 -32.331 1.00 87.38 331 VAL A C 1
ATOM 2671 O O . VAL A 1 331 ? 16.751 7.415 -31.849 1.00 87.38 331 VAL A O 1
ATOM 2674 N N . ASP A 1 332 ? 16.646 9.109 -33.323 1.00 91.19 332 ASP A N 1
ATOM 2675 C CA . ASP A 1 332 ? 17.915 8.816 -34.005 1.00 91.19 332 ASP A CA 1
ATOM 2676 C C . ASP A 1 332 ? 19.101 8.863 -33.026 1.00 91.19 332 ASP A C 1
ATOM 2678 O O . ASP A 1 332 ? 19.945 7.968 -33.002 1.00 91.19 332 ASP A O 1
ATOM 2682 N N . THR A 1 333 ? 19.130 9.858 -32.134 1.00 90.75 333 THR A N 1
ATOM 2683 C CA . THR A 1 333 ? 20.170 9.962 -31.096 1.00 90.75 333 THR A CA 1
ATOM 2684 C C . THR A 1 333 ? 20.138 8.760 -30.152 1.00 90.75 333 THR A C 1
ATOM 2686 O O . THR A 1 333 ? 21.183 8.233 -29.767 1.00 90.75 333 THR A O 1
ATOM 2689 N N . ARG A 1 334 ? 18.938 8.303 -29.775 1.00 88.00 334 ARG A N 1
ATOM 2690 C CA . ARG A 1 334 ? 18.784 7.130 -28.910 1.00 88.00 334 ARG A CA 1
ATOM 2691 C C . ARG A 1 334 ? 19.143 5.830 -29.621 1.00 88.00 334 ARG A C 1
ATOM 2693 O O . ARG A 1 334 ? 19.732 4.971 -28.974 1.00 88.00 334 ARG A O 1
ATOM 2700 N N . LEU A 1 335 ? 18.820 5.691 -30.906 1.00 90.75 335 LEU A N 1
ATOM 2701 C CA . LEU A 1 335 ? 19.224 4.541 -31.716 1.00 90.75 335 LEU A CA 1
ATOM 2702 C C . LEU A 1 335 ? 20.748 4.443 -31.801 1.00 90.75 335 LEU A C 1
ATOM 2704 O O . LEU A 1 335 ? 21.294 3.403 -31.447 1.00 90.75 335 LEU A O 1
ATOM 2708 N N . ASN A 1 336 ? 21.434 5.544 -32.115 1.00 90.81 336 ASN A N 1
ATOM 2709 C CA . ASN A 1 336 ? 22.899 5.573 -32.168 1.00 90.81 336 ASN A CA 1
ATOM 2710 C C . ASN A 1 336 ? 23.534 5.207 -30.814 1.00 90.81 336 ASN A C 1
ATOM 2712 O O . ASN A 1 336 ? 24.468 4.414 -30.753 1.00 90.81 336 ASN A O 1
ATOM 2716 N N . ALA A 1 337 ? 22.989 5.715 -29.702 1.00 88.31 337 ALA A N 1
ATOM 2717 C CA . ALA A 1 337 ? 23.481 5.367 -28.367 1.00 88.31 337 ALA A CA 1
ATOM 2718 C C . ALA A 1 337 ? 23.281 3.876 -28.020 1.00 88.31 337 ALA A C 1
ATOM 2720 O O . ALA A 1 337 ? 24.100 3.283 -27.312 1.00 88.31 337 ALA A O 1
ATOM 2721 N N . ILE A 1 338 ? 22.193 3.264 -28.504 1.00 87.56 338 ILE A N 1
ATOM 2722 C CA . ILE A 1 338 ? 21.943 1.824 -28.351 1.00 87.56 338 ILE A CA 1
ATOM 2723 C C . ILE A 1 338 ? 22.936 1.022 -29.196 1.00 87.56 338 ILE A C 1
ATOM 2725 O O . ILE A 1 338 ? 23.508 0.059 -28.687 1.00 87.56 338 ILE A O 1
ATOM 2729 N N . GLU A 1 339 ? 23.176 1.423 -30.444 1.00 91.31 339 GLU A N 1
ATOM 2730 C CA . GLU A 1 339 ? 24.155 0.782 -31.328 1.00 91.31 339 GLU A CA 1
ATOM 2731 C C . GLU A 1 339 ? 25.575 0.849 -30.746 1.00 91.31 339 GLU A C 1
ATOM 2733 O O . GLU A 1 339 ? 26.268 -0.170 -30.690 1.00 91.31 339 GLU A O 1
ATOM 2738 N N . ASP A 1 340 ? 25.978 1.997 -30.195 1.00 92.75 340 ASP A N 1
ATOM 2739 C CA . ASP A 1 340 ? 27.267 2.161 -29.515 1.00 92.75 340 ASP A CA 1
ATOM 2740 C C . ASP A 1 340 ? 27.391 1.258 -28.280 1.00 92.75 340 ASP A C 1
ATOM 2742 O O . ASP A 1 340 ? 28.436 0.638 -28.047 1.00 92.75 340 ASP A O 1
ATOM 2746 N N . SER A 1 341 ? 26.327 1.165 -27.476 1.00 90.88 341 SER A N 1
ATOM 2747 C CA . SER A 1 341 ? 26.288 0.287 -26.304 1.00 90.88 341 SER A CA 1
ATOM 2748 C C . SER A 1 341 ? 26.362 -1.187 -26.707 1.00 90.88 341 SER A C 1
ATOM 2750 O O . SER A 1 341 ? 27.117 -1.952 -26.102 1.00 90.88 341 SER A O 1
ATOM 2752 N N . HIS A 1 342 ? 25.653 -1.578 -27.767 1.00 92.62 342 HIS A N 1
ATOM 2753 C CA . HIS A 1 342 ? 25.723 -2.924 -28.323 1.00 92.62 342 HIS A CA 1
ATOM 2754 C C . HIS A 1 342 ? 27.140 -3.249 -28.815 1.00 92.62 342 HIS A C 1
ATOM 2756 O O . HIS A 1 342 ? 27.694 -4.286 -28.450 1.00 92.62 342 HIS A O 1
ATOM 2762 N N . GLY A 1 343 ? 27.788 -2.323 -29.527 1.00 92.94 343 GLY A N 1
ATOM 2763 C CA . GLY A 1 343 ? 29.178 -2.473 -29.961 1.00 92.94 343 GLY A CA 1
ATOM 2764 C C . GLY A 1 343 ? 30.184 -2.564 -28.804 1.00 92.94 343 GLY A C 1
ATOM 2765 O O . GLY A 1 343 ? 31.210 -3.234 -28.927 1.00 92.94 343 GLY A O 1
ATOM 2766 N N . GLN A 1 344 ? 29.921 -1.918 -27.662 1.00 92.19 344 GLN A N 1
ATOM 2767 C CA . GLN A 1 344 ? 30.731 -2.078 -26.444 1.00 92.19 344 GLN A CA 1
ATOM 2768 C C . GLN A 1 344 ? 30.556 -3.463 -25.815 1.00 92.19 344 GLN A C 1
ATOM 2770 O O . GLN A 1 344 ? 31.548 -4.097 -25.452 1.00 92.19 344 GLN A O 1
ATOM 2775 N N . LEU A 1 345 ? 29.316 -3.950 -25.725 1.00 92.00 345 LEU A N 1
ATOM 2776 C CA . LEU A 1 345 ? 29.018 -5.283 -25.199 1.00 92.00 345 LEU A CA 1
ATOM 2777 C C . LEU A 1 345 ? 29.633 -6.384 -26.067 1.00 92.00 345 LEU A C 1
ATOM 2779 O O . LEU A 1 345 ? 30.223 -7.313 -25.521 1.00 92.00 345 LEU A O 1
ATOM 2783 N N . GLN A 1 346 ? 29.576 -6.241 -27.393 1.00 94.31 346 GLN A N 1
ATOM 2784 C CA . GLN A 1 346 ? 30.216 -7.164 -28.333 1.00 94.31 346 GLN A CA 1
ATOM 2785 C C . GLN A 1 346 ? 31.721 -7.287 -28.048 1.00 94.31 346 GLN A C 1
ATOM 2787 O O . GLN A 1 346 ? 32.235 -8.381 -27.844 1.00 94.31 346 GLN A O 1
ATOM 2792 N N . ARG A 1 347 ? 32.414 -6.149 -27.892 1.00 94.06 347 ARG A N 1
ATOM 2793 C CA . ARG A 1 347 ? 33.848 -6.119 -27.557 1.00 94.06 347 ARG A CA 1
ATOM 2794 C C . ARG A 1 347 ? 34.159 -6.759 -26.205 1.00 94.06 347 ARG A C 1
ATOM 2796 O O . ARG A 1 347 ? 35.216 -7.366 -26.039 1.00 94.06 347 ARG A O 1
ATOM 2803 N N . HIS A 1 348 ? 33.272 -6.608 -25.222 1.00 93.56 348 HIS A N 1
ATOM 2804 C CA . HIS A 1 348 ? 33.430 -7.268 -23.926 1.00 93.56 348 HIS A CA 1
ATOM 2805 C C . HIS A 1 348 ? 33.269 -8.786 -24.045 1.00 93.56 348 HIS A C 1
ATOM 2807 O O . HIS A 1 348 ? 34.055 -9.512 -23.441 1.00 93.56 348 HIS A O 1
ATOM 2813 N N . LEU A 1 349 ? 32.301 -9.262 -24.833 1.00 93.56 349 LEU A N 1
ATOM 2814 C CA . LEU A 1 349 ? 32.118 -10.690 -25.092 1.00 93.56 349 LEU A CA 1
ATOM 2815 C C . LEU A 1 349 ? 33.337 -11.290 -25.800 1.00 93.56 349 LEU A C 1
ATOM 2817 O O . LEU A 1 349 ? 33.870 -12.280 -25.306 1.00 93.56 349 LEU A O 1
ATOM 2821 N N . ASP A 1 350 ? 33.852 -10.639 -26.845 1.00 93.31 350 ASP A N 1
ATOM 2822 C CA . ASP A 1 350 ? 35.053 -11.091 -27.565 1.00 93.31 350 ASP A CA 1
ATOM 2823 C C . ASP A 1 350 ? 36.289 -11.139 -26.645 1.00 93.31 350 ASP A C 1
ATOM 2825 O O . ASP A 1 350 ? 37.113 -12.057 -26.705 1.00 93.31 350 ASP A O 1
ATOM 2829 N N . SER A 1 351 ? 36.417 -10.154 -25.749 1.00 93.88 351 SER A N 1
ATOM 2830 C CA . SER A 1 351 ? 37.486 -10.101 -24.745 1.00 93.88 351 SER A CA 1
ATOM 2831 C C . SER A 1 351 ? 37.380 -11.246 -23.734 1.00 93.88 351 SER A C 1
ATOM 2833 O O . SER A 1 351 ? 38.382 -11.890 -23.415 1.00 93.88 351 SER A O 1
ATOM 2835 N N . ILE A 1 352 ? 36.165 -11.543 -23.260 1.00 93.75 352 ILE A N 1
ATOM 2836 C CA . ILE A 1 352 ? 35.908 -12.663 -22.347 1.00 93.75 352 ILE A CA 1
ATOM 2837 C C . ILE A 1 352 ? 36.178 -13.995 -23.048 1.00 93.75 352 ILE A C 1
ATOM 2839 O O . ILE A 1 352 ? 36.843 -14.850 -22.468 1.00 93.75 352 ILE A O 1
ATOM 2843 N N . GLU A 1 353 ? 35.727 -14.170 -24.289 1.00 93.44 353 GLU A N 1
ATOM 2844 C CA . GLU A 1 353 ? 35.983 -15.375 -25.082 1.00 93.44 353 GLU A CA 1
ATOM 2845 C C . GLU A 1 353 ? 37.485 -15.600 -25.281 1.00 93.44 353 GLU A C 1
ATOM 2847 O O . GLU A 1 353 ? 37.997 -16.684 -24.998 1.00 93.44 353 GLU A O 1
ATOM 2852 N N . THR A 1 354 ? 38.220 -14.546 -25.640 1.00 93.88 354 THR A N 1
ATOM 2853 C CA . THR A 1 354 ? 39.687 -14.583 -25.748 1.00 93.88 354 THR A CA 1
ATOM 2854 C C . THR A 1 354 ? 40.359 -14.886 -24.402 1.00 93.88 354 THR A C 1
ATOM 2856 O O . THR A 1 354 ? 41.387 -15.559 -24.341 1.00 93.88 354 THR A O 1
ATOM 2859 N N . GLY A 1 355 ? 39.803 -14.394 -23.294 1.00 94.25 355 GLY A N 1
ATOM 2860 C CA . GLY A 1 355 ? 40.278 -14.719 -21.950 1.00 94.25 355 GLY A CA 1
ATOM 2861 C C . GLY A 1 355 ? 40.059 -16.191 -21.595 1.00 94.25 355 GLY A C 1
ATOM 2862 O O . GLY A 1 355 ? 40.954 -16.834 -21.046 1.00 94.25 355 GLY A O 1
ATOM 2863 N N . MET A 1 356 ? 38.896 -16.744 -21.943 1.00 91.94 356 MET A N 1
ATOM 2864 C CA . MET A 1 356 ? 38.568 -18.150 -21.710 1.00 91.94 356 MET A CA 1
ATOM 2865 C C . MET A 1 356 ? 39.435 -19.092 -22.542 1.00 91.94 356 MET A C 1
ATOM 2867 O O . MET A 1 356 ? 39.870 -20.111 -22.011 1.00 91.94 356 MET A O 1
ATOM 2871 N N . THR A 1 357 ? 39.727 -18.763 -23.804 1.00 91.56 357 THR A N 1
ATOM 2872 C CA . THR A 1 357 ? 40.628 -19.578 -24.637 1.00 91.56 357 THR A CA 1
ATOM 2873 C C . THR A 1 357 ? 42.045 -19.591 -24.076 1.00 91.56 357 THR A C 1
ATOM 2875 O O . THR A 1 357 ? 42.624 -20.662 -23.936 1.00 91.56 357 THR A O 1
ATOM 2878 N N . ARG A 1 358 ? 42.565 -18.444 -23.621 1.00 91.62 358 ARG A N 1
ATOM 2879 C CA . ARG A 1 358 ? 43.873 -18.384 -22.943 1.00 91.62 358 ARG A CA 1
ATOM 2880 C C . ARG A 1 358 ? 43.912 -19.219 -21.666 1.00 91.62 358 ARG A C 1
ATOM 2882 O O . ARG A 1 358 ? 44.832 -20.005 -21.486 1.00 91.62 358 ARG A O 1
ATOM 2889 N N . LEU A 1 359 ? 42.898 -19.101 -20.807 1.00 93.19 359 LEU A N 1
ATOM 2890 C CA . LEU A 1 359 ? 42.805 -19.921 -19.593 1.00 93.19 359 LEU A CA 1
ATOM 2891 C C . LEU A 1 359 ? 42.683 -21.414 -19.913 1.00 93.19 359 LEU A C 1
ATOM 2893 O O . LEU A 1 359 ? 43.221 -22.249 -19.186 1.00 93.19 359 LEU A O 1
ATOM 2897 N N . HIS A 1 360 ? 41.978 -21.758 -20.993 1.00 92.25 360 HIS A N 1
ATOM 2898 C CA . HIS A 1 360 ? 41.890 -23.129 -21.472 1.00 92.25 360 HIS A CA 1
ATOM 2899 C C . HIS A 1 360 ? 43.260 -23.648 -21.919 1.00 92.25 360 HIS A C 1
ATOM 2901 O O . HIS A 1 360 ? 43.653 -24.738 -21.506 1.00 92.25 360 HIS A O 1
ATOM 2907 N N . ASP A 1 361 ? 44.004 -22.868 -22.699 1.00 91.62 361 ASP A N 1
ATOM 2908 C CA . ASP A 1 361 ? 45.340 -23.230 -23.171 1.00 91.62 361 ASP A CA 1
ATOM 2909 C C . ASP A 1 361 ? 46.333 -23.371 -22.011 1.00 91.62 361 ASP A C 1
ATOM 2911 O O . ASP A 1 361 ? 47.068 -24.358 -21.953 1.00 91.62 361 ASP A O 1
ATOM 2915 N N . ASP A 1 362 ? 46.304 -22.451 -21.044 1.00 91.19 362 ASP A N 1
ATOM 2916 C CA . ASP A 1 362 ? 47.111 -22.526 -19.822 1.00 91.19 362 ASP A CA 1
ATOM 2917 C C . ASP A 1 362 ? 46.785 -23.799 -19.028 1.00 91.19 362 ASP A C 1
ATOM 2919 O O . ASP A 1 362 ? 47.682 -24.521 -18.585 1.00 91.19 362 ASP A O 1
ATOM 2923 N N . PHE A 1 363 ? 45.498 -24.136 -18.898 1.00 90.06 363 PHE A N 1
ATOM 2924 C CA . PHE A 1 363 ? 45.073 -25.373 -18.249 1.00 90.06 363 PHE A CA 1
ATOM 2925 C C . PHE A 1 363 ? 45.576 -26.618 -18.994 1.00 90.06 363 PHE A C 1
ATOM 2927 O O . PHE A 1 363 ? 46.057 -27.554 -18.350 1.00 90.06 363 PHE A O 1
ATOM 2934 N N . GLN A 1 364 ? 45.515 -26.647 -20.331 1.00 86.69 364 GLN A N 1
ATOM 2935 C CA . GLN A 1 364 ? 46.054 -27.768 -21.112 1.00 86.69 364 GLN A CA 1
ATOM 2936 C C . GLN A 1 364 ? 47.577 -27.873 -20.983 1.00 86.69 364 GLN A C 1
ATOM 2938 O O . GLN A 1 364 ? 48.099 -28.980 -20.859 1.00 86.69 364 GLN A O 1
ATOM 2943 N N . GLN A 1 365 ? 48.298 -26.749 -20.957 1.00 87.25 365 GLN A N 1
ATOM 2944 C CA . GLN A 1 365 ? 49.745 -26.739 -20.734 1.00 87.25 365 GLN A CA 1
ATOM 2945 C C . G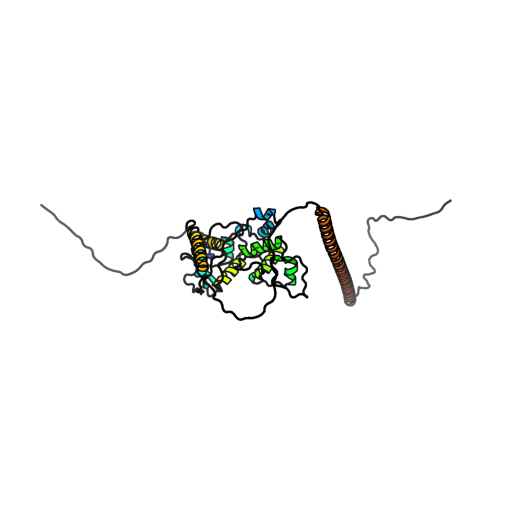LN A 1 365 ? 50.106 -27.296 -19.353 1.00 87.25 365 GLN A C 1
ATOM 2947 O O . GLN A 1 365 ? 50.967 -28.170 -19.255 1.00 87.25 365 GLN A O 1
ATOM 2952 N N . ILE A 1 366 ? 49.409 -26.864 -18.296 1.00 84.88 366 ILE A N 1
ATOM 2953 C CA . ILE A 1 366 ? 49.603 -27.382 -16.933 1.00 84.88 366 ILE A CA 1
ATOM 2954 C C . ILE A 1 366 ? 49.282 -28.880 -16.880 1.00 84.88 366 ILE A C 1
ATOM 2956 O O . ILE A 1 366 ? 50.056 -29.667 -16.334 1.00 84.88 366 ILE A O 1
ATOM 2960 N N . LYS A 1 367 ? 48.170 -29.304 -17.486 1.00 84.44 367 LYS A N 1
ATOM 2961 C CA . LYS A 1 367 ? 47.788 -30.717 -17.561 1.00 84.44 367 LYS A CA 1
ATOM 2962 C C . LYS A 1 367 ? 48.867 -31.559 -18.249 1.00 84.44 367 LYS A C 1
ATOM 2964 O O . LYS A 1 367 ? 49.220 -32.614 -17.730 1.00 84.44 367 LYS A O 1
ATOM 2969 N N . ASN A 1 368 ? 49.416 -31.080 -19.363 1.00 82.25 368 ASN A N 1
ATOM 2970 C CA . ASN A 1 368 ? 50.479 -31.763 -20.101 1.00 82.25 368 ASN A CA 1
ATOM 2971 C C . ASN A 1 368 ? 51.820 -31.758 -19.348 1.00 82.25 368 ASN A C 1
ATOM 2973 O O . ASN A 1 368 ? 52.616 -32.674 -19.528 1.00 82.25 368 ASN A O 1
ATOM 2977 N N . PHE A 1 369 ? 52.074 -30.767 -18.487 1.00 80.06 369 PHE A N 1
ATOM 2978 C CA . PHE A 1 369 ? 53.257 -30.735 -17.624 1.00 80.06 369 PHE A CA 1
ATOM 2979 C C . PHE A 1 369 ? 53.199 -31.803 -16.521 1.00 80.06 369 PHE A C 1
ATOM 2981 O O . PHE A 1 369 ? 54.192 -32.479 -16.262 1.00 80.06 369 PHE A O 1
ATOM 2988 N N . TYR A 1 370 ? 52.037 -31.981 -15.883 1.00 76.62 370 TYR A N 1
ATOM 2989 C CA . TYR A 1 370 ? 51.864 -32.954 -14.795 1.00 76.62 370 TYR A CA 1
ATOM 2990 C C . TYR A 1 370 ? 51.532 -34.373 -15.269 1.00 76.62 370 TYR A C 1
ATOM 2992 O O . TYR A 1 370 ? 51.789 -35.330 -14.542 1.00 76.62 370 TYR A O 1
ATOM 3000 N N . ASN A 1 371 ? 50.969 -34.523 -16.467 1.00 77.75 371 ASN A N 1
ATOM 3001 C CA . ASN A 1 371 ? 50.682 -35.813 -17.079 1.00 77.75 371 ASN A CA 1
ATOM 3002 C C . ASN A 1 371 ? 51.133 -35.780 -18.549 1.00 77.75 371 ASN A C 1
ATOM 3004 O O . ASN A 1 371 ? 50.304 -35.550 -19.438 1.00 77.75 371 ASN A O 1
ATOM 3008 N N . PRO A 1 372 ? 52.447 -35.922 -18.811 1.00 72.31 372 PRO A N 1
ATOM 3009 C CA . PRO A 1 372 ? 52.970 -35.862 -20.165 1.00 72.31 372 PRO A CA 1
ATOM 3010 C C . PRO A 1 372 ? 52.330 -36.972 -21.005 1.00 72.31 372 PRO A C 1
ATOM 3012 O O . PRO A 1 372 ? 52.225 -38.106 -20.531 1.00 72.31 372 PRO A O 1
ATOM 3015 N N . PRO A 1 373 ? 51.871 -36.672 -22.232 1.00 64.88 373 PRO A N 1
ATOM 3016 C CA . PRO A 1 373 ? 51.267 -37.683 -23.084 1.00 64.88 373 PRO A CA 1
ATOM 3017 C C . PRO A 1 373 ? 52.266 -38.823 -23.318 1.00 64.88 373 PRO A C 1
ATOM 3019 O O . PRO A 1 373 ? 53.409 -38.588 -23.711 1.00 64.88 373 PRO A O 1
ATOM 3022 N N . ASP A 1 374 ? 51.825 -40.052 -23.045 1.00 64.12 374 ASP A N 1
ATOM 3023 C CA . ASP A 1 374 ? 52.631 -41.263 -23.186 1.00 64.12 374 ASP A CA 1
ATOM 3024 C C . ASP A 1 374 ? 53.122 -41.398 -24.644 1.00 64.12 374 ASP A C 1
ATOM 3026 O O . ASP A 1 374 ? 52.290 -41.482 -25.560 1.00 64.12 374 ASP A O 1
ATOM 3030 N N . PRO A 1 375 ? 54.445 -41.428 -24.904 1.00 59.59 375 PRO A N 1
ATOM 3031 C CA . PRO A 1 375 ? 54.987 -41.538 -26.259 1.00 59.59 375 PRO A CA 1
ATOM 3032 C C . PRO A 1 375 ? 54.603 -42.847 -26.975 1.00 59.59 375 PRO A C 1
ATOM 3034 O O . PRO A 1 375 ? 54.856 -42.985 -28.171 1.00 59.59 375 PRO A O 1
ATOM 3037 N N . GLN A 1 376 ? 53.973 -43.807 -26.287 1.00 51.88 376 GLN A N 1
ATOM 3038 C CA . GLN A 1 376 ? 53.518 -45.072 -26.874 1.00 51.88 376 GLN A CA 1
ATOM 3039 C C . GLN A 1 376 ? 52.093 -45.021 -27.464 1.00 51.88 376 GLN A C 1
ATOM 3041 O O . GLN A 1 376 ? 51.734 -45.903 -28.245 1.00 51.88 376 GLN A O 1
ATOM 3046 N N . ALA A 1 377 ? 51.286 -43.992 -27.176 1.00 52.56 377 ALA A N 1
ATOM 3047 C CA . ALA A 1 377 ? 49.902 -43.921 -27.667 1.00 52.56 377 ALA A CA 1
ATOM 3048 C C . ALA A 1 377 ? 49.760 -43.371 -29.105 1.00 52.56 377 ALA A C 1
ATOM 3050 O O . ALA A 1 377 ? 48.692 -43.493 -29.702 1.00 52.56 377 ALA A O 1
ATOM 3051 N N . GLN A 1 378 ? 50.820 -42.808 -29.700 1.00 49.22 378 GLN A N 1
ATOM 3052 C CA . GLN A 1 378 ? 50.788 -42.281 -31.078 1.00 49.22 378 GLN A CA 1
ATOM 3053 C C . GLN A 1 378 ? 51.044 -43.338 -32.171 1.00 49.22 378 GLN A C 1
ATOM 3055 O O . GLN A 1 378 ? 50.963 -43.013 -33.352 1.00 49.22 378 GLN A O 1
ATOM 3060 N N . ASN A 1 379 ? 51.291 -44.606 -31.812 1.00 44.41 379 ASN A N 1
ATOM 3061 C CA . ASN A 1 379 ? 51.642 -45.664 -32.774 1.00 44.41 379 ASN A CA 1
ATOM 3062 C C . ASN A 1 379 ? 50.569 -46.739 -33.014 1.00 44.41 379 ASN A C 1
ATOM 3064 O O . ASN A 1 379 ? 50.845 -47.718 -33.702 1.00 44.41 379 ASN A O 1
ATOM 3068 N N . PHE A 1 380 ? 49.337 -46.574 -32.525 1.00 44.81 380 PHE A N 1
ATOM 3069 C CA . PHE A 1 380 ? 48.267 -47.540 -32.800 1.00 44.81 380 PHE A CA 1
ATOM 3070 C C . PHE A 1 380 ? 46.938 -46.878 -33.150 1.00 44.81 380 PHE A C 1
ATOM 3072 O O . PHE A 1 380 ? 45.974 -46.974 -32.400 1.00 44.81 380 PHE A O 1
ATOM 3079 N N . THR A 1 381 ? 46.848 -46.263 -34.333 1.00 38.28 381 THR A N 1
ATOM 3080 C CA . THR A 1 381 ? 45.621 -46.353 -35.149 1.00 38.28 381 THR A CA 1
ATOM 3081 C C . THR A 1 381 ? 45.908 -46.019 -36.618 1.00 38.28 381 THR A C 1
ATOM 3083 O O . THR A 1 381 ? 45.683 -44.911 -37.091 1.00 38.28 381 THR A O 1
ATOM 3086 N N . ILE A 1 382 ? 46.384 -47.012 -37.373 1.00 39.66 382 ILE A N 1
ATOM 3087 C CA . ILE A 1 382 ? 46.119 -47.095 -38.812 1.00 39.66 382 ILE A CA 1
ATOM 3088 C C . ILE A 1 382 ? 45.196 -48.299 -39.030 1.00 39.66 382 ILE A C 1
ATOM 3090 O O . ILE A 1 382 ? 45.547 -49.423 -38.687 1.00 39.66 382 ILE A O 1
ATOM 3094 N N . SER A 1 383 ? 44.056 -48.016 -39.668 1.00 34.72 383 SER A N 1
ATOM 3095 C CA . SER A 1 383 ? 43.125 -48.931 -40.352 1.00 34.72 383 SER A CA 1
ATOM 3096 C C . SER A 1 383 ? 42.146 -49.757 -39.507 1.00 34.72 383 SER A C 1
ATOM 3098 O O . SER A 1 383 ? 42.494 -50.807 -38.982 1.00 34.72 383 SER A O 1
ATOM 3100 N N . SER A 1 384 ? 40.852 -49.405 -39.539 1.00 33.81 384 SER A N 1
ATOM 3101 C CA . SER A 1 384 ? 39.899 -50.045 -40.471 1.00 33.81 384 SER A CA 1
ATOM 3102 C C . SER A 1 384 ? 38.442 -49.551 -40.289 1.00 33.81 384 SER A C 1
ATOM 3104 O O . SER A 1 384 ? 38.028 -49.267 -39.173 1.00 33.81 384 SER A O 1
ATOM 3106 N N . PHE A 1 385 ? 37.703 -49.506 -41.414 1.00 33.28 385 PHE A N 1
ATOM 3107 C CA . PHE A 1 385 ? 36.239 -49.348 -41.595 1.00 33.28 385 PHE A CA 1
ATOM 3108 C C . PHE A 1 385 ? 35.588 -48.031 -41.113 1.00 33.28 385 PHE A C 1
ATOM 3110 O O . PHE A 1 385 ? 35.639 -47.695 -39.945 1.00 33.28 385 PHE A O 1
ATOM 3117 N N . GLY A 1 386 ? 34.894 -47.215 -41.912 1.00 31.09 386 GLY A N 1
ATOM 3118 C CA . GLY A 1 386 ? 34.300 -47.373 -43.240 1.00 31.09 386 GLY A CA 1
ATOM 3119 C C . GLY A 1 386 ? 32.851 -46.864 -43.200 1.00 31.09 386 GLY A C 1
ATOM 3120 O O . GLY A 1 386 ? 32.056 -47.466 -42.495 1.00 31.09 386 GLY A O 1
ATOM 3121 N N . ALA A 1 387 ? 32.535 -45.780 -43.930 1.00 34.03 387 ALA A N 1
ATOM 3122 C CA . ALA A 1 387 ? 31.267 -45.499 -44.639 1.00 34.03 387 ALA A CA 1
ATOM 3123 C C . ALA A 1 387 ? 30.990 -43.984 -44.792 1.00 34.03 387 ALA A C 1
ATOM 3125 O O . ALA A 1 387 ? 30.817 -43.289 -43.802 1.00 34.03 387 ALA A O 1
ATOM 3126 N N . GLN A 1 388 ? 30.917 -43.552 -46.062 1.00 35.62 388 GLN A N 1
ATOM 3127 C CA . GLN A 1 388 ? 29.957 -42.607 -46.677 1.00 35.62 388 GLN A CA 1
ATOM 3128 C C . GLN A 1 388 ? 29.706 -41.251 -45.979 1.00 35.62 388 GLN A C 1
ATOM 3130 O O . GLN A 1 388 ? 29.280 -41.190 -44.842 1.00 35.62 388 GLN A O 1
ATOM 3135 N N . GLY A 1 389 ? 29.815 -40.086 -46.611 1.00 31.61 389 GLY A N 1
ATOM 3136 C CA . GLY A 1 389 ? 30.087 -39.707 -47.989 1.00 31.61 389 GLY A CA 1
ATOM 3137 C C . GLY A 1 389 ? 30.013 -38.178 -48.046 1.00 31.61 389 GLY A C 1
ATOM 3138 O O . GLY A 1 389 ? 29.094 -37.582 -47.493 1.00 31.61 389 GLY A O 1
ATOM 3139 N N . ALA A 1 390 ? 30.990 -37.537 -48.681 1.00 31.95 390 ALA A N 1
ATOM 3140 C CA . ALA A 1 390 ? 30.935 -36.115 -48.987 1.00 31.95 390 ALA A CA 1
ATOM 3141 C C . ALA A 1 390 ? 31.429 -35.917 -50.418 1.00 31.95 390 ALA A C 1
ATOM 3143 O O . ALA A 1 390 ? 32.546 -36.299 -50.773 1.00 31.95 390 ALA A O 1
ATOM 3144 N N . CYS A 1 391 ? 30.533 -35.369 -51.234 1.00 32.47 391 CYS A N 1
ATOM 3145 C CA . CYS A 1 391 ? 30.755 -34.975 -52.612 1.00 32.47 391 CYS A CA 1
ATOM 3146 C C . CYS A 1 391 ? 31.987 -34.072 -52.731 1.00 32.47 391 CYS A C 1
ATOM 3148 O O . CYS A 1 391 ? 32.137 -33.097 -51.996 1.00 32.47 391 CYS A O 1
ATOM 3150 N N . ARG A 1 392 ? 32.840 -34.383 -53.706 1.00 32.72 392 ARG A N 1
ATOM 3151 C CA . ARG A 1 392 ? 33.959 -33.549 -54.142 1.00 32.72 392 ARG A CA 1
ATOM 3152 C C . ARG A 1 392 ? 33.594 -32.943 -55.501 1.00 32.72 392 ARG A C 1
ATOM 3154 O O . ARG A 1 392 ? 33.107 -33.692 -56.347 1.00 32.72 392 ARG A O 1
ATOM 3161 N N . PRO A 1 393 ? 33.854 -31.654 -55.760 1.00 39.09 393 PRO A N 1
ATOM 3162 C CA . PRO A 1 393 ? 33.941 -31.155 -57.121 1.00 39.09 393 PRO A CA 1
ATOM 3163 C C . PRO A 1 393 ? 35.350 -31.450 -57.653 1.00 39.09 393 PRO A C 1
ATOM 3165 O O . PRO A 1 393 ? 36.349 -31.184 -56.982 1.00 39.09 393 PRO A O 1
ATOM 3168 N N . THR A 1 394 ? 35.440 -32.031 -58.845 1.00 36.66 394 THR A N 1
ATOM 3169 C CA . THR A 1 394 ? 36.697 -32.219 -59.579 1.00 36.66 394 THR A CA 1
ATOM 3170 C C . THR A 1 394 ? 36.799 -31.184 -60.683 1.00 36.66 394 THR A C 1
ATOM 3172 O O . THR A 1 394 ? 35.962 -31.141 -61.581 1.00 36.66 394 THR A O 1
ATOM 3175 N N . THR A 1 395 ? 37.853 -30.379 -60.622 1.00 40.59 395 THR A N 1
ATOM 3176 C CA . THR A 1 395 ? 38.420 -29.667 -61.761 1.00 40.59 395 THR A CA 1
ATOM 3177 C C . THR A 1 395 ? 39.427 -30.582 -62.459 1.00 40.59 395 THR A C 1
ATOM 3179 O O . THR A 1 395 ? 40.344 -31.094 -61.824 1.00 40.59 395 THR A O 1
ATOM 3182 N N . THR A 1 396 ? 39.286 -30.753 -63.769 1.00 39.19 396 THR A N 1
ATOM 3183 C CA . THR A 1 396 ? 40.374 -31.118 -64.686 1.00 39.19 396 THR A CA 1
ATOM 3184 C C . THR A 1 396 ? 40.130 -30.337 -65.966 1.00 39.19 396 THR A C 1
ATOM 3186 O O . THR A 1 396 ? 39.079 -30.494 -66.586 1.00 39.19 396 THR A O 1
ATOM 3189 N N . GLY A 1 397 ? 41.061 -29.450 -66.306 1.00 42.00 397 GLY A N 1
ATOM 3190 C CA . GLY A 1 397 ? 41.167 -28.908 -67.653 1.00 42.00 397 GLY A CA 1
ATOM 3191 C C . GLY A 1 397 ? 41.946 -29.871 -68.541 1.00 42.00 397 GLY A C 1
ATOM 3192 O O . GLY A 1 397 ? 42.776 -30.620 -68.032 1.00 42.00 397 GLY A O 1
ATOM 3193 N N . GLU A 1 398 ? 41.673 -29.822 -69.841 1.00 40.62 398 GLU A N 1
ATOM 3194 C CA . GLU A 1 398 ? 42.667 -30.013 -70.897 1.00 40.62 398 GLU A CA 1
ATOM 3195 C C . GLU A 1 398 ? 42.137 -29.455 -72.229 1.00 40.62 398 GLU A C 1
ATOM 3197 O O . GLU A 1 398 ? 40.930 -29.367 -72.459 1.00 40.62 398 GLU A O 1
ATOM 3202 N N . ASP A 1 399 ? 43.095 -28.998 -73.027 1.00 50.75 399 ASP A N 1
ATOM 3203 C CA . ASP A 1 399 ? 43.042 -28.050 -74.137 1.00 50.75 399 ASP A CA 1
ATOM 3204 C C . ASP A 1 399 ? 42.477 -28.577 -75.477 1.00 50.75 399 ASP A C 1
ATOM 3206 O O . ASP A 1 399 ? 42.684 -29.734 -75.823 1.00 50.75 399 ASP A O 1
ATOM 3210 N N . ASN A 1 400 ? 41.838 -27.648 -76.215 1.00 35.25 400 ASN A N 1
ATOM 3211 C CA . ASN A 1 400 ? 41.921 -27.278 -77.654 1.00 35.25 400 ASN A CA 1
ATOM 3212 C C . ASN A 1 400 ? 42.009 -28.350 -78.783 1.00 35.25 400 ASN A C 1
ATOM 3214 O O . ASN A 1 400 ? 42.511 -29.450 -78.573 1.00 35.25 400 ASN A O 1
ATOM 3218 N N . PRO A 1 401 ? 41.562 -28.051 -80.029 1.00 63.09 401 PRO A N 1
ATOM 3219 C CA . PRO A 1 401 ? 41.956 -26.878 -80.832 1.00 63.09 401 PRO A CA 1
ATOM 3220 C C . PRO A 1 401 ? 40.834 -25.938 -81.296 1.00 63.09 401 PRO A C 1
ATOM 3222 O O . PRO A 1 401 ? 39.668 -26.383 -81.408 1.00 63.09 401 PRO A O 1
#

pLDDT: mean 72.81, std 23.09, range [27.14, 95.81]

Foldseek 3Di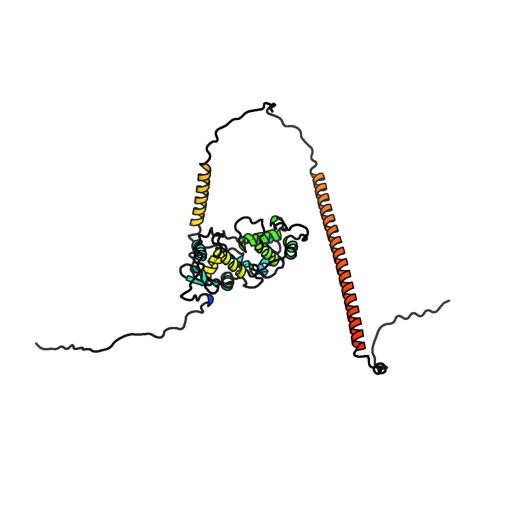:
DDDDDDDDDDDDDDDDDDDDDDDDDDDDDDDDPQQDDDPDFPFDADDDAFDAAADADADPCVVVCVVAPCLVVLVVLQVCNLVRHDLPDFDRQQLNQQLRQWTAGPVRWIWGAGPNRIGTQDLVLLCVLSVGDQDFDLLVPDDDDCQQQVCLFQVDHDDPVDDDDFQFLVSGDPNLSVVLVSCCRRQQPDDDDSGGQDRSSSSSSSCSSVSTHDRSSSVLSVSSVVCRVPSHHHRYDRSSVRSSCVVSVHDDPPDDRPVVVVVVVVVVVVVVVVVVVPPDDDDDDDDDDDDDDDDDDDDDDDDDDDDDDDDPPVVVVVVVVVVVVVVVVVVVVVVVVVVVVVVVVVVVVVVVVVVVVVVVVVVVVVVCVVPPPDPVPVPDDDDDDDDDDDDDDDDDDDDDD

Secondary structure (DSSP, 8-state):
--------------------------------GGG---TT---EE-------BPPP----HHHHHTTSTTHHHHHHHHT-HHHHS------HHHHHHHHHT-EE-TTS-EEEEETTEEEEE-HHHHHHHHT----SB-GGG----HHHHHHHHHSS---TTS--PPPBGGGS-HHHHHHHHHIIIIIS--SS-SSBPPHHHHHHHHHHHTT--B-HHHHHHHHHHHHHH-TTS-B--HHHHHHHHHHTTPPP--SSTTTHHHHHHHHHHHHHHHHTTS---PPP----------PPPPPP------------HHHHHHHHHHHHHHHHHHHHHHHHHHHHHHHHHHHHHHHHHHHHHHHHHHHHHHHHHHSPPPTTGGG-------------PPP------

Radius of gyration: 41.03 Å; chains: 1; bounding box: 124×115×146 Å